Protein AF-A0A3P8KXV9-F1 (afdb_monomer_lite)

Radius of gyration: 33.89 Å; chains: 1; bounding box: 96×46×106 Å

pLDDT: mean 80.82, std 18.8, range [22.52, 98.38]

Organism: NCBI:txid55603

Structure (mmCIF, N/CA/C/O backbone):
data_AF-A0A3P8KXV9-F1
#
_entry.id   AF-A0A3P8KXV9-F1
#
loop_
_atom_site.group_PDB
_atom_site.id
_atom_site.type_symbol
_atom_site.label_atom_id
_atom_site.label_alt_id
_atom_site.label_comp_id
_atom_site.label_asym_id
_atom_site.label_entity_id
_atom_site.label_seq_id
_atom_site.pdbx_PDB_ins_code
_atom_site.Cartn_x
_atom_site.Cartn_y
_atom_site.Cartn_z
_atom_site.occupancy
_atom_site.B_iso_or_equiv
_atom_site.auth_seq_id
_atom_site.auth_comp_id
_atom_site.auth_asym_id
_atom_site.auth_atom_id
_atom_site.pdbx_PDB_model_num
ATOM 1 N N . MET A 1 1 ? -12.591 26.358 40.491 1.00 34.47 1 MET A N 1
ATOM 2 C CA . MET A 1 1 ? -11.918 25.125 40.013 1.00 34.47 1 MET A CA 1
ATOM 3 C C . MET A 1 1 ? -12.159 24.001 41.011 1.00 34.47 1 MET A C 1
ATOM 5 O O . MET A 1 1 ? -11.792 24.145 42.169 1.00 34.47 1 MET A O 1
ATOM 9 N N . THR A 1 2 ? -12.829 22.923 40.607 1.00 29.09 2 THR A N 1
ATOM 10 C CA . THR A 1 2 ? -13.259 21.825 41.492 1.00 29.09 2 THR A CA 1
ATOM 11 C C . THR A 1 2 ? -12.278 20.644 41.475 1.00 29.09 2 THR A C 1
ATOM 13 O O . THR A 1 2 ? -11.574 20.410 40.494 1.00 29.09 2 THR A O 1
ATOM 16 N N . ARG A 1 3 ? -12.255 19.868 42.572 1.00 29.61 3 ARG A N 1
ATOM 17 C CA . ARG A 1 3 ? -11.393 18.692 42.859 1.00 29.61 3 ARG A CA 1
ATOM 18 C C . ARG A 1 3 ? -11.346 17.589 41.777 1.00 29.61 3 ARG A C 1
ATOM 20 O O . ARG A 1 3 ? -10.577 16.645 41.928 1.00 29.61 3 ARG A O 1
ATOM 27 N N . LYS A 1 4 ? -12.120 17.687 40.692 1.00 33.03 4 LYS A N 1
ATOM 28 C CA . LYS A 1 4 ? -12.191 16.681 39.619 1.00 33.03 4 LYS A CA 1
ATOM 29 C C . LYS A 1 4 ? -11.007 16.727 38.639 1.00 33.03 4 LYS A C 1
ATOM 31 O O . LYS A 1 4 ? -10.675 15.694 38.076 1.00 33.03 4 LYS A O 1
ATOM 36 N N . ASN A 1 5 ? -10.292 17.852 38.536 1.00 30.72 5 ASN A N 1
ATOM 37 C CA . ASN A 1 5 ? -9.176 17.996 37.583 1.00 30.72 5 ASN A CA 1
ATOM 38 C C . ASN A 1 5 ? -7.783 17.684 38.166 1.00 30.72 5 ASN A C 1
ATOM 40 O O . ASN A 1 5 ? -6.801 17.708 37.435 1.00 30.72 5 ASN A O 1
ATOM 44 N N . LYS A 1 6 ? -7.672 17.339 39.460 1.00 30.23 6 LYS A N 1
ATOM 45 C CA . LYS A 1 6 ? -6.388 16.930 40.070 1.00 30.23 6 LYS A CA 1
ATOM 46 C C . LYS A 1 6 ? -6.041 15.449 39.863 1.00 30.23 6 LYS A C 1
ATOM 48 O O . LYS A 1 6 ? -4.890 15.073 40.032 1.00 30.23 6 LYS A O 1
ATOM 53 N N . LYS A 1 7 ? -7.003 14.610 39.458 1.00 30.05 7 LYS A N 1
ATOM 54 C CA . LYS A 1 7 ? -6.843 13.144 39.449 1.00 30.05 7 LYS A CA 1
ATOM 55 C C . LYS A 1 7 ? -6.167 12.563 38.199 1.00 30.05 7 LYS A C 1
ATOM 57 O O . LYS A 1 7 ? -5.898 11.371 38.172 1.00 30.05 7 LYS A O 1
ATOM 62 N N . ILE A 1 8 ? -5.884 13.385 37.186 1.00 29.94 8 ILE A N 1
ATOM 63 C CA . ILE A 1 8 ? -5.244 12.945 35.931 1.00 29.94 8 ILE A CA 1
ATOM 64 C C . ILE A 1 8 ? -3.734 13.257 35.916 1.00 29.94 8 ILE A C 1
ATOM 66 O O . ILE A 1 8 ? -2.989 12.652 35.159 1.00 29.94 8 IL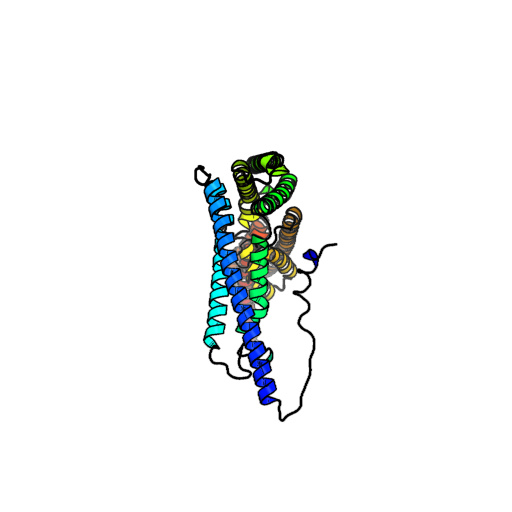E A O 1
ATOM 70 N N . ILE A 1 9 ? -3.243 14.120 36.813 1.00 28.55 9 ILE A N 1
ATOM 71 C CA . ILE A 1 9 ? -1.825 14.529 36.845 1.00 28.55 9 ILE A CA 1
ATOM 72 C C . ILE A 1 9 ? -1.007 13.734 37.889 1.00 28.55 9 ILE A C 1
ATOM 74 O O . ILE A 1 9 ? 0.214 13.662 37.802 1.00 28.55 9 ILE A O 1
ATOM 78 N N . GLU A 1 10 ? -1.652 13.046 38.838 1.00 25.92 10 GLU A N 1
ATOM 79 C CA . GLU A 1 10 ? -0.952 12.277 39.886 1.00 25.92 10 GLU A CA 1
ATOM 80 C C . GLU A 1 10 ? -0.406 10.905 39.442 1.00 25.92 10 GLU A C 1
ATOM 82 O O . GLU A 1 10 ? 0.327 10.274 40.200 1.00 25.92 10 GLU A O 1
ATOM 87 N N . ILE A 1 11 ? -0.685 10.438 38.218 1.00 32.88 11 ILE A N 1
ATOM 88 C CA . ILE A 1 11 ? -0.179 9.135 37.736 1.00 32.88 11 ILE A CA 1
ATOM 89 C C . ILE A 1 11 ? 1.290 9.216 37.262 1.00 32.88 11 ILE A C 1
ATOM 91 O O . ILE A 1 11 ? 1.965 8.193 37.165 1.00 32.88 11 ILE A O 1
ATOM 95 N N . THR A 1 12 ? 1.851 10.415 37.071 1.00 29.89 12 THR A N 1
ATOM 96 C CA . THR A 1 12 ? 3.172 10.582 36.431 1.00 29.89 12 THR A CA 1
ATOM 97 C C . THR A 1 12 ? 4.332 10.897 37.390 1.00 29.89 12 THR A C 1
ATOM 99 O O . THR A 1 12 ? 5.473 10.975 36.948 1.00 29.89 12 THR A O 1
ATOM 102 N N . ALA A 1 13 ? 4.105 11.048 38.701 1.00 25.73 13 ALA A N 1
ATOM 103 C CA . ALA A 1 13 ? 5.103 11.631 39.620 1.00 25.73 13 ALA A CA 1
ATOM 104 C C . ALA A 1 13 ? 5.645 10.694 40.728 1.00 25.73 13 ALA A C 1
ATOM 106 O O . ALA A 1 13 ? 6.181 11.162 41.728 1.00 25.73 13 ALA A O 1
ATOM 107 N N . GLY A 1 14 ? 5.520 9.370 40.588 1.00 25.84 14 GLY A N 1
ATOM 108 C CA . GLY A 1 14 ? 5.830 8.418 41.670 1.00 25.84 14 GLY A CA 1
ATOM 109 C C . GLY A 1 14 ? 7.215 7.752 41.663 1.00 25.84 14 GLY A C 1
ATOM 110 O O . GLY A 1 14 ? 7.402 6.791 42.405 1.00 25.84 14 GLY A O 1
ATOM 111 N N . ILE A 1 15 ? 8.168 8.169 40.819 1.00 33.81 15 ILE A N 1
ATOM 112 C CA . ILE A 1 15 ? 9.451 7.454 40.644 1.00 33.81 15 ILE A CA 1
ATOM 113 C C . ILE A 1 15 ? 10.643 8.411 40.782 1.00 33.81 15 ILE A C 1
ATOM 115 O O . ILE A 1 15 ? 11.345 8.681 39.816 1.00 33.81 15 ILE A O 1
ATOM 119 N N . ALA A 1 16 ? 10.894 8.930 41.984 1.00 27.20 16 ALA A N 1
ATOM 120 C CA . ALA A 1 16 ? 12.176 9.562 42.310 1.00 27.20 16 ALA A CA 1
ATOM 121 C C . ALA A 1 16 ? 12.372 9.675 43.829 1.00 27.20 16 ALA A C 1
ATOM 123 O O . ALA A 1 16 ? 11.750 10.531 44.449 1.00 27.20 16 ALA A O 1
ATOM 124 N N . SER A 1 17 ? 13.217 8.820 44.425 1.00 23.80 17 SER A N 1
ATOM 125 C CA . SER A 1 17 ? 14.184 9.137 45.510 1.00 23.80 17 SER A CA 1
ATOM 126 C C . SER A 1 17 ? 14.718 7.871 46.214 1.00 23.80 17 SER A C 1
ATOM 128 O O . SER A 1 17 ? 13.991 6.901 46.411 1.00 23.80 17 SER A O 1
ATOM 130 N N . GLY A 1 18 ? 16.027 7.878 46.519 1.00 24.80 18 GLY A N 1
ATOM 131 C CA . GLY A 1 18 ? 16.799 6.821 47.205 1.00 24.80 18 GLY A CA 1
ATOM 132 C C . GLY A 1 18 ? 16.478 6.688 48.706 1.00 24.80 18 GLY A C 1
ATOM 133 O O . GLY A 1 18 ? 15.603 7.375 49.211 1.00 24.80 18 GLY A O 1
ATOM 134 N N . ILE A 1 19 ? 17.142 5.832 49.494 1.00 25.44 19 ILE A N 1
ATOM 135 C CA . ILE A 1 19 ? 18.549 5.955 49.932 1.00 25.44 19 ILE A CA 1
ATOM 136 C C . ILE A 1 19 ? 19.066 4.623 50.545 1.00 25.44 19 ILE A C 1
ATOM 138 O O . ILE A 1 19 ? 18.310 3.721 50.895 1.00 25.44 19 ILE A O 1
ATOM 142 N N . VAL A 1 20 ? 20.397 4.561 50.625 1.00 25.70 20 VAL A N 1
ATOM 143 C CA . VAL A 1 20 ? 21.378 3.542 51.037 1.00 25.70 20 VAL A CA 1
ATOM 144 C C . VAL A 1 20 ? 21.467 3.259 52.562 1.00 25.70 20 VAL A C 1
ATOM 146 O O . VAL A 1 20 ? 21.483 4.186 53.356 1.00 25.70 20 VAL A O 1
ATOM 149 N N . GLY A 1 21 ? 21.628 1.970 52.921 1.00 22.72 21 GLY A N 1
ATOM 150 C CA . GLY A 1 21 ? 22.616 1.370 53.857 1.00 22.72 21 GLY A CA 1
ATOM 151 C C . GLY A 1 21 ? 22.680 1.693 55.369 1.00 22.72 21 GLY A C 1
ATOM 152 O O . GLY A 1 21 ? 23.122 2.764 55.753 1.00 22.72 21 GLY A O 1
ATOM 153 N N . THR A 1 22 ? 22.434 0.680 56.223 1.00 22.52 22 THR A N 1
ATOM 154 C CA . THR A 1 22 ? 23.294 0.210 57.355 1.00 22.52 22 THR A CA 1
ATOM 155 C C . THR A 1 22 ? 22.740 -1.118 57.935 1.00 22.52 22 THR A C 1
ATOM 157 O O . THR A 1 22 ? 21.535 -1.364 57.909 1.00 22.52 22 THR A O 1
ATOM 160 N N . ILE A 1 23 ? 23.613 -2.032 58.385 1.00 32.53 23 ILE A N 1
ATOM 161 C CA . ILE A 1 23 ? 23.293 -3.435 58.744 1.00 32.53 23 ILE A CA 1
ATOM 162 C C . ILE A 1 23 ? 23.004 -3.581 60.253 1.00 32.53 23 ILE A C 1
ATOM 164 O O . ILE A 1 23 ? 23.815 -3.145 61.061 1.00 32.53 23 ILE A O 1
ATOM 168 N N . SER A 1 24 ? 21.876 -4.229 60.605 1.00 33.03 24 SER A N 1
ATOM 169 C CA . SER A 1 24 ? 21.628 -5.121 61.784 1.00 33.03 24 SER A CA 1
ATOM 170 C C . SER A 1 24 ? 20.159 -5.178 62.261 1.00 33.03 24 SER A C 1
ATOM 172 O O . SER A 1 24 ? 19.772 -6.113 62.946 1.00 33.03 24 SER A O 1
ATOM 174 N N . ILE A 1 25 ? 19.284 -4.289 61.785 1.00 29.12 25 ILE A N 1
ATOM 175 C CA . ILE A 1 25 ? 17.800 -4.410 61.840 1.00 29.12 25 ILE A CA 1
ATOM 176 C C . ILE A 1 25 ? 17.216 -4.486 60.401 1.00 29.12 25 ILE A C 1
ATOM 178 O O . ILE A 1 25 ? 16.032 -4.731 60.156 1.00 29.12 25 ILE A O 1
ATOM 182 N N . GLY A 1 26 ? 18.106 -4.347 59.412 1.00 28.00 26 GLY A N 1
ATOM 183 C CA . GLY A 1 26 ? 17.825 -4.199 57.987 1.00 28.00 26 GLY A CA 1
ATOM 184 C C . GLY A 1 26 ? 17.293 -5.436 57.267 1.00 28.00 26 GLY A C 1
ATOM 185 O O . GLY A 1 26 ? 16.708 -5.279 56.205 1.00 28.00 26 GLY A O 1
ATOM 186 N N . THR A 1 27 ? 17.424 -6.651 57.804 1.00 36.12 27 THR A N 1
ATOM 187 C CA . THR A 1 27 ? 16.874 -7.852 57.144 1.00 36.12 27 THR A CA 1
ATOM 188 C C . THR A 1 27 ? 15.367 -7.966 57.365 1.00 36.12 27 THR A C 1
ATOM 190 O O . THR A 1 27 ? 14.639 -8.313 56.443 1.00 36.12 27 THR A O 1
ATOM 193 N N . ILE A 1 28 ? 14.883 -7.602 58.559 1.00 34.19 28 ILE A N 1
ATOM 194 C CA . ILE A 1 28 ? 13.450 -7.567 58.889 1.00 34.19 28 ILE A CA 1
ATOM 195 C C . ILE A 1 28 ? 12.802 -6.320 58.271 1.00 34.19 28 ILE A C 1
ATOM 197 O O . ILE A 1 28 ? 11.742 -6.419 57.653 1.00 34.19 28 ILE A O 1
ATOM 201 N N . ALA A 1 29 ? 13.460 -5.156 58.348 1.00 37.16 29 ALA A N 1
ATOM 202 C CA . ALA A 1 29 ? 13.016 -3.945 57.649 1.00 37.16 29 ALA A CA 1
ATOM 203 C C . ALA A 1 29 ? 13.060 -4.120 56.116 1.00 37.16 29 ALA A C 1
ATOM 205 O O . ALA A 1 29 ? 12.129 -3.745 55.418 1.00 37.16 29 ALA A O 1
ATOM 206 N N . GLY A 1 30 ? 14.096 -4.771 55.584 1.00 49.25 30 GLY A N 1
ATOM 207 C CA . GLY A 1 30 ? 14.244 -5.078 54.162 1.00 49.25 30 GLY A CA 1
ATOM 208 C C . GLY A 1 30 ? 13.214 -6.088 53.667 1.00 49.25 30 GLY A C 1
ATOM 209 O O . GLY A 1 30 ? 12.560 -5.827 52.665 1.00 49.25 30 GLY A O 1
ATOM 210 N N . ALA A 1 31 ? 12.993 -7.191 54.390 1.00 55.19 31 ALA A N 1
ATOM 211 C CA . ALA A 1 31 ? 11.952 -8.165 54.059 1.00 55.19 31 ALA A CA 1
ATOM 212 C C . ALA A 1 31 ? 10.540 -7.575 54.198 1.00 55.19 31 ALA A C 1
ATOM 214 O O . ALA A 1 31 ? 9.680 -7.867 53.377 1.00 55.19 31 ALA A O 1
ATOM 215 N N . SER A 1 32 ? 10.285 -6.712 55.188 1.00 54.81 32 SER A N 1
ATOM 216 C CA . SER A 1 32 ? 8.982 -6.043 55.331 1.00 54.81 32 SER A CA 1
ATOM 217 C C . SER A 1 32 ? 8.736 -4.984 54.251 1.00 54.81 32 SER A C 1
ATOM 219 O O . SER A 1 32 ? 7.625 -4.910 53.724 1.00 54.81 32 SER A O 1
ATOM 221 N N . VAL A 1 33 ? 9.755 -4.215 53.853 1.00 60.62 33 VAL A N 1
ATOM 222 C CA . VAL A 1 33 ? 9.683 -3.281 52.714 1.00 60.62 33 VAL A CA 1
ATOM 223 C C . VAL A 1 33 ? 9.490 -4.039 51.401 1.00 60.62 33 VAL A C 1
ATOM 225 O O . VAL A 1 33 ? 8.636 -3.668 50.602 1.00 60.62 33 VAL A O 1
ATOM 228 N N . ASP A 1 34 ? 10.225 -5.126 51.186 1.00 62.81 34 ASP A N 1
ATOM 229 C CA . ASP A 1 34 ? 10.147 -5.961 49.985 1.00 62.81 34 ASP A CA 1
ATOM 230 C C . ASP A 1 34 ? 8.795 -6.698 49.907 1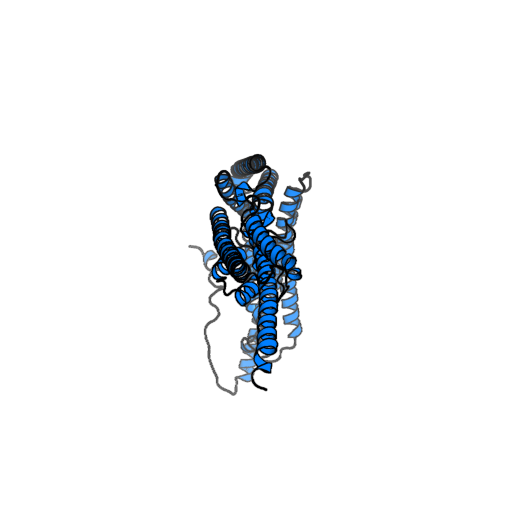.00 62.81 34 ASP A C 1
ATOM 232 O O . ASP A 1 34 ? 8.126 -6.650 48.877 1.00 62.81 34 ASP A O 1
ATOM 236 N N . HIS A 1 35 ? 8.292 -7.231 51.025 1.00 68.88 35 HIS A N 1
ATOM 237 C CA . HIS A 1 35 ? 6.939 -7.786 51.134 1.00 68.88 35 HIS A CA 1
ATOM 238 C C . HIS A 1 35 ? 5.848 -6.731 50.890 1.00 68.88 35 HIS A C 1
ATOM 240 O O . HIS A 1 35 ? 4.873 -6.991 50.182 1.00 68.88 35 HIS A O 1
ATOM 246 N N . SER A 1 36 ? 6.013 -5.520 51.431 1.00 71.69 36 SER A N 1
ATOM 247 C CA . SER A 1 36 ? 5.115 -4.386 51.178 1.00 71.69 36 SER A CA 1
ATOM 248 C C . SER A 1 36 ? 5.117 -3.994 49.698 1.00 71.69 36 SER A C 1
ATOM 250 O O . SER A 1 36 ? 4.052 -3.805 49.112 1.00 71.69 36 SER A O 1
ATOM 252 N N . ASN A 1 37 ? 6.287 -3.951 49.059 1.00 71.38 37 ASN A N 1
ATOM 253 C CA . ASN A 1 37 ? 6.432 -3.657 47.633 1.00 71.38 37 ASN A CA 1
ATOM 254 C C . ASN A 1 37 ? 5.823 -4.756 46.754 1.00 71.38 37 ASN A C 1
ATOM 256 O O . ASN A 1 37 ? 5.084 -4.448 45.819 1.00 71.38 37 ASN A O 1
ATOM 260 N N . TYR A 1 38 ? 6.061 -6.029 47.082 1.00 73.94 38 TYR A N 1
ATOM 261 C CA . TYR A 1 38 ? 5.409 -7.169 46.438 1.00 73.94 38 TYR A CA 1
ATOM 262 C C . TYR A 1 38 ? 3.886 -7.064 46.534 1.00 73.94 38 TYR A C 1
ATOM 264 O O . TYR A 1 38 ? 3.200 -7.126 45.517 1.00 73.94 38 TYR A O 1
ATOM 272 N N . LYS A 1 39 ? 3.351 -6.829 47.738 1.00 78.44 39 LYS A N 1
ATOM 273 C CA . LYS A 1 39 ? 1.909 -6.691 47.972 1.00 78.44 39 LYS A CA 1
ATOM 274 C C . LYS A 1 39 ? 1.313 -5.509 47.204 1.00 78.44 39 LYS A C 1
ATOM 276 O O . LYS A 1 39 ? 0.266 -5.670 46.585 1.00 78.44 39 LYS A O 1
ATOM 281 N N . LYS A 1 40 ? 1.978 -4.349 47.205 1.00 76.50 40 LYS A N 1
ATOM 282 C CA . LYS A 1 40 ? 1.543 -3.155 46.457 1.00 76.50 40 LYS A CA 1
ATOM 283 C C . LYS A 1 40 ? 1.481 -3.416 44.955 1.00 76.50 40 LYS A C 1
ATOM 285 O O . LYS A 1 40 ? 0.477 -3.090 44.332 1.00 76.50 40 LYS A O 1
ATOM 290 N N . ILE A 1 41 ? 2.517 -4.025 44.382 1.00 72.12 41 ILE A N 1
ATOM 291 C CA . ILE A 1 41 ? 2.564 -4.279 42.936 1.00 72.12 41 ILE A CA 1
ATOM 292 C C . ILE A 1 41 ? 1.625 -5.433 42.553 1.00 72.12 41 ILE A C 1
ATOM 294 O O . ILE A 1 41 ? 0.981 -5.363 41.512 1.00 72.12 41 ILE A O 1
ATOM 298 N N . LYS A 1 42 ? 1.436 -6.441 43.418 1.00 78.81 42 LYS A N 1
ATOM 299 C CA . LYS A 1 42 ? 0.407 -7.478 43.226 1.00 78.81 42 LYS A CA 1
ATOM 300 C C . LYS A 1 42 ? -0.994 -6.859 43.181 1.00 78.81 42 LYS A C 1
ATOM 302 O O . LYS A 1 42 ? -1.728 -7.119 42.239 1.00 78.81 42 LYS A O 1
ATOM 307 N N . GLN A 1 43 ? -1.311 -5.957 44.113 1.00 76.75 43 GLN A N 1
ATOM 308 C CA . GLN A 1 43 ? -2.564 -5.190 44.095 1.00 76.75 43 GLN A CA 1
ATOM 309 C C . GLN A 1 43 ? -2.702 -4.297 42.852 1.00 76.75 43 GLN A C 1
ATOM 311 O O . GLN A 1 43 ? -3.810 -4.085 42.366 1.00 76.75 43 GLN A O 1
ATOM 316 N N . GLU A 1 44 ? -1.604 -3.735 42.340 1.00 75.88 44 GLU A N 1
ATOM 317 C CA . GLU A 1 44 ? -1.613 -2.977 41.085 1.00 75.88 44 GLU A CA 1
ATOM 318 C C . GLU A 1 44 ? -1.933 -3.880 39.885 1.00 75.88 44 GLU A C 1
ATOM 320 O O . GLU A 1 44 ? -2.711 -3.491 39.016 1.00 75.88 44 GLU A O 1
ATOM 325 N N . PHE A 1 45 ? -1.382 -5.094 39.858 1.00 77.31 45 PHE A N 1
ATOM 326 C CA . PHE A 1 45 ? -1.681 -6.092 38.831 1.00 77.31 45 PHE A CA 1
ATOM 327 C C . PHE A 1 45 ? -3.146 -6.522 38.890 1.00 77.31 45 PHE A C 1
ATOM 329 O O . PHE A 1 45 ? -3.808 -6.494 37.857 1.00 77.31 45 PHE A O 1
ATOM 336 N N . ASP A 1 46 ? -3.673 -6.813 40.082 1.00 76.25 46 ASP A N 1
ATOM 337 C CA . ASP A 1 46 ? -5.086 -7.164 40.272 1.00 76.25 46 ASP A CA 1
ATOM 338 C C . ASP A 1 46 ? -6.002 -6.046 39.746 1.00 76.25 46 ASP A C 1
ATOM 340 O O . ASP A 1 46 ? -6.923 -6.294 38.970 1.00 76.25 46 ASP A O 1
ATOM 344 N N . LYS A 1 47 ? -5.685 -4.781 40.061 1.00 77.00 47 LYS A N 1
ATOM 345 C CA . LYS A 1 47 ? -6.407 -3.618 39.515 1.00 77.00 47 LYS A CA 1
ATOM 346 C C . LYS A 1 47 ? -6.325 -3.531 37.989 1.00 77.00 47 LYS A C 1
ATOM 348 O O . LYS A 1 47 ? -7.311 -3.166 37.355 1.00 77.00 47 LYS A O 1
ATOM 353 N N . LYS A 1 48 ? -5.164 -3.818 37.391 1.00 76.06 48 LYS A N 1
ATOM 354 C CA . LYS A 1 48 ? -4.989 -3.808 35.927 1.00 76.06 48 LYS A CA 1
ATOM 355 C C . LYS A 1 48 ? -5.807 -4.918 35.261 1.00 76.06 48 LYS A C 1
ATOM 357 O O . LYS A 1 48 ? -6.490 -4.632 34.284 1.00 76.06 48 LYS A O 1
ATOM 362 N N . ILE A 1 49 ? -5.806 -6.129 35.817 1.00 76.75 49 ILE A N 1
ATOM 363 C CA . ILE A 1 49 ? -6.622 -7.264 35.346 1.00 76.75 49 ILE A CA 1
ATOM 364 C C . ILE A 1 49 ? -8.120 -6.924 35.417 1.00 76.75 49 ILE A C 1
ATOM 366 O O . ILE A 1 49 ? -8.859 -7.106 34.443 1.00 76.75 49 ILE A O 1
ATOM 370 N N . ASP A 1 50 ? -8.569 -6.351 36.536 1.00 78.81 50 ASP A N 1
ATOM 371 C CA . ASP A 1 50 ? -9.950 -5.886 36.698 1.00 78.81 50 ASP A CA 1
ATOM 372 C C . ASP A 1 50 ? -10.318 -4.812 35.664 1.00 78.81 50 ASP A C 1
ATOM 374 O O . ASP A 1 50 ? -11.420 -4.826 35.105 1.00 78.81 50 ASP A O 1
ATOM 378 N N . ASN A 1 51 ? -9.402 -3.880 35.387 1.00 78.12 51 ASN A N 1
ATOM 379 C CA . ASN A 1 51 ? -9.604 -2.845 34.377 1.00 78.12 51 ASN A CA 1
ATOM 380 C C . ASN A 1 51 ? -9.714 -3.444 32.971 1.00 78.12 51 ASN A C 1
ATOM 382 O O . ASN A 1 51 ? -10.669 -3.116 32.272 1.00 78.12 51 ASN A O 1
ATOM 386 N N . PHE A 1 52 ? -8.828 -4.364 32.576 1.00 78.56 52 PHE A N 1
ATOM 387 C CA . PHE A 1 52 ? -8.918 -5.057 31.284 1.00 78.56 52 PHE A CA 1
ATOM 388 C C . PHE A 1 52 ? -10.238 -5.820 31.126 1.00 78.56 52 PHE A C 1
ATOM 390 O O . PHE A 1 52 ? -10.869 -5.763 30.071 1.00 78.56 52 PHE A O 1
ATOM 397 N N . THR A 1 53 ? -10.723 -6.457 32.193 1.00 83.12 53 THR A N 1
ATOM 398 C CA . THR A 1 53 ? -12.028 -7.138 32.185 1.00 83.12 53 THR A CA 1
ATOM 399 C C . THR A 1 53 ? -13.180 -6.154 31.959 1.00 83.12 53 THR A C 1
ATOM 401 O O . THR A 1 53 ? -14.083 -6.416 31.160 1.00 83.12 53 THR A O 1
ATOM 404 N N . LYS A 1 54 ? -13.162 -4.998 32.636 1.00 82.38 54 LYS A N 1
ATOM 405 C CA . LYS A 1 54 ? -14.160 -3.931 32.437 1.00 82.38 54 LYS A CA 1
ATOM 406 C C . LYS A 1 54 ? -14.079 -3.336 31.032 1.00 82.38 54 LYS A C 1
ATOM 408 O O . LYS A 1 54 ? -15.118 -3.113 30.413 1.00 82.38 54 LYS A O 1
ATOM 413 N N . PHE A 1 55 ? -12.869 -3.123 30.523 1.00 82.88 55 PHE A N 1
ATOM 414 C CA . PHE A 1 55 ? -12.632 -2.650 29.166 1.00 82.88 55 PHE A CA 1
ATOM 415 C C . PHE A 1 55 ? -13.205 -3.614 28.131 1.00 82.88 55 PHE A C 1
ATOM 417 O O . PHE A 1 55 ? -13.964 -3.180 27.272 1.00 82.88 55 PHE A O 1
ATOM 424 N N . ASN A 1 56 ? -12.960 -4.918 28.266 1.00 85.75 56 ASN A N 1
ATOM 425 C CA . ASN A 1 56 ? -13.499 -5.921 27.349 1.00 85.75 56 ASN A CA 1
ATOM 426 C C . ASN A 1 56 ? -15.027 -5.972 27.350 1.00 85.75 56 ASN A C 1
ATOM 428 O O . ASN A 1 56 ? -15.625 -6.071 26.284 1.00 85.75 56 ASN A O 1
ATOM 432 N N . LYS A 1 57 ? -15.675 -5.831 28.514 1.00 87.88 57 LYS A N 1
ATOM 433 C CA . LYS A 1 57 ? -17.143 -5.720 28.572 1.00 87.88 57 LYS A CA 1
ATOM 434 C C . LYS A 1 57 ? -17.652 -4.512 27.784 1.00 87.88 57 LYS A C 1
ATOM 436 O O . LYS A 1 57 ? -18.608 -4.649 27.029 1.00 87.88 57 LYS A O 1
ATOM 441 N N . LYS A 1 58 ? -16.996 -3.354 27.922 1.00 84.56 58 LYS A N 1
ATOM 442 C CA . LYS A 1 58 ? -17.369 -2.130 27.196 1.00 84.56 58 LYS A CA 1
ATOM 443 C C . LYS A 1 58 ? -17.093 -2.240 25.690 1.00 84.56 58 LYS A C 1
ATOM 445 O O . LYS A 1 58 ? -17.935 -1.841 24.897 1.00 84.56 58 LYS A O 1
ATOM 450 N N . LEU A 1 59 ? -15.956 -2.820 25.294 1.00 85.12 59 LEU A N 1
ATOM 451 C CA . LEU A 1 59 ? -15.628 -3.100 23.889 1.00 85.12 59 LEU A CA 1
ATOM 452 C C . LEU A 1 59 ? -16.662 -4.038 23.257 1.00 85.12 59 LEU A C 1
ATOM 454 O O . LEU A 1 59 ? -17.120 -3.773 22.150 1.00 85.12 59 LEU A O 1
ATOM 458 N N . LYS A 1 60 ? -17.064 -5.094 23.976 1.00 89.62 60 LYS A N 1
ATOM 459 C CA . LYS A 1 60 ? -18.078 -6.047 23.519 1.00 89.62 60 LYS A CA 1
ATOM 460 C C . LYS A 1 60 ? -19.447 -5.392 23.360 1.00 89.62 60 LYS A C 1
ATOM 462 O O . LYS A 1 60 ? -20.089 -5.597 22.340 1.00 89.62 60 LYS A O 1
ATOM 467 N N . GLN A 1 61 ? -19.853 -4.571 24.328 1.00 88.31 61 GLN A N 1
ATOM 468 C CA . GLN A 1 61 ? -21.093 -3.808 24.232 1.00 88.31 61 GLN A CA 1
ATOM 469 C C . GLN A 1 61 ? -21.082 -2.882 23.009 1.00 88.31 61 GLN A C 1
ATOM 471 O O . GLN A 1 61 ? -21.981 -2.971 22.186 1.00 88.31 61 GLN A O 1
ATOM 476 N N . ASN A 1 62 ? -20.025 -2.083 22.828 1.00 85.12 62 ASN A N 1
ATOM 477 C CA . ASN A 1 62 ? -19.881 -1.224 21.651 1.00 85.12 62 ASN A CA 1
ATOM 478 C C . ASN A 1 62 ? -19.952 -2.040 20.343 1.00 85.12 62 ASN A C 1
ATOM 480 O O . ASN A 1 62 ? -20.680 -1.685 19.418 1.00 85.12 62 ASN A O 1
ATOM 484 N N . HIS A 1 63 ? -19.210 -3.145 20.260 1.00 89.81 63 HIS A N 1
ATOM 485 C CA . HIS A 1 63 ? -19.249 -4.038 19.104 1.00 89.81 63 HIS A CA 1
ATOM 486 C C . HIS A 1 63 ? -20.683 -4.504 18.798 1.00 89.81 63 HIS A C 1
ATOM 488 O O . HIS A 1 63 ? -21.150 -4.371 17.668 1.00 89.81 63 HIS A O 1
ATOM 494 N N . ASP A 1 64 ? -21.387 -5.026 19.802 1.00 89.50 64 ASP A N 1
ATOM 495 C CA . ASP A 1 64 ? -22.727 -5.587 19.632 1.00 89.50 64 ASP A CA 1
ATOM 496 C C . ASP A 1 64 ? -23.769 -4.503 19.320 1.00 89.50 64 ASP A C 1
ATOM 498 O O . ASP A 1 64 ? -24.646 -4.728 18.489 1.00 89.50 64 ASP A O 1
ATOM 502 N N . ASP A 1 65 ? -23.639 -3.309 19.903 1.00 86.94 65 ASP A N 1
ATOM 503 C CA . ASP A 1 65 ? -24.488 -2.154 19.598 1.00 86.94 65 ASP A CA 1
ATOM 504 C C . ASP A 1 65 ? -24.368 -1.755 18.117 1.00 86.94 65 ASP A C 1
ATOM 506 O O . ASP A 1 65 ? -25.387 -1.549 17.457 1.00 86.94 65 ASP A O 1
ATOM 510 N N . LEU A 1 66 ? -23.153 -1.732 17.551 1.00 85.62 66 LEU A N 1
ATOM 511 C CA . LEU A 1 66 ? -22.959 -1.446 16.121 1.00 85.62 66 LEU A CA 1
ATOM 512 C C . LEU A 1 66 ? -23.591 -2.500 15.232 1.00 85.62 66 LEU A C 1
ATOM 514 O O . LEU A 1 66 ? -24.327 -2.151 14.312 1.00 85.62 66 LEU A O 1
ATOM 518 N N . VAL A 1 67 ? -23.325 -3.775 15.522 1.00 87.69 67 VAL A N 1
ATOM 519 C CA . VAL A 1 67 ? -23.915 -4.894 14.780 1.00 87.69 67 VAL A CA 1
ATOM 520 C C . VAL A 1 67 ? -25.438 -4.801 14.816 1.00 87.69 67 VAL A C 1
ATOM 522 O O . VAL A 1 67 ? -26.084 -4.954 13.786 1.00 87.69 67 VAL A O 1
ATOM 525 N N . ASN A 1 68 ? -26.024 -4.482 15.969 1.00 88.62 68 ASN A N 1
ATOM 526 C CA . ASN A 1 68 ? -27.472 -4.381 16.115 1.00 88.62 68 ASN A CA 1
ATOM 527 C C . ASN A 1 68 ? -28.095 -3.216 15.335 1.00 88.62 68 ASN A C 1
ATOM 529 O O . ASN A 1 68 ? -29.227 -3.360 14.879 1.00 88.62 68 ASN A O 1
ATOM 533 N N . ILE A 1 69 ? -27.392 -2.090 15.158 1.00 85.31 69 ILE A N 1
ATOM 534 C CA . ILE A 1 69 ? -27.902 -0.947 14.377 1.00 85.31 69 ILE A CA 1
ATOM 535 C C . ILE A 1 69 ? -28.038 -1.298 12.883 1.00 85.31 69 ILE A C 1
ATOM 537 O O . ILE A 1 69 ? -28.912 -0.759 12.205 1.00 85.31 69 ILE A O 1
ATOM 541 N N . ILE A 1 70 ? -27.198 -2.203 12.375 1.00 85.81 70 ILE A N 1
ATOM 542 C CA . ILE A 1 70 ? -27.061 -2.504 10.935 1.00 85.81 70 ILE A CA 1
ATOM 543 C C . ILE A 1 70 ? -27.467 -3.933 10.540 1.00 85.81 70 ILE A C 1
ATOM 545 O O . ILE A 1 70 ? -27.414 -4.269 9.362 1.00 85.81 70 ILE A O 1
ATOM 549 N N . LYS A 1 71 ? -27.864 -4.780 11.499 1.00 82.25 71 LYS A N 1
ATOM 550 C CA . LYS A 1 71 ? -28.071 -6.232 11.316 1.00 82.25 71 LYS A CA 1
ATOM 551 C C . LYS A 1 71 ? -29.050 -6.634 10.203 1.00 82.25 71 LYS A C 1
ATOM 553 O O . LYS A 1 71 ? -28.907 -7.724 9.664 1.00 82.25 71 LYS A O 1
ATOM 558 N N . ASP A 1 72 ? -30.026 -5.784 9.889 1.00 82.12 72 ASP A N 1
ATOM 559 C CA . ASP A 1 72 ? -31.114 -6.098 8.954 1.00 82.12 72 ASP A CA 1
ATOM 560 C C . ASP A 1 72 ? -30.880 -5.503 7.552 1.00 82.12 72 ASP A C 1
ATOM 562 O O . ASP A 1 72 ? -31.745 -5.606 6.684 1.00 82.12 72 ASP A O 1
ATOM 566 N N . GLU A 1 73 ? -29.713 -4.895 7.308 1.00 81.44 73 GLU A N 1
ATOM 567 C CA . GLU A 1 73 ? -29.429 -4.238 6.035 1.00 81.44 73 GLU A CA 1
ATOM 568 C C . GLU A 1 73 ? -28.746 -5.133 5.006 1.00 81.44 73 GLU A C 1
ATOM 570 O O . GLU A 1 73 ? -27.722 -5.754 5.309 1.00 81.44 73 GLU A O 1
ATOM 575 N N . PRO A 1 74 ? -29.230 -5.130 3.750 1.00 82.31 74 PRO A N 1
ATOM 576 C CA . PRO A 1 74 ? -28.471 -5.672 2.640 1.00 82.31 74 PRO A CA 1
ATOM 577 C C . PRO A 1 74 ? -27.307 -4.723 2.334 1.00 82.31 74 PRO A C 1
ATOM 579 O O . PRO A 1 74 ? -27.475 -3.687 1.696 1.00 82.31 74 PRO A O 1
ATOM 582 N N . LEU A 1 75 ? -26.121 -5.067 2.833 1.00 85.19 75 LEU A N 1
ATOM 583 C CA . LEU A 1 75 ? -24.892 -4.330 2.554 1.00 85.19 75 LEU A CA 1
ATOM 584 C C . LEU A 1 75 ? -24.221 -4.878 1.298 1.00 85.19 75 LEU A C 1
ATOM 586 O O . LEU A 1 75 ? -24.072 -6.093 1.163 1.00 85.19 75 LEU A O 1
ATOM 590 N N . GLU A 1 76 ? -23.751 -3.976 0.440 1.00 84.50 76 GLU A N 1
ATOM 591 C CA . GLU A 1 76 ? -22.765 -4.301 -0.592 1.00 84.50 76 GLU A CA 1
ATOM 592 C C . GLU A 1 76 ? -21.501 -4.887 0.058 1.00 84.50 76 GLU A C 1
ATOM 594 O O . GLU A 1 76 ? -21.139 -4.526 1.188 1.00 84.50 76 GLU A O 1
ATOM 599 N N . ASP A 1 77 ? -20.831 -5.807 -0.637 1.00 83.81 77 ASP A N 1
ATOM 600 C CA . ASP A 1 77 ? -19.712 -6.571 -0.079 1.00 83.81 77 ASP A CA 1
ATOM 601 C C . ASP A 1 77 ? -18.557 -5.660 0.365 1.00 83.81 77 ASP A C 1
ATOM 603 O O . ASP A 1 77 ? -17.945 -5.884 1.415 1.00 83.81 77 ASP A O 1
ATOM 607 N N . GLU A 1 78 ? -18.304 -4.582 -0.372 1.00 78.62 78 GLU A N 1
ATOM 608 C CA . GLU A 1 78 ? -17.270 -3.594 -0.075 1.00 78.62 78 GLU A CA 1
ATOM 609 C C . GLU A 1 78 ? -17.598 -2.792 1.192 1.00 78.62 78 GLU A C 1
ATOM 611 O O . GLU A 1 78 ? -16.743 -2.610 2.065 1.00 78.62 78 GLU A O 1
ATOM 616 N N . VAL A 1 79 ? -18.858 -2.378 1.356 1.00 82.62 79 VAL A N 1
ATOM 617 C CA . VAL A 1 79 ? -19.348 -1.675 2.555 1.00 82.62 79 VAL A CA 1
ATOM 618 C C . VAL A 1 79 ? -19.285 -2.600 3.774 1.00 82.62 79 VAL A C 1
ATOM 620 O O . VAL A 1 79 ? -18.844 -2.199 4.859 1.00 82.62 79 VAL A O 1
ATOM 623 N N . LYS A 1 80 ? -19.653 -3.871 3.593 1.00 85.69 80 LYS A N 1
ATOM 624 C CA . LYS A 1 80 ? -19.555 -4.914 4.619 1.00 85.69 80 LYS A CA 1
ATOM 625 C C . LYS A 1 80 ? -18.104 -5.188 5.021 1.00 85.69 80 LYS A C 1
ATOM 627 O O . LYS A 1 80 ? -17.831 -5.399 6.204 1.00 85.69 80 LYS A O 1
ATOM 632 N N . ALA A 1 81 ? -17.163 -5.148 4.079 1.00 82.31 81 ALA A N 1
ATOM 633 C CA . ALA A 1 81 ? -15.740 -5.293 4.372 1.00 82.31 81 ALA A CA 1
ATOM 634 C C . ALA A 1 81 ? -15.224 -4.150 5.264 1.00 82.31 81 ALA A C 1
ATOM 636 O O . ALA A 1 81 ? -14.533 -4.418 6.251 1.00 82.31 81 ALA A O 1
ATOM 637 N N . GLN A 1 82 ? -15.617 -2.899 4.992 1.00 84.81 82 GLN A N 1
ATOM 638 C CA . GLN A 1 82 ? -15.248 -1.752 5.836 1.00 84.81 82 GLN A CA 1
ATOM 639 C C . GLN A 1 82 ? -15.825 -1.870 7.249 1.00 84.81 82 GLN A C 1
ATOM 641 O O . GLN A 1 82 ? -15.118 -1.645 8.236 1.00 84.81 82 GLN A O 1
ATOM 646 N N . LEU A 1 83 ? -17.085 -2.295 7.364 1.00 85.44 83 LEU A N 1
ATOM 647 C CA . LEU A 1 83 ? -17.704 -2.570 8.656 1.00 85.44 83 LEU A CA 1
ATOM 648 C C . LEU A 1 83 ? -16.921 -3.634 9.434 1.00 85.44 83 LEU A C 1
ATOM 650 O O . LEU A 1 83 ? -16.583 -3.423 10.600 1.00 85.44 83 LEU A O 1
ATOM 654 N N . ASN A 1 84 ? -16.595 -4.754 8.788 1.00 85.69 84 ASN A N 1
ATOM 655 C CA . ASN A 1 84 ? -15.846 -5.838 9.415 1.00 85.69 84 ASN A CA 1
ATOM 656 C C . ASN A 1 84 ? -14.459 -5.382 9.874 1.00 85.69 84 ASN A C 1
ATOM 658 O O . ASN A 1 84 ? -14.032 -5.777 10.952 1.00 85.69 84 ASN A O 1
ATOM 662 N N . MET A 1 85 ? -13.776 -4.506 9.129 1.00 81.50 85 MET A N 1
ATOM 663 C CA . MET A 1 85 ? -12.493 -3.938 9.562 1.00 81.50 85 MET A CA 1
ATOM 664 C C . MET A 1 85 ? -12.618 -3.114 10.851 1.00 81.50 85 MET A C 1
ATOM 666 O O . MET A 1 85 ? -11.746 -3.200 11.721 1.00 81.50 85 MET A O 1
ATOM 670 N N . ILE A 1 86 ? -13.699 -2.341 11.000 1.00 82.31 86 ILE A N 1
ATOM 671 C CA . ILE A 1 86 ? -13.980 -1.593 12.232 1.00 82.31 86 ILE A CA 1
ATOM 672 C C . ILE A 1 86 ? -14.310 -2.564 13.372 1.00 82.31 86 ILE A C 1
ATOM 674 O O . ILE A 1 86 ? -13.735 -2.446 14.455 1.00 82.31 86 ILE A O 1
ATOM 678 N N . LEU A 1 87 ? -15.179 -3.552 13.139 1.00 86.56 87 LEU A N 1
ATOM 679 C CA . LEU A 1 87 ? -15.559 -4.544 14.151 1.00 86.56 87 LEU A CA 1
ATOM 680 C C . LEU A 1 87 ? -14.359 -5.381 14.626 1.00 86.56 87 LEU A C 1
ATOM 682 O O . LEU A 1 87 ? -14.187 -5.600 15.829 1.00 86.56 87 LEU A O 1
ATOM 686 N N . ASP A 1 88 ? -13.472 -5.760 13.708 1.00 84.56 88 ASP A N 1
ATOM 687 C CA . ASP A 1 88 ? -12.244 -6.494 14.009 1.00 84.56 88 ASP A CA 1
ATOM 688 C C . ASP A 1 88 ? -11.284 -5.714 14.904 1.00 84.56 88 ASP A C 1
ATOM 690 O O . ASP A 1 88 ? -10.536 -6.326 15.668 1.00 84.56 88 ASP A O 1
ATOM 694 N N . SER A 1 89 ? -11.297 -4.379 14.856 1.00 80.81 89 SER A N 1
ATOM 695 C CA . SER A 1 89 ? -10.477 -3.569 15.764 1.00 80.81 89 SER A CA 1
ATOM 696 C C . SER A 1 89 ? -10.890 -3.772 17.227 1.00 80.81 89 SER A C 1
ATOM 698 O O . SER A 1 89 ? -10.029 -3.963 18.089 1.00 80.81 89 SER A O 1
ATOM 700 N N . TYR A 1 90 ? -12.198 -3.863 17.504 1.00 83.06 90 TYR A N 1
ATOM 701 C CA . TYR A 1 90 ? -12.705 -4.189 18.837 1.00 83.06 90 TYR A CA 1
ATOM 702 C C . TYR A 1 90 ? -12.310 -5.613 19.244 1.00 83.06 90 TYR A C 1
ATOM 704 O O . TYR A 1 90 ? -11.850 -5.821 20.368 1.00 83.06 90 TYR A O 1
ATOM 712 N N . ASN A 1 91 ? -12.427 -6.584 18.331 1.00 85.88 91 ASN A N 1
ATOM 713 C CA . ASN A 1 91 ? -12.065 -7.981 18.595 1.00 85.88 91 ASN A CA 1
ATOM 714 C C . ASN A 1 91 ? -10.572 -8.146 18.910 1.00 85.88 91 ASN A C 1
ATOM 716 O O . ASN A 1 91 ? -10.218 -8.782 19.907 1.00 85.88 91 ASN A O 1
ATOM 720 N N . LYS A 1 92 ? -9.695 -7.525 18.114 1.00 84.56 92 LYS A N 1
ATOM 721 C CA . LYS A 1 92 ? -8.242 -7.535 18.336 1.00 84.56 92 LYS A CA 1
ATOM 722 C C . LYS A 1 92 ? -7.873 -6.903 19.673 1.00 84.56 92 LYS A C 1
ATOM 724 O O . LYS A 1 92 ? -7.083 -7.487 20.413 1.00 84.56 92 LYS A O 1
ATOM 729 N N . GLN A 1 93 ? -8.488 -5.773 20.027 1.00 82.19 93 GLN A N 1
ATOM 730 C CA . GLN A 1 93 ? -8.220 -5.133 21.313 1.00 82.19 93 GLN A CA 1
ATOM 731 C C . GLN A 1 93 ? -8.697 -5.986 22.495 1.00 82.19 93 GLN A C 1
ATOM 733 O O . GLN A 1 93 ? -7.993 -6.108 23.499 1.00 82.19 93 GLN A O 1
ATOM 738 N N . MET A 1 94 ? -9.873 -6.614 22.383 1.00 87.06 94 MET A N 1
ATOM 739 C CA . MET A 1 94 ? -10.377 -7.519 23.421 1.00 87.06 94 MET A CA 1
ATOM 740 C C . MET A 1 94 ? -9.440 -8.709 23.642 1.00 87.06 94 MET A C 1
ATOM 742 O O . MET A 1 94 ? -9.173 -9.081 24.791 1.00 87.06 94 MET A O 1
ATOM 746 N N . GLN A 1 95 ? -8.926 -9.281 22.551 1.00 87.06 95 GLN A N 1
ATOM 747 C CA . GLN A 1 95 ? -7.962 -10.373 22.591 1.00 87.06 95 GLN A CA 1
ATOM 748 C C . GLN A 1 95 ? -6.642 -9.932 23.239 1.00 87.06 95 GLN A C 1
ATOM 750 O O . GLN A 1 95 ? -6.164 -10.609 24.149 1.00 87.06 95 GLN A O 1
ATOM 755 N N . LEU A 1 96 ? -6.108 -8.764 22.867 1.00 82.19 96 LEU A N 1
ATOM 756 C CA . LEU A 1 96 ? -4.901 -8.203 23.481 1.00 82.19 96 LEU A CA 1
ATOM 757 C C . LEU A 1 96 ? -5.072 -8.016 24.997 1.00 82.19 96 LEU A C 1
ATOM 759 O O . LEU A 1 96 ? -4.243 -8.473 25.779 1.00 82.19 96 LEU A O 1
ATOM 763 N N . ASN A 1 97 ? -6.179 -7.417 25.435 1.00 80.19 97 ASN A N 1
ATOM 764 C CA . ASN A 1 97 ? -6.478 -7.227 26.859 1.00 80.19 97 ASN A CA 1
ATOM 765 C C . ASN A 1 97 ? -6.546 -8.548 27.637 1.00 80.19 97 ASN A C 1
ATOM 767 O O . ASN A 1 97 ? -6.127 -8.611 28.799 1.00 80.19 97 ASN A O 1
ATOM 771 N N . LYS A 1 98 ? -7.065 -9.608 27.004 1.00 87.06 98 LYS A N 1
ATOM 772 C CA . LYS A 1 98 ? -7.101 -10.952 27.587 1.00 87.06 98 LYS A CA 1
ATOM 773 C C . LYS A 1 98 ? -5.692 -11.527 27.726 1.00 87.06 98 LYS A C 1
ATOM 775 O O . LYS A 1 98 ? -5.330 -11.945 28.820 1.00 87.06 98 LYS A O 1
ATOM 780 N N . GLU A 1 99 ? -4.883 -11.468 26.671 1.00 86.38 99 GLU A N 1
ATOM 781 C CA . GLU A 1 99 ? -3.491 -11.941 26.690 1.00 86.38 99 GLU A CA 1
ATOM 782 C C . GLU A 1 99 ? -2.656 -11.239 27.768 1.00 86.38 99 GLU A C 1
ATOM 784 O O . GLU A 1 99 ? -1.925 -11.892 28.514 1.00 86.38 99 GLU A O 1
ATOM 789 N N . LEU A 1 100 ? -2.806 -9.917 27.905 1.00 79.69 100 LEU A N 1
ATOM 790 C CA . LEU A 1 100 ? -2.116 -9.140 28.938 1.00 79.69 100 LEU A CA 1
ATOM 791 C C . LEU A 1 100 ? -2.564 -9.531 30.350 1.00 79.69 100 LEU A C 1
ATOM 793 O O . LEU A 1 100 ? -1.738 -9.612 31.260 1.00 79.69 100 LEU A O 1
ATOM 797 N N . SER A 1 101 ? -3.860 -9.786 30.538 1.00 82.25 101 SER A N 1
ATOM 798 C CA . SER A 1 101 ? -4.403 -10.244 31.821 1.00 82.25 101 SER A CA 1
ATOM 799 C C . SER A 1 101 ? -3.877 -11.633 32.185 1.00 82.25 101 SER A C 1
ATOM 801 O O . SER A 1 101 ? -3.410 -11.838 33.306 1.00 82.25 101 SER A O 1
ATOM 803 N N . ASP A 1 102 ? -3.883 -12.564 31.232 1.00 86.31 102 ASP A N 1
ATOM 804 C CA . ASP A 1 102 ? -3.386 -13.928 31.421 1.00 86.31 102 ASP A CA 1
ATOM 805 C C . ASP A 1 102 ? -1.880 -13.934 31.741 1.00 86.31 102 ASP A C 1
ATOM 807 O O . ASP A 1 102 ? -1.431 -14.648 32.643 1.00 86.31 102 ASP A O 1
ATOM 811 N N . GLU A 1 103 ? -1.083 -13.097 31.067 1.00 81.88 103 GLU A N 1
ATOM 812 C CA . GLU A 1 103 ? 0.356 -12.973 31.331 1.00 81.88 103 GLU A CA 1
ATOM 813 C C . GLU A 1 103 ? 0.640 -12.331 32.706 1.00 81.88 103 GLU A C 1
ATOM 815 O O . GLU A 1 103 ? 1.526 -12.807 33.425 1.00 81.88 103 GLU A O 1
ATOM 820 N N . LEU A 1 104 ? -0.159 -11.350 33.152 1.00 80.31 104 LEU A N 1
ATOM 821 C CA . LEU A 1 104 ? -0.095 -10.816 34.523 1.00 80.31 104 LEU A CA 1
ATOM 822 C C . LEU A 1 104 ? -0.402 -11.890 35.580 1.00 80.31 104 LEU A C 1
ATOM 824 O O . LEU A 1 104 ? 0.355 -12.027 36.547 1.00 80.31 104 LEU A O 1
ATOM 828 N N . ILE A 1 105 ? -1.459 -12.682 35.379 1.00 85.12 105 ILE A N 1
ATOM 829 C CA . ILE A 1 105 ? -1.836 -13.794 36.269 1.00 85.12 105 ILE A CA 1
ATOM 830 C C . ILE A 1 105 ? -0.713 -14.835 36.329 1.00 85.12 105 ILE A C 1
ATOM 832 O O . ILE A 1 105 ? -0.368 -15.325 37.407 1.00 85.12 105 ILE A O 1
ATOM 836 N N . ASN A 1 106 ? -0.106 -15.167 35.189 1.00 85.62 106 ASN A N 1
ATOM 837 C CA . ASN A 1 106 ? 1.000 -16.121 35.127 1.00 85.62 106 ASN A CA 1
ATOM 838 C C . ASN A 1 106 ? 2.244 -15.612 35.866 1.00 85.62 106 ASN A C 1
ATOM 840 O O . ASN A 1 106 ? 2.878 -16.383 36.593 1.00 85.62 106 ASN A O 1
ATOM 844 N N . ILE A 1 107 ? 2.572 -14.320 35.748 1.00 78.56 107 ILE A N 1
ATOM 845 C CA . ILE A 1 107 ? 3.665 -13.707 36.515 1.00 78.56 107 ILE A CA 1
ATOM 846 C C . ILE A 1 107 ? 3.379 -13.809 38.018 1.00 78.56 107 ILE A C 1
ATOM 848 O O . ILE A 1 107 ? 4.256 -14.267 38.753 1.00 78.56 107 ILE A O 1
ATOM 852 N N . GLN A 1 108 ? 2.164 -13.466 38.465 1.00 79.25 108 GLN A N 1
ATOM 853 C CA . GLN A 1 108 ? 1.766 -13.605 39.872 1.00 79.25 108 GLN A CA 1
ATOM 854 C C . GLN A 1 108 ? 1.923 -15.053 40.359 1.00 79.25 108 GLN A C 1
ATOM 856 O O . GLN A 1 108 ? 2.643 -15.288 41.328 1.00 79.25 108 GLN A O 1
ATOM 861 N N . LYS A 1 109 ? 1.358 -16.029 39.635 1.00 83.38 109 LYS A N 1
ATOM 862 C CA . LYS A 1 109 ? 1.429 -17.462 39.980 1.00 83.38 109 LYS A CA 1
ATOM 863 C C . LYS A 1 109 ? 2.857 -17.990 40.050 1.00 83.38 109 LYS A C 1
ATOM 865 O O . LYS A 1 109 ? 3.218 -18.702 40.985 1.00 83.38 109 LYS A O 1
ATOM 870 N N . SER A 1 110 ? 3.697 -17.619 39.081 1.00 78.38 110 SER A N 1
ATOM 871 C CA . SER A 1 110 ? 5.098 -18.059 39.027 1.00 78.38 110 SER A CA 1
ATOM 872 C C . SER A 1 110 ? 5.936 -17.564 40.213 1.00 78.38 110 SER A C 1
ATOM 874 O O . SER A 1 110 ? 7.010 -18.107 40.478 1.00 78.38 110 SER A O 1
ATOM 876 N N . GLN A 1 111 ? 5.446 -16.554 40.938 1.00 74.31 111 GLN A N 1
ATOM 877 C CA . GLN A 1 111 ? 6.143 -15.908 42.050 1.00 74.31 111 GLN A CA 1
ATOM 878 C C . GLN A 1 111 ? 5.331 -15.888 43.348 1.00 74.31 111 GLN A C 1
ATOM 880 O O . GLN A 1 111 ? 5.720 -15.216 44.303 1.00 74.31 111 GLN A O 1
ATOM 885 N N . ASP A 1 112 ? 4.253 -16.677 43.426 1.00 68.88 112 ASP A N 1
ATOM 886 C CA . ASP A 1 112 ? 3.401 -16.761 44.617 1.00 68.88 112 ASP A CA 1
ATOM 887 C C . ASP A 1 112 ? 4.174 -17.253 45.854 1.00 68.88 112 ASP A C 1
ATOM 889 O O . ASP A 1 112 ? 3.829 -16.912 46.987 1.00 68.88 112 ASP A O 1
ATOM 893 N N . LYS A 1 113 ? 5.276 -17.993 45.653 1.00 66.31 113 LYS A N 1
ATOM 894 C CA . LYS A 1 113 ? 6.241 -18.325 46.709 1.00 66.31 113 LYS A CA 1
ATOM 895 C C . LYS A 1 113 ? 7.248 -17.184 46.865 1.00 66.31 113 LYS A C 1
ATOM 897 O O . LYS A 1 113 ? 8.309 -17.191 46.242 1.00 66.31 113 LYS A O 1
ATOM 902 N N . TYR A 1 114 ? 6.899 -16.222 47.718 1.00 64.19 114 TYR A N 1
ATOM 903 C CA . TYR A 1 114 ? 7.745 -15.085 48.081 1.00 64.19 114 TYR A CA 1
ATOM 904 C C . TYR A 1 114 ? 9.153 -15.543 48.504 1.00 64.19 114 TYR A C 1
ATOM 906 O O . TYR A 1 114 ? 9.323 -16.258 49.493 1.00 64.19 114 TYR A O 1
ATOM 914 N N . LYS A 1 115 ? 10.170 -15.105 47.757 1.00 66.56 115 LYS A N 1
ATOM 915 C CA . LYS A 1 115 ? 11.581 -15.145 48.155 1.00 66.56 115 LYS A CA 1
ATOM 916 C C . LYS A 1 115 ? 12.088 -13.706 48.163 1.00 66.56 115 LYS A C 1
ATOM 918 O O . LYS A 1 115 ? 11.944 -13.017 47.153 1.00 66.56 115 LYS A O 1
ATOM 923 N N . VAL A 1 116 ? 12.653 -13.266 49.290 1.00 69.19 116 VAL A N 1
ATOM 924 C CA . VAL A 1 116 ? 13.168 -11.897 49.474 1.00 69.19 116 VAL A CA 1
ATOM 925 C C . VAL A 1 116 ? 14.073 -11.519 48.295 1.00 69.19 116 VAL A C 1
ATOM 927 O O . VAL A 1 116 ? 14.979 -12.274 47.941 1.00 69.19 116 VAL A O 1
ATOM 930 N N . GLY A 1 117 ? 13.801 -10.383 47.653 1.00 67.25 117 GLY A N 1
ATOM 931 C CA . GLY A 1 117 ? 14.570 -9.863 46.519 1.00 67.25 117 GLY A CA 1
ATOM 932 C C . GLY A 1 117 ? 14.358 -10.574 45.176 1.00 67.25 117 GLY A C 1
ATOM 933 O O . GLY A 1 117 ? 14.981 -10.197 44.182 1.00 67.25 117 GLY A O 1
ATOM 934 N N . HIS A 1 118 ? 13.483 -11.580 45.102 1.00 76.00 118 HIS A N 1
ATOM 935 C CA . HIS A 1 118 ? 13.244 -12.386 43.901 1.00 76.00 118 HIS A CA 1
ATOM 936 C C . HIS A 1 118 ? 11.797 -12.307 43.416 1.00 76.00 118 HIS A C 1
ATOM 938 O O . HIS A 1 118 ? 11.162 -13.329 43.161 1.00 76.00 118 HIS A O 1
ATOM 944 N N . HIS A 1 119 ? 11.283 -11.085 43.275 1.00 76.00 119 HIS A N 1
ATOM 945 C CA . HIS A 1 119 ? 9.937 -10.873 42.763 1.00 76.00 119 HIS A CA 1
ATOM 946 C C . HIS A 1 119 ? 9.786 -9.616 41.901 1.00 76.00 119 HIS A C 1
ATOM 948 O O . HIS A 1 119 ? 10.561 -8.664 42.014 1.00 76.00 119 HIS A O 1
ATOM 954 N N . PHE A 1 120 ? 8.719 -9.557 41.103 1.00 68.50 120 PHE A N 1
ATOM 955 C CA . PHE A 1 120 ? 8.376 -8.414 40.244 1.00 68.50 120 PHE A CA 1
ATOM 956 C C . PHE A 1 120 ? 8.194 -7.090 41.007 1.00 68.50 120 PHE A C 1
ATOM 958 O O . PHE A 1 120 ? 8.361 -6.019 40.436 1.00 68.50 120 PHE A O 1
ATOM 965 N N . GLY A 1 121 ? 7.914 -7.140 42.313 1.00 68.50 121 GLY A N 1
ATOM 966 C CA . GLY A 1 121 ? 7.885 -5.955 43.173 1.00 68.50 121 GLY A CA 1
ATOM 967 C C . GLY A 1 121 ? 9.247 -5.272 43.419 1.00 68.50 121 GLY A C 1
ATOM 968 O O . GLY A 1 121 ? 9.302 -4.216 44.043 1.00 68.50 121 GLY A O 1
ATOM 969 N N . ASN A 1 122 ? 10.351 -5.877 42.968 1.00 73.75 122 ASN A N 1
ATOM 970 C CA . ASN A 1 122 ? 11.712 -5.407 43.197 1.00 73.75 122 ASN A CA 1
ATOM 971 C C . ASN A 1 122 ? 12.348 -4.948 41.870 1.00 73.75 122 ASN A C 1
ATOM 973 O O . ASN A 1 122 ? 12.530 -5.728 40.934 1.00 73.75 122 ASN A O 1
ATOM 977 N N . ASN A 1 123 ? 12.723 -3.669 41.779 1.00 68.25 123 ASN A N 1
ATOM 978 C CA . ASN A 1 123 ? 13.274 -3.095 40.546 1.00 68.25 123 ASN A CA 1
ATOM 979 C C . ASN A 1 123 ? 14.631 -3.693 40.143 1.00 68.25 123 ASN A C 1
ATOM 981 O O . ASN A 1 123 ? 14.945 -3.716 38.954 1.00 68.25 123 ASN A O 1
ATOM 985 N N . SER A 1 124 ? 15.440 -4.150 41.099 1.00 70.88 124 SER A N 1
ATOM 986 C CA . SER A 1 124 ? 16.718 -4.813 40.812 1.00 70.88 124 SER A CA 1
ATOM 987 C C . SER A 1 124 ? 16.490 -6.216 40.256 1.00 70.88 124 SER A C 1
ATOM 989 O O . SER A 1 124 ? 17.186 -6.633 39.332 1.00 70.88 124 SER A O 1
ATOM 991 N N . PHE A 1 125 ? 15.460 -6.913 40.749 1.00 74.19 125 PHE A N 1
ATOM 992 C CA . PHE A 1 125 ? 15.007 -8.172 40.163 1.00 74.19 125 PHE A CA 1
ATOM 993 C C . PHE A 1 125 ? 14.547 -7.972 38.715 1.00 74.19 125 PHE A C 1
ATOM 995 O O . PHE A 1 125 ? 15.030 -8.674 37.830 1.00 74.19 125 PHE A O 1
ATOM 1002 N N . LEU A 1 126 ? 13.669 -6.999 38.450 1.00 69.31 126 LEU A N 1
ATOM 1003 C CA . LEU A 1 126 ? 13.159 -6.752 37.097 1.00 69.31 126 LEU A CA 1
ATOM 1004 C C . LEU A 1 126 ? 14.260 -6.319 36.114 1.00 69.31 126 LEU A C 1
ATOM 1006 O O . LEU A 1 126 ? 14.256 -6.755 34.968 1.00 69.31 126 LEU A O 1
ATOM 1010 N N . ARG A 1 127 ? 15.234 -5.512 36.556 1.00 68.31 127 ARG A N 1
ATOM 1011 C CA . ARG A 1 127 ? 16.353 -5.053 35.711 1.00 68.31 127 ARG A CA 1
ATOM 1012 C C . ARG A 1 127 ? 17.403 -6.129 35.415 1.00 68.31 127 ARG A C 1
ATOM 1014 O O . ARG A 1 127 ? 18.255 -5.919 34.554 1.00 68.31 127 ARG A O 1
ATOM 1021 N N . ALA A 1 128 ? 17.367 -7.275 36.095 1.00 76.69 128 ALA A N 1
ATOM 1022 C CA . ALA A 1 128 ? 18.285 -8.368 35.801 1.00 76.69 128 ALA A CA 1
ATOM 1023 C C . ALA A 1 128 ? 18.069 -8.884 34.368 1.00 76.69 128 ALA A C 1
ATOM 1025 O O . ALA A 1 128 ? 16.938 -9.129 33.957 1.00 76.69 128 ALA A O 1
ATOM 1026 N N . LYS A 1 129 ? 19.156 -9.136 33.623 1.00 77.69 129 LYS A N 1
ATOM 1027 C CA . LYS A 1 129 ? 19.108 -9.582 32.213 1.00 77.69 129 LYS A CA 1
ATOM 1028 C C . LYS A 1 129 ? 18.182 -10.788 31.988 1.00 77.69 129 LYS A C 1
ATOM 1030 O O . LYS A 1 129 ? 17.447 -10.824 31.008 1.00 77.69 129 LYS A O 1
ATOM 1035 N N . LYS A 1 130 ? 18.164 -11.738 32.931 1.00 81.50 130 LYS A N 1
ATOM 1036 C CA . LYS A 1 130 ? 17.288 -12.925 32.906 1.00 81.50 130 LYS A CA 1
ATOM 1037 C C . LYS A 1 130 ? 15.784 -12.612 32.982 1.00 81.50 130 LYS A C 1
ATOM 1039 O O . LYS A 1 130 ? 14.978 -13.431 32.567 1.00 81.50 130 LYS A O 1
ATOM 1044 N N . ASN A 1 131 ? 15.419 -11.431 33.478 1.00 77.25 131 ASN A N 1
ATOM 1045 C CA . ASN A 1 131 ? 14.042 -10.974 33.670 1.00 77.25 131 ASN A CA 1
ATOM 1046 C C . ASN A 1 131 ? 13.650 -9.854 32.689 1.00 77.25 131 ASN A C 1
ATOM 1048 O O . ASN A 1 131 ? 12.562 -9.291 32.804 1.00 77.25 131 ASN A O 1
ATOM 1052 N N . LEU A 1 132 ? 14.495 -9.551 31.695 1.00 77.38 132 LEU A N 1
ATOM 1053 C CA . LEU A 1 132 ? 14.271 -8.469 30.733 1.00 77.38 132 LEU A CA 1
ATOM 1054 C C . LEU A 1 132 ? 12.918 -8.586 30.012 1.00 77.38 132 LEU A C 1
ATOM 1056 O O . LEU A 1 132 ? 12.261 -7.575 29.788 1.00 77.38 132 LEU A O 1
ATOM 1060 N N . LYS A 1 133 ? 12.466 -9.809 29.694 1.00 80.00 133 LYS A N 1
ATOM 1061 C CA . LYS A 1 133 ? 11.148 -10.043 29.080 1.00 80.00 133 LYS A CA 1
ATOM 1062 C C . LYS A 1 133 ? 10.005 -9.555 29.982 1.00 80.00 133 LYS A C 1
ATOM 1064 O O . LYS A 1 133 ? 9.125 -8.848 29.508 1.00 80.00 133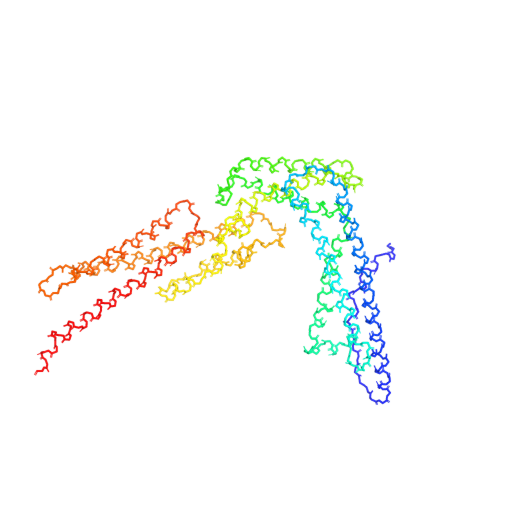 LYS A O 1
ATOM 1069 N N . GLN A 1 134 ? 10.056 -9.877 31.277 1.00 73.44 134 GLN A N 1
ATOM 1070 C CA . GLN A 1 134 ? 9.065 -9.423 32.261 1.00 73.44 134 GLN A CA 1
ATOM 1071 C C . GLN A 1 134 ? 9.138 -7.908 32.471 1.00 73.44 134 GLN A C 1
ATOM 1073 O O . GLN A 1 134 ? 8.105 -7.253 32.567 1.00 73.44 134 GLN A O 1
ATOM 1078 N N . TYR A 1 135 ? 10.346 -7.337 32.495 1.00 71.69 135 TYR A N 1
ATOM 1079 C CA . TYR A 1 135 ? 10.531 -5.889 32.573 1.00 71.69 135 TYR A CA 1
ATOM 1080 C C . TYR A 1 135 ? 9.869 -5.168 31.395 1.00 71.69 135 TYR A C 1
ATOM 1082 O O . TYR A 1 135 ? 9.039 -4.292 31.627 1.00 71.69 135 TYR A O 1
ATOM 1090 N N . LYS A 1 136 ? 10.173 -5.573 30.153 1.00 75.94 136 LYS A N 1
ATOM 1091 C CA . LYS A 1 136 ? 9.576 -4.984 28.944 1.00 75.94 136 LYS A CA 1
ATOM 1092 C C . LYS A 1 136 ? 8.059 -5.146 28.923 1.00 75.94 136 LYS A C 1
ATOM 1094 O O . LYS A 1 136 ? 7.335 -4.197 28.653 1.00 75.94 136 LYS A O 1
ATOM 1099 N N . PHE A 1 137 ? 7.563 -6.324 29.291 1.00 72.75 137 PHE A N 1
ATOM 1100 C CA . PHE A 1 137 ? 6.128 -6.566 29.398 1.00 72.75 137 PHE A CA 1
ATOM 1101 C C . PHE A 1 137 ? 5.440 -5.585 30.369 1.00 72.75 137 PHE A C 1
ATOM 1103 O O . PHE A 1 137 ? 4.478 -4.915 29.996 1.00 72.75 137 PHE A O 1
ATOM 1110 N N . ILE A 1 138 ? 5.966 -5.444 31.592 1.00 70.94 138 ILE A N 1
ATOM 1111 C CA . ILE A 1 138 ? 5.361 -4.615 32.648 1.00 70.94 138 ILE A CA 1
ATOM 1112 C C . ILE A 1 138 ? 5.515 -3.113 32.367 1.00 70.94 138 ILE A C 1
ATOM 1114 O O . ILE A 1 138 ? 4.604 -2.339 32.669 1.00 70.94 138 ILE A O 1
ATOM 1118 N N . LYS A 1 139 ? 6.678 -2.685 31.861 1.00 72.06 139 LYS A N 1
ATOM 1119 C CA . LYS A 1 139 ? 7.050 -1.265 31.748 1.00 72.06 139 LYS A CA 1
ATOM 1120 C C . LYS A 1 139 ? 6.800 -0.646 30.378 1.00 72.06 139 LYS A C 1
ATOM 1122 O O . LYS A 1 139 ? 6.711 0.573 30.320 1.00 72.06 139 LYS A O 1
ATOM 1127 N N . GLU A 1 140 ? 6.673 -1.446 29.325 1.00 71.25 140 GLU A N 1
ATOM 1128 C CA . GLU A 1 140 ? 6.494 -0.958 27.950 1.00 71.25 140 GLU A CA 1
ATOM 1129 C C . GLU A 1 140 ? 5.135 -1.432 27.411 1.00 71.25 140 GLU A C 1
ATOM 1131 O O . GLU A 1 140 ? 4.213 -0.632 27.253 1.00 71.25 140 GLU A O 1
ATOM 1136 N N . ARG A 1 141 ? 4.951 -2.752 27.273 1.00 71.12 141 ARG A N 1
ATOM 1137 C CA . ARG A 1 141 ? 3.791 -3.335 26.573 1.00 71.12 141 ARG A CA 1
ATOM 1138 C C . ARG A 1 141 ? 2.443 -3.077 27.260 1.00 71.12 141 ARG A C 1
ATOM 1140 O O . ARG A 1 141 ? 1.457 -2.795 26.587 1.00 71.12 141 ARG A O 1
ATOM 1147 N N . ILE A 1 142 ? 2.374 -3.176 28.592 1.00 68.50 142 ILE A N 1
ATOM 1148 C CA . ILE A 1 142 ? 1.133 -2.893 29.337 1.00 68.50 142 ILE A CA 1
ATOM 1149 C C . ILE A 1 142 ? 0.721 -1.417 29.212 1.00 68.50 142 ILE A C 1
ATOM 1151 O O . ILE A 1 142 ? -0.435 -1.176 28.871 1.00 68.50 142 ILE A O 1
ATOM 1155 N N . PRO A 1 143 ? 1.589 -0.426 29.506 1.00 67.56 143 PRO A N 1
ATOM 1156 C CA . PRO A 1 143 ? 1.253 0.982 29.297 1.00 67.56 143 PRO A CA 1
ATOM 1157 C C . PRO A 1 143 ? 0.771 1.296 27.878 1.00 67.56 143 PRO A C 1
ATOM 1159 O O . PRO A 1 143 ? -0.245 1.971 27.737 1.00 67.56 143 PRO A O 1
ATOM 1162 N N . GLU A 1 144 ? 1.441 0.768 26.851 1.00 67.12 144 GLU A N 1
ATOM 1163 C CA . GLU A 1 144 ? 1.049 0.954 25.446 1.00 67.12 144 GLU A CA 1
ATOM 1164 C C . GLU A 1 144 ? -0.370 0.441 25.176 1.00 67.12 144 GLU A C 1
ATOM 1166 O O . GLU A 1 144 ? -1.220 1.181 24.683 1.00 67.12 144 GLU A O 1
ATOM 1171 N N . ALA A 1 145 ? -0.667 -0.794 25.583 1.00 62.97 145 ALA A N 1
ATOM 1172 C CA . ALA A 1 145 ? -1.979 -1.392 25.365 1.00 62.97 145 ALA A CA 1
ATOM 1173 C C . ALA A 1 145 ? -3.097 -0.739 26.192 1.00 62.97 145 ALA A C 1
ATOM 1175 O O . ALA A 1 145 ? -4.248 -0.694 25.752 1.00 62.97 145 ALA A O 1
ATOM 1176 N N . VAL A 1 146 ? -2.783 -0.222 27.387 1.00 65.44 146 VAL A N 1
ATOM 1177 C CA . VAL A 1 146 ? -3.732 0.583 28.171 1.00 65.44 146 VAL A CA 1
ATOM 1178 C C . VAL A 1 146 ? -4.066 1.862 27.412 1.00 65.44 146 VAL A C 1
ATOM 1180 O O . VAL A 1 146 ? -5.246 2.146 27.257 1.00 65.44 146 VAL A O 1
ATOM 1183 N N . VAL A 1 147 ? -3.071 2.578 26.879 1.00 67.62 147 VAL A N 1
ATOM 1184 C CA . VAL A 1 147 ? -3.294 3.790 26.070 1.00 67.62 147 VAL A CA 1
ATOM 1185 C C . VAL A 1 147 ? -4.122 3.482 24.821 1.00 67.62 147 VAL A C 1
ATOM 1187 O O . VAL A 1 147 ? -5.034 4.241 24.498 1.00 67.62 147 VAL A O 1
ATOM 1190 N N . GLU A 1 148 ? -3.860 2.370 24.135 1.00 66.06 148 GLU A N 1
ATOM 1191 C CA . GLU A 1 148 ? -4.627 1.952 22.954 1.00 66.06 148 GLU A CA 1
ATOM 1192 C C . GLU A 1 148 ? -6.085 1.613 23.309 1.00 66.06 148 GLU A C 1
ATOM 1194 O O . GLU A 1 148 ? -7.021 2.146 22.708 1.00 66.06 148 GLU A O 1
ATOM 1199 N N . THR A 1 149 ? -6.293 0.819 24.363 1.00 67.62 149 THR A N 1
ATOM 1200 C CA . THR A 1 149 ? -7.632 0.474 24.869 1.00 67.62 149 THR A CA 1
ATOM 1201 C C . THR A 1 149 ? -8.399 1.712 25.314 1.00 67.62 149 THR A C 1
ATOM 1203 O O . THR A 1 149 ? -9.570 1.884 24.981 1.00 67.62 149 THR A O 1
ATOM 1206 N N . GLU A 1 150 ? -7.740 2.587 26.066 1.00 64.75 150 GLU A N 1
ATOM 1207 C CA . GLU A 1 150 ? -8.291 3.854 26.518 1.00 64.75 150 GLU A CA 1
ATOM 1208 C C . GLU A 1 150 ? -8.593 4.772 25.335 1.00 64.75 150 GLU A C 1
ATOM 1210 O O . GLU A 1 150 ? -9.623 5.424 25.342 1.00 64.75 150 GLU A O 1
ATOM 1215 N N . THR A 1 151 ? -7.794 4.781 24.270 1.00 67.38 151 THR A N 1
ATOM 1216 C CA . THR A 1 151 ? -8.105 5.554 23.056 1.00 67.38 151 THR A CA 1
ATOM 1217 C C . THR A 1 151 ? -9.392 5.063 22.386 1.00 67.38 151 THR A C 1
ATOM 1219 O O . THR A 1 151 ? -10.215 5.883 21.979 1.00 67.38 151 THR A O 1
ATOM 1222 N N . ILE A 1 152 ? -9.604 3.744 22.326 1.00 66.06 152 ILE A N 1
ATOM 1223 C CA . ILE A 1 152 ? -10.822 3.134 21.764 1.00 66.06 152 ILE A CA 1
ATOM 1224 C C . ILE A 1 152 ? -12.043 3.365 22.678 1.00 66.06 152 ILE A C 1
ATOM 1226 O O . ILE A 1 152 ? -13.167 3.485 22.191 1.00 66.06 152 ILE A O 1
ATOM 1230 N N . LEU A 1 153 ? -11.847 3.430 24.002 1.00 63.41 153 LEU A N 1
ATOM 1231 C CA . LEU A 1 153 ? -12.928 3.477 24.998 1.00 63.41 153 LEU A CA 1
ATOM 1232 C C . LEU A 1 153 ? -13.237 4.853 25.610 1.00 63.41 153 LEU A C 1
ATOM 1234 O O . LEU A 1 153 ? -14.330 5.011 26.173 1.00 63.41 153 LEU A O 1
ATOM 1238 N N . ASN A 1 154 ? -12.296 5.801 25.583 1.00 52.16 154 ASN A N 1
ATOM 1239 C CA . ASN A 1 154 ? -12.426 7.141 26.181 1.00 52.16 154 ASN A CA 1
ATOM 1240 C C . ASN A 1 154 ? -13.208 8.105 25.296 1.00 52.16 154 ASN A C 1
ATOM 1242 O O . ASN A 1 154 ? -13.660 9.142 25.772 1.00 52.16 154 ASN A O 1
ATOM 1246 N N . VAL A 1 155 ? -13.370 7.752 24.029 1.00 60.62 155 VAL A N 1
ATOM 1247 C CA . VAL A 1 155 ? -14.182 8.474 23.065 1.00 60.62 155 VAL A CA 1
ATOM 1248 C C . VAL A 1 155 ? -15.512 7.724 22.967 1.00 60.62 155 VAL A C 1
ATOM 1250 O O . VAL A 1 155 ? -15.526 6.490 22.926 1.00 60.62 155 VAL A O 1
ATOM 1253 N N . SER A 1 156 ? -16.645 8.429 23.019 1.00 67.94 156 SER A N 1
ATOM 1254 C CA . SER A 1 156 ? -17.942 7.780 22.790 1.00 67.94 156 SER A CA 1
ATOM 1255 C C . SER A 1 156 ? -17.921 7.082 21.428 1.00 67.94 156 SER A C 1
ATOM 1257 O O . SER A 1 156 ? -17.219 7.505 20.510 1.00 67.94 156 SER A O 1
ATOM 1259 N N . GLN A 1 157 ? -18.683 6.002 21.268 1.00 71.44 157 GLN A N 1
ATOM 1260 C CA . GLN A 1 157 ? -18.721 5.275 19.998 1.00 71.44 157 GLN A CA 1
ATOM 1261 C C . GLN A 1 157 ? -19.062 6.188 18.807 1.00 71.44 157 GLN A C 1
ATOM 1263 O O . GLN A 1 157 ? -18.506 6.032 17.721 1.00 71.44 157 GLN A O 1
ATOM 1268 N N . VAL A 1 158 ? -19.924 7.177 19.058 1.00 76.56 158 VAL A N 1
ATOM 1269 C CA . VAL A 1 158 ? -20.308 8.249 18.133 1.00 76.56 158 VAL A CA 1
ATOM 1270 C C . VAL A 1 158 ? -19.078 9.032 17.683 1.00 76.56 158 VAL A C 1
ATOM 1272 O O . VAL A 1 158 ? -18.791 9.110 16.494 1.00 76.56 158 VAL A O 1
ATOM 1275 N N . GLU A 1 159 ? -18.316 9.574 18.630 1.00 78.81 159 GLU A N 1
ATOM 1276 C CA . GLU A 1 159 ? -17.115 10.363 18.353 1.00 78.81 159 GLU A CA 1
ATOM 1277 C C . GLU A 1 159 ? -15.998 9.519 17.711 1.00 78.81 159 GLU A C 1
ATOM 1279 O O . GLU A 1 159 ? -15.233 10.031 16.895 1.00 78.81 159 GLU A O 1
ATOM 1284 N N . HIS A 1 160 ? -15.900 8.226 18.040 1.00 78.44 160 HIS A N 1
ATOM 1285 C CA . HIS A 1 160 ? -14.908 7.326 17.451 1.00 78.44 160 HIS A CA 1
ATOM 1286 C C . HIS A 1 160 ? -15.186 7.096 15.962 1.00 78.44 160 HIS A C 1
ATOM 1288 O O . HIS A 1 160 ? -14.299 7.304 15.133 1.00 78.44 160 HIS A O 1
ATOM 1294 N N . LEU A 1 161 ? -16.424 6.730 15.613 1.00 84.19 161 LEU A N 1
ATOM 1295 C CA . LEU A 1 161 ? -16.834 6.585 14.215 1.00 84.19 161 LEU A CA 1
ATOM 1296 C C . LEU A 1 161 ? -16.753 7.908 13.464 1.00 84.19 161 LEU A C 1
ATOM 1298 O O . LEU A 1 161 ? -16.214 7.949 12.361 1.00 84.19 161 LEU A O 1
ATOM 1302 N N . GLN A 1 162 ? -17.203 8.999 14.088 1.00 87.75 162 GLN A N 1
ATOM 1303 C CA . GLN A 1 162 ? -17.085 10.327 13.505 1.00 87.75 162 GLN A CA 1
ATOM 1304 C C . GLN A 1 162 ? -15.631 10.660 13.170 1.00 87.75 162 GLN A C 1
ATOM 1306 O O . GLN A 1 162 ? -15.356 11.154 12.087 1.00 87.75 162 GLN A O 1
ATOM 1311 N N . LYS A 1 163 ? -14.681 10.367 14.064 1.00 86.56 163 LYS A N 1
ATOM 1312 C CA . LYS A 1 163 ? -13.259 10.625 13.816 1.00 86.56 163 LYS A CA 1
ATOM 1313 C C . LYS A 1 163 ? -12.733 9.841 12.613 1.00 86.56 163 LYS A C 1
ATOM 1315 O O . LYS A 1 163 ? -11.949 10.395 11.842 1.00 86.56 163 LYS A O 1
ATOM 1320 N N . ILE A 1 164 ? -13.137 8.578 12.460 1.00 87.12 164 ILE A N 1
ATOM 1321 C CA . ILE A 1 164 ? -12.766 7.752 11.302 1.00 87.12 164 ILE A CA 1
ATOM 1322 C C . ILE A 1 164 ? -13.314 8.395 10.027 1.00 87.12 164 ILE A C 1
ATOM 1324 O O . ILE A 1 164 ? -12.540 8.725 9.131 1.00 87.12 164 ILE A O 1
ATOM 1328 N N . PHE A 1 165 ? -14.623 8.642 9.981 1.00 92.06 165 PHE A N 1
ATOM 1329 C CA . PHE A 1 165 ? -15.281 9.178 8.794 1.00 92.06 165 PHE A CA 1
ATOM 1330 C C . PHE A 1 165 ? -14.820 10.603 8.457 1.00 92.06 165 PHE A C 1
ATOM 1332 O O . PHE A 1 165 ? -14.539 10.868 7.298 1.00 92.06 165 PHE A O 1
ATOM 1339 N N . ASP A 1 166 ? -14.626 11.489 9.439 1.00 92.38 166 ASP A N 1
ATOM 1340 C CA . ASP A 1 166 ? -14.100 12.851 9.240 1.00 92.38 166 ASP A CA 1
ATOM 1341 C C . ASP A 1 166 ? -12.659 12.840 8.705 1.00 92.38 166 ASP A C 1
ATOM 1343 O O . ASP A 1 166 ? -12.279 13.676 7.881 1.00 92.38 166 ASP A O 1
ATOM 1347 N N . THR A 1 167 ? -11.836 11.887 9.158 1.00 91.12 167 THR A N 1
ATOM 1348 C CA . THR A 1 167 ? -10.470 11.726 8.636 1.00 91.12 167 THR A CA 1
ATOM 1349 C C . THR A 1 167 ? -10.512 11.301 7.172 1.00 91.12 167 THR A C 1
ATOM 1351 O O . THR A 1 167 ? -9.830 11.905 6.341 1.00 91.12 167 THR A O 1
ATOM 1354 N N . THR A 1 168 ? -11.347 10.316 6.840 1.00 92.25 168 THR A N 1
ATOM 1355 C CA . THR A 1 168 ? -11.544 9.864 5.459 1.00 92.25 168 THR A CA 1
ATOM 1356 C C . THR A 1 168 ? -12.146 10.960 4.595 1.00 92.25 168 THR A C 1
ATOM 1358 O O . THR A 1 168 ? -11.647 11.200 3.509 1.00 92.25 168 THR A O 1
ATOM 1361 N N . GLU A 1 169 ? -13.143 11.699 5.078 1.00 95.50 169 GLU A N 1
ATOM 1362 C CA . GLU A 1 169 ? -13.759 12.827 4.374 1.00 95.50 169 GLU A CA 1
ATOM 1363 C C . GLU A 1 169 ? -12.705 13.866 3.977 1.00 95.50 169 GLU A C 1
ATOM 1365 O O . GLU A 1 169 ? -12.679 14.345 2.840 1.00 95.50 169 GLU A O 1
ATOM 1370 N N . LYS A 1 170 ? -11.799 14.205 4.900 1.00 94.50 170 LYS A N 1
ATOM 1371 C CA . LYS A 1 170 ? -10.699 15.132 4.626 1.00 94.50 170 LYS A CA 1
ATOM 1372 C C . LYS A 1 170 ? -9.777 14.599 3.525 1.00 94.50 170 LYS A C 1
ATOM 1374 O O . LYS A 1 170 ? -9.466 15.338 2.591 1.00 94.50 170 LYS A O 1
ATOM 1379 N N . LEU A 1 171 ? -9.346 13.343 3.633 1.00 93.31 171 LEU A N 1
ATOM 1380 C CA . LEU A 1 171 ? -8.440 12.712 2.667 1.00 93.31 171 LEU A CA 1
ATOM 1381 C C . LEU A 1 171 ? -9.101 12.509 1.296 1.00 93.31 171 LEU A C 1
ATOM 1383 O O . LEU A 1 171 ? -8.458 12.747 0.277 1.00 93.31 171 LEU A O 1
ATOM 1387 N N . ALA A 1 172 ? -10.381 12.149 1.270 1.00 95.12 172 ALA A N 1
ATOM 1388 C CA . ALA A 1 172 ? -11.195 12.002 0.071 1.00 95.12 172 ALA A CA 1
ATOM 1389 C C . ALA A 1 172 ? -11.374 13.341 -0.652 1.00 95.12 172 ALA A C 1
ATOM 1391 O O . ALA A 1 172 ? -11.226 13.409 -1.868 1.00 95.12 172 ALA A O 1
ATOM 1392 N N . ASN A 1 173 ? -11.630 14.436 0.075 1.00 95.81 173 ASN A N 1
ATOM 1393 C CA . ASN A 1 173 ? -11.676 15.769 -0.535 1.00 95.81 173 ASN A CA 1
ATOM 1394 C C . ASN A 1 173 ? -10.310 16.181 -1.102 1.00 95.81 173 ASN A C 1
ATOM 1396 O O . ASN A 1 173 ? -10.253 16.760 -2.184 1.00 95.81 173 ASN A O 1
ATOM 1400 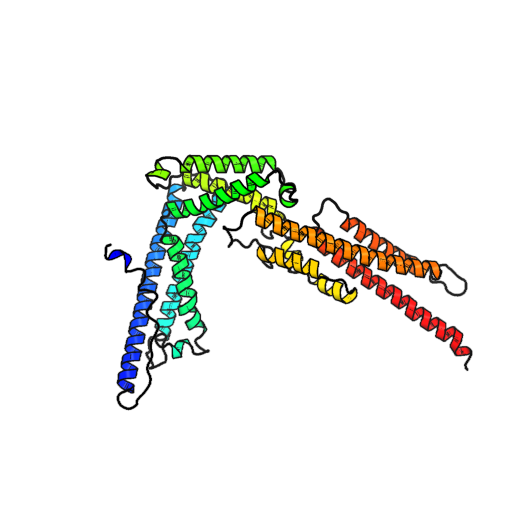N N . GLU A 1 174 ? -9.213 15.884 -0.397 1.00 94.56 174 GLU A N 1
ATOM 1401 C CA . GLU A 1 174 ? -7.865 16.122 -0.923 1.00 94.56 174 GLU A CA 1
ATOM 1402 C C . GLU A 1 174 ? -7.633 15.333 -2.217 1.00 94.56 174 GLU A C 1
ATOM 1404 O O . GLU A 1 174 ? -7.199 15.907 -3.212 1.00 94.56 174 GLU A O 1
ATOM 1409 N N . LEU A 1 175 ? -7.974 14.042 -2.222 1.00 93.94 175 LEU A N 1
ATOM 1410 C CA . LEU A 1 175 ? -7.850 13.169 -3.384 1.00 93.94 175 LEU A CA 1
ATOM 1411 C C . LEU A 1 175 ? -8.705 13.664 -4.556 1.00 93.94 175 LEU A C 1
ATOM 1413 O O . LEU A 1 175 ? -8.202 13.764 -5.671 1.00 93.94 175 LEU A O 1
ATOM 1417 N N . TYR A 1 176 ? -9.957 14.051 -4.304 1.00 96.12 176 TYR A N 1
ATOM 1418 C CA . TYR A 1 176 ? -10.851 14.616 -5.316 1.00 96.12 176 TYR A CA 1
ATOM 1419 C C . TYR A 1 176 ? -10.275 15.887 -5.954 1.00 96.12 176 TYR A C 1
ATOM 1421 O O . TYR A 1 176 ? -10.319 16.043 -7.172 1.00 96.12 176 TYR A O 1
ATOM 1429 N N . ASN A 1 177 ? -9.655 16.767 -5.165 1.00 95.50 177 ASN A N 1
ATOM 1430 C CA . ASN A 1 177 ? -8.996 17.969 -5.689 1.00 95.50 177 ASN A CA 1
ATOM 1431 C C . ASN A 1 177 ? -7.766 17.653 -6.562 1.00 95.50 177 ASN A C 1
ATOM 1433 O O . ASN A 1 177 ? -7.303 18.514 -7.307 1.00 95.50 177 ASN A O 1
ATOM 1437 N N . LEU A 1 178 ? -7.237 16.429 -6.484 1.00 94.75 178 LEU A N 1
ATOM 1438 C CA . LEU A 1 178 ? -6.108 15.944 -7.279 1.00 94.75 178 LEU A CA 1
ATOM 1439 C C . LEU A 1 178 ? -6.547 15.174 -8.537 1.00 94.75 178 LEU A C 1
ATOM 1441 O O . LEU A 1 178 ? -5.678 14.739 -9.294 1.00 94.75 178 LEU A O 1
ATOM 1445 N N . ARG A 1 179 ? -7.858 15.024 -8.787 1.00 95.19 179 ARG A N 1
ATOM 1446 C CA . ARG A 1 179 ? -8.448 14.286 -9.925 1.00 95.19 179 ARG A CA 1
ATOM 1447 C C . ARG A 1 179 ? -7.845 14.661 -11.283 1.00 95.19 179 ARG A C 1
ATOM 1449 O O . ARG A 1 179 ? -7.598 13.786 -12.114 1.00 95.19 179 ARG A O 1
ATOM 1456 N N . GLU A 1 180 ? -7.611 15.953 -11.499 1.00 93.88 180 GLU A N 1
ATOM 1457 C CA . GLU A 1 180 ? -7.055 16.497 -12.749 1.00 93.88 180 GLU A CA 1
ATOM 1458 C C . GLU A 1 180 ? -5.550 16.771 -12.670 1.00 93.88 180 GLU A C 1
ATOM 1460 O O . GLU A 1 180 ? -4.986 17.456 -13.519 1.00 93.88 180 GLU A O 1
ATOM 1465 N N . SER A 1 181 ? -4.870 16.257 -11.642 1.00 93.19 181 SER A N 1
ATOM 1466 C CA . SER A 1 181 ? -3.423 16.411 -11.541 1.00 93.19 181 SER A CA 1
ATOM 1467 C C . SER A 1 181 ? -2.696 15.623 -12.632 1.00 93.19 181 SER A C 1
ATOM 1469 O O . SER A 1 181 ? -3.084 14.516 -13.009 1.00 93.19 181 SER A O 1
ATOM 1471 N N . ASP A 1 182 ? -1.555 16.153 -13.072 1.00 89.81 182 ASP A N 1
ATOM 1472 C CA . ASP A 1 182 ? -0.675 15.476 -14.026 1.00 89.81 182 ASP A CA 1
ATOM 1473 C C . ASP A 1 182 ? 0.107 14.292 -13.427 1.00 89.81 182 ASP A C 1
ATOM 1475 O O . ASP A 1 182 ? 0.997 13.737 -14.077 1.00 89.81 182 ASP A O 1
ATOM 1479 N N . ASN A 1 183 ? -0.205 13.884 -12.194 1.00 94.00 183 ASN A N 1
ATOM 1480 C CA . ASN A 1 183 ? 0.474 12.786 -11.525 1.00 94.00 183 ASN A CA 1
ATOM 1481 C C . ASN A 1 183 ? 0.190 11.450 -12.235 1.00 94.00 183 ASN A C 1
ATOM 1483 O O . ASN A 1 183 ? -0.963 11.083 -12.464 1.00 94.00 183 ASN A O 1
ATOM 1487 N N . PHE A 1 184 ? 1.252 10.702 -12.544 1.00 92.44 184 PHE A N 1
ATOM 1488 C CA . PHE A 1 184 ? 1.160 9.442 -13.285 1.00 92.44 184 PHE A CA 1
ATOM 1489 C C . PHE A 1 184 ? 0.303 8.378 -12.575 1.00 92.44 184 PHE A C 1
ATOM 1491 O O . PHE A 1 184 ? -0.385 7.615 -13.248 1.00 92.44 184 PHE A O 1
ATOM 1498 N N . LEU A 1 185 ? 0.277 8.367 -11.234 1.00 95.19 185 LEU A N 1
ATOM 1499 C CA . LEU A 1 185 ? -0.550 7.442 -10.454 1.00 95.19 185 LEU A CA 1
ATOM 1500 C C . LEU A 1 185 ? -2.038 7.764 -10.621 1.00 95.19 185 LEU A C 1
ATOM 1502 O O . LEU A 1 185 ? -2.839 6.865 -10.849 1.00 95.19 185 LEU A O 1
ATOM 1506 N N . ILE A 1 186 ? -2.410 9.047 -10.585 1.00 94.94 186 ILE A N 1
ATOM 1507 C CA . ILE A 1 186 ? -3.803 9.482 -10.778 1.00 94.94 186 ILE A CA 1
ATOM 1508 C C . ILE A 1 186 ? -4.263 9.212 -12.215 1.00 94.94 186 ILE A C 1
ATOM 1510 O O . ILE A 1 186 ? -5.366 8.714 -12.430 1.00 94.94 186 ILE A O 1
ATOM 1514 N N . LYS A 1 187 ? -3.403 9.485 -13.205 1.00 92.19 187 LYS A N 1
ATOM 1515 C CA . LYS A 1 187 ? -3.693 9.220 -14.624 1.00 92.19 187 LYS A CA 1
ATOM 1516 C C . LYS A 1 187 ? -3.890 7.740 -14.942 1.00 92.19 187 LYS A C 1
ATOM 1518 O O . LYS A 1 187 ? -4.576 7.424 -15.905 1.00 92.19 187 LYS A O 1
ATOM 1523 N N . SER A 1 188 ? -3.295 6.852 -14.151 1.00 90.56 188 SER A N 1
ATOM 1524 C CA . SER A 1 188 ? -3.356 5.406 -14.373 1.00 90.56 188 SER A CA 1
ATOM 1525 C C . SER A 1 188 ? -4.633 4.727 -13.870 1.00 90.56 188 SER A C 1
ATOM 1527 O O . SER A 1 188 ? -4.802 3.530 -14.083 1.00 90.56 188 SER A O 1
ATOM 1529 N N . ILE A 1 189 ? -5.516 5.459 -13.185 1.00 94.00 189 ILE A N 1
ATOM 1530 C CA . ILE A 1 189 ? -6.730 4.888 -12.598 1.00 94.00 189 ILE A CA 1
ATOM 1531 C C . ILE A 1 189 ? -7.723 4.529 -13.707 1.00 94.00 189 ILE A C 1
ATOM 1533 O O . ILE A 1 189 ? -8.201 5.395 -14.442 1.00 94.00 189 ILE A O 1
ATOM 1537 N N . GLU A 1 190 ? -8.100 3.256 -13.778 1.00 91.19 190 GLU A N 1
ATOM 1538 C CA . GLU A 1 190 ? -9.178 2.797 -14.655 1.00 91.19 190 GLU A CA 1
ATOM 1539 C C . GLU A 1 190 ? -10.536 3.352 -14.214 1.00 91.19 190 GLU A C 1
ATOM 1541 O O . GLU A 1 190 ? -10.849 3.386 -13.019 1.00 91.19 190 GLU A O 1
ATOM 1546 N N . ASN A 1 191 ? -11.355 3.759 -15.192 1.00 94.06 191 ASN A N 1
ATOM 1547 C CA . ASN A 1 191 ? -12.662 4.390 -14.974 1.00 94.06 191 ASN A CA 1
ATOM 1548 C C . ASN A 1 191 ? -12.589 5.592 -14.011 1.00 94.06 191 ASN A C 1
ATOM 1550 O O . ASN A 1 191 ? -13.483 5.789 -13.187 1.00 94.06 191 ASN A O 1
ATOM 1554 N N . LYS A 1 192 ? -11.506 6.385 -14.118 1.00 94.06 192 LYS A N 1
ATOM 1555 C CA . LYS A 1 192 ? -11.182 7.520 -13.239 1.00 94.06 192 LYS A CA 1
ATOM 1556 C C . LYS A 1 192 ? -12.402 8.395 -12.947 1.00 94.06 192 LYS A C 1
ATOM 1558 O O . LYS A 1 192 ? -12.744 8.579 -11.785 1.00 94.06 192 LYS A O 1
ATOM 1563 N N . ASP A 1 193 ? -13.058 8.908 -13.984 1.00 94.50 193 ASP A N 1
ATOM 1564 C CA . ASP A 1 193 ? -14.140 9.883 -13.821 1.00 94.50 193 ASP A CA 1
ATOM 1565 C C . ASP A 1 193 ? -15.316 9.320 -13.017 1.00 94.50 193 ASP A C 1
ATOM 1567 O O . ASP A 1 193 ? -15.733 9.946 -12.047 1.00 94.50 193 ASP A O 1
ATOM 1571 N N . VAL A 1 194 ? -15.760 8.098 -13.337 1.00 96.19 194 VAL A N 1
ATOM 1572 C CA . VAL A 1 194 ? -16.851 7.417 -12.620 1.00 96.19 194 VAL A CA 1
ATOM 1573 C C . VAL A 1 194 ? -16.510 7.266 -11.139 1.00 96.19 194 VAL A C 1
ATOM 1575 O O . VAL A 1 194 ? -17.281 7.701 -10.287 1.00 96.19 194 VAL A O 1
ATOM 1578 N N . LYS A 1 195 ? -15.319 6.739 -10.826 1.00 96.19 195 LYS A N 1
ATOM 1579 C CA . LYS A 1 195 ? -14.899 6.545 -9.432 1.00 96.19 195 LYS A CA 1
ATOM 1580 C 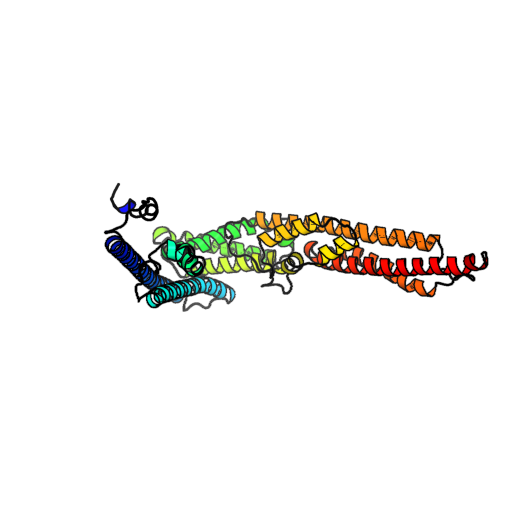C . LYS A 1 195 ? -14.849 7.873 -8.668 1.00 96.19 195 LYS A C 1
ATOM 1582 O O . LYS A 1 195 ? -15.326 7.962 -7.541 1.00 96.19 195 LYS A O 1
ATOM 1587 N N . PHE A 1 196 ? -14.283 8.927 -9.261 1.00 97.44 196 PHE A N 1
ATOM 1588 C CA . PHE A 1 196 ? -14.201 10.237 -8.603 1.00 97.44 196 PHE A CA 1
ATOM 1589 C C . PHE A 1 196 ? -15.574 10.897 -8.401 1.00 97.44 196 PHE A C 1
ATOM 1591 O O . PHE A 1 196 ? -15.768 11.576 -7.387 1.00 97.44 196 PHE A O 1
ATOM 1598 N N . ASP A 1 197 ? -16.523 10.690 -9.313 1.00 97.56 197 ASP A N 1
ATOM 1599 C CA . ASP A 1 197 ? -17.899 11.178 -9.177 1.00 97.56 197 ASP A CA 1
ATOM 1600 C C . ASP A 1 197 ? -18.661 10.415 -8.067 1.00 97.56 197 ASP A C 1
ATOM 1602 O O . ASP A 1 197 ? -19.380 11.029 -7.265 1.00 97.56 197 ASP A O 1
ATOM 1606 N N . GLU A 1 198 ? -18.434 9.103 -7.938 1.00 97.38 198 GLU A N 1
ATOM 1607 C CA . GLU A 1 198 ? -18.938 8.267 -6.834 1.00 97.38 198 GLU A CA 1
ATOM 1608 C C . GLU A 1 198 ? -18.351 8.704 -5.483 1.00 97.38 198 GLU A C 1
ATOM 1610 O O . GLU A 1 198 ? -19.102 8.941 -4.529 1.00 97.38 198 GLU A O 1
ATOM 1615 N N . LEU A 1 199 ? -17.033 8.935 -5.413 1.00 97.81 199 LEU A N 1
ATOM 1616 C CA . LEU A 1 199 ? -16.370 9.474 -4.220 1.00 97.81 199 LEU A CA 1
ATOM 1617 C C . LEU A 1 199 ? -16.970 10.823 -3.816 1.00 97.81 199 LEU A C 1
ATOM 1619 O O . LEU A 1 199 ? -17.251 11.061 -2.637 1.00 97.81 199 LEU A O 1
ATOM 1623 N N . LYS A 1 200 ? -17.185 11.722 -4.783 1.00 98.06 200 LYS A N 1
ATOM 1624 C CA . LYS A 1 200 ? -17.761 13.041 -4.507 1.00 98.06 200 LYS A CA 1
ATOM 1625 C C . LYS A 1 200 ? -19.177 12.937 -3.958 1.00 98.06 200 LYS A C 1
ATOM 1627 O O . LYS A 1 200 ? -19.518 13.659 -3.017 1.00 98.06 200 LYS A O 1
ATOM 1632 N N . SER A 1 201 ? -19.975 12.038 -4.525 1.00 97.88 201 SER A N 1
ATOM 1633 C CA . SER A 1 201 ? -21.331 11.749 -4.061 1.00 97.88 201 SER A CA 1
ATOM 1634 C C . SER A 1 201 ? -21.316 11.231 -2.622 1.00 97.88 201 SER A C 1
ATOM 1636 O O . SER A 1 201 ? -21.984 11.813 -1.767 1.00 97.88 201 SER A O 1
ATOM 1638 N N . ALA A 1 202 ? -20.467 10.247 -2.309 1.00 97.75 202 ALA A N 1
ATOM 1639 C CA . ALA A 1 202 ? -20.333 9.693 -0.960 1.00 97.75 202 ALA A CA 1
ATOM 1640 C C . ALA A 1 202 ? -19.878 10.741 0.077 1.00 97.75 202 ALA A C 1
ATOM 1642 O O . ALA A 1 202 ? -20.425 10.810 1.180 1.00 97.75 202 ALA A O 1
ATOM 1643 N N . VAL A 1 203 ? -18.932 11.621 -0.282 1.00 97.81 203 VAL A N 1
ATOM 1644 C CA . VAL A 1 203 ? -18.513 12.746 0.575 1.00 97.81 203 VAL A CA 1
ATOM 1645 C C . VAL A 1 203 ? -19.684 13.688 0.873 1.00 97.81 203 VAL A C 1
ATOM 1647 O O . VAL A 1 203 ? -19.855 14.120 2.015 1.00 97.81 203 VAL A O 1
ATOM 1650 N N . ASN A 1 204 ? -20.482 14.038 -0.138 1.00 97.88 204 ASN A N 1
ATOM 1651 C CA . ASN A 1 204 ? -21.616 14.949 0.029 1.00 97.88 204 ASN A CA 1
ATOM 1652 C C . ASN A 1 204 ? -22.743 14.314 0.865 1.00 97.88 204 ASN A C 1
ATOM 1654 O O . ASN A 1 204 ? -23.327 14.988 1.720 1.00 97.88 204 ASN A O 1
ATOM 1658 N N . GLU A 1 205 ? -23.022 13.024 0.658 1.00 97.19 205 GLU A N 1
ATOM 1659 C CA . GLU A 1 205 ? -23.982 12.247 1.453 1.00 97.19 205 GLU A CA 1
ATOM 1660 C C . GLU A 1 205 ? -23.576 12.221 2.935 1.00 97.19 205 GLU A C 1
ATOM 1662 O O . GLU A 1 205 ? -24.384 12.577 3.797 1.00 97.19 205 GLU A O 1
ATOM 1667 N N . TYR A 1 206 ? -22.310 11.901 3.234 1.00 96.81 206 TYR A N 1
ATOM 1668 C CA . TYR A 1 206 ? -21.781 11.902 4.602 1.00 96.81 206 TYR A CA 1
ATOM 1669 C C . TYR A 1 206 ? -21.893 13.282 5.271 1.00 96.81 206 TYR A C 1
ATOM 1671 O O . TYR A 1 206 ? -22.416 13.396 6.383 1.00 96.81 206 TYR A O 1
ATOM 1679 N N . LYS A 1 207 ? -21.475 14.353 4.579 1.00 95.25 207 LYS A N 1
ATOM 1680 C CA . LYS A 1 207 ? -21.604 15.736 5.077 1.00 95.25 207 LYS A CA 1
ATOM 1681 C C . LYS A 1 207 ? -23.050 16.094 5.412 1.00 95.25 207 LYS A C 1
ATOM 1683 O O . LYS A 1 207 ? -23.304 16.712 6.440 1.00 95.25 207 LYS A O 1
ATOM 1688 N N . THR A 1 208 ? -23.993 15.680 4.569 1.00 95.81 208 THR A N 1
ATOM 1689 C CA . THR A 1 208 ? -25.424 15.925 4.791 1.00 95.81 208 THR A CA 1
ATOM 1690 C C . THR A 1 208 ? -25.923 15.208 6.045 1.00 95.81 208 THR A C 1
ATOM 1692 O O . THR A 1 208 ? -26.625 15.811 6.853 1.00 95.81 208 THR A O 1
ATOM 1695 N N . GLN A 1 209 ? -25.534 13.945 6.250 1.00 93.50 209 GLN A N 1
ATOM 1696 C CA . GLN A 1 209 ? -25.906 13.183 7.450 1.00 93.50 209 GLN A CA 1
ATOM 1697 C C . GLN A 1 209 ? -25.312 13.777 8.731 1.00 93.50 209 GLN A C 1
ATOM 1699 O O . GLN A 1 209 ? -25.974 13.800 9.766 1.00 93.50 209 GLN A O 1
ATOM 1704 N N . LYS A 1 210 ? -24.090 14.310 8.661 1.00 91.19 210 LYS A N 1
ATOM 1705 C CA . LYS A 1 210 ? -23.411 14.956 9.791 1.00 91.19 210 LYS A CA 1
ATOM 1706 C C . LYS A 1 210 ? -24.111 16.231 10.274 1.00 91.19 210 LYS A C 1
ATOM 1708 O O . LYS A 1 210 ? -24.030 16.559 11.456 1.00 91.19 210 LYS A O 1
ATOM 1713 N N . GLU A 1 211 ? -24.798 16.940 9.383 1.00 91.50 211 GLU A N 1
ATOM 1714 C CA . GLU A 1 211 ? -25.540 18.158 9.724 1.00 91.50 211 GLU A CA 1
ATOM 1715 C C . GLU A 1 211 ? -26.967 17.891 10.228 1.00 91.50 211 GLU A C 1
ATOM 1717 O O . GLU A 1 211 ? -27.609 18.824 10.709 1.00 91.50 211 GLU A O 1
ATOM 1722 N N . ARG A 1 212 ? -27.462 16.644 10.167 1.00 90.94 212 ARG A N 1
ATOM 1723 C CA . ARG A 1 212 ? -28.776 16.282 10.722 1.00 90.94 212 ARG A CA 1
ATOM 1724 C C . ARG A 1 212 ? -28.794 16.417 12.247 1.00 90.94 212 ARG A C 1
ATOM 1726 O O . ARG A 1 212 ? -27.806 16.107 12.918 1.00 90.94 212 ARG A O 1
ATOM 1733 N N . ASP A 1 213 ? -29.929 16.847 12.795 1.00 82.25 213 ASP A N 1
ATOM 1734 C CA . ASP A 1 213 ? -30.082 17.150 14.224 1.00 82.25 213 ASP A CA 1
ATOM 1735 C C . ASP A 1 213 ? -29.791 15.942 15.124 1.00 82.25 213 ASP A C 1
ATOM 1737 O O . ASP A 1 213 ? -29.104 16.090 16.143 1.00 82.25 213 ASP A O 1
ATOM 1741 N N . GLU A 1 214 ? -30.214 14.743 14.708 1.00 83.81 214 GLU A N 1
ATOM 1742 C CA . GLU A 1 214 ? -29.987 13.493 15.443 1.00 83.81 214 GLU A CA 1
ATOM 1743 C C . GLU A 1 214 ? -28.491 13.228 15.666 1.00 83.81 214 GLU A C 1
ATOM 1745 O O . GLU A 1 214 ? -28.087 12.657 16.680 1.00 83.81 214 GLU A O 1
ATOM 1750 N N . PHE A 1 215 ? -27.635 13.666 14.743 1.00 83.31 215 PHE A N 1
ATOM 1751 C CA . PHE A 1 215 ? -26.192 13.517 14.885 1.00 83.31 215 PHE A CA 1
ATOM 1752 C C . PHE A 1 215 ? -25.539 14.752 15.515 1.00 83.31 215 PHE A C 1
ATOM 1754 O O . PHE A 1 215 ? -24.786 14.643 16.491 1.00 83.31 215 PHE A O 1
ATOM 1761 N N . LYS A 1 216 ? -25.817 15.941 14.972 1.00 82.75 216 LYS A N 1
ATOM 1762 C CA . LYS A 1 216 ? -25.151 17.195 15.341 1.00 82.75 216 LYS A CA 1
ATOM 1763 C C . LYS A 1 216 ? -25.435 17.599 16.785 1.00 82.75 216 LYS A C 1
ATOM 1765 O O . LYS A 1 216 ? -24.495 17.926 17.517 1.00 82.75 216 LYS A O 1
ATOM 1770 N N . ASN A 1 217 ? -26.704 17.539 17.180 1.00 81.25 217 ASN A N 1
ATOM 1771 C CA . ASN A 1 217 ? -27.189 18.026 18.467 1.00 81.25 217 ASN A CA 1
ATOM 1772 C C . ASN A 1 217 ? -27.397 16.877 19.461 1.00 81.25 217 ASN A C 1
ATOM 1774 O O . ASN A 1 217 ? -26.973 16.984 20.611 1.00 81.25 217 ASN A O 1
ATOM 1778 N N . GLU A 1 218 ? -27.984 15.761 19.019 1.00 82.50 218 GLU A N 1
ATOM 1779 C CA . GLU A 1 218 ? -28.322 14.638 19.910 1.00 82.50 218 GLU A CA 1
ATOM 1780 C C . GLU A 1 218 ? -27.194 13.608 20.075 1.00 82.50 218 GLU A C 1
ATOM 1782 O O . GLU A 1 218 ? -27.265 12.763 20.968 1.00 82.50 218 GLU A O 1
ATOM 1787 N N . LYS A 1 219 ? -26.138 13.674 19.247 1.00 82.19 219 LYS A N 1
ATOM 1788 C CA . LYS A 1 219 ? -25.006 12.727 19.262 1.00 82.19 219 LYS A CA 1
ATOM 1789 C C . LYS A 1 219 ? -25.456 11.266 19.192 1.00 82.19 219 LYS A C 1
ATOM 1791 O O . LYS A 1 219 ? -24.884 10.397 19.849 1.00 82.19 219 LYS A O 1
ATOM 1796 N N . LYS A 1 220 ? -26.471 10.982 18.379 1.00 83.81 220 LYS A N 1
ATOM 1797 C CA . LYS A 1 220 ? -27.004 9.638 18.167 1.00 83.81 220 LYS A CA 1
ATOM 1798 C C . LYS A 1 220 ? -26.351 8.992 16.951 1.00 83.81 220 LYS A C 1
ATOM 1800 O O . LYS A 1 220 ? -26.292 9.578 15.873 1.00 83.81 220 LYS A O 1
ATOM 1805 N N . LEU A 1 221 ? -25.908 7.745 17.107 1.00 84.12 221 LEU A N 1
ATOM 1806 C CA . LEU A 1 221 ? -25.529 6.913 15.968 1.00 84.12 221 LEU A CA 1
ATOM 1807 C C . LEU A 1 221 ? -26.790 6.406 15.280 1.00 84.12 221 LEU A C 1
ATOM 1809 O O . LEU A 1 221 ? -27.453 5.485 15.757 1.00 84.12 221 LEU A O 1
ATOM 1813 N N . THR A 1 222 ? -27.130 7.039 14.165 1.00 88.06 222 THR A N 1
ATOM 1814 C CA . THR A 1 222 ? -28.179 6.552 13.282 1.00 88.06 222 THR A CA 1
ATOM 1815 C C . THR A 1 222 ? -27.597 5.559 12.288 1.00 88.06 222 THR A C 1
ATOM 1817 O O . THR A 1 222 ? -26.416 5.588 11.936 1.00 88.06 222 THR A O 1
ATOM 1820 N N . LYS A 1 223 ? -28.465 4.677 11.813 1.00 89.81 223 LYS A N 1
ATOM 1821 C CA . LYS A 1 223 ? -28.169 3.742 10.738 1.00 89.81 223 LYS A CA 1
ATOM 1822 C C . LYS A 1 223 ? -27.669 4.462 9.479 1.00 89.81 223 LYS A C 1
ATOM 1824 O O . LYS A 1 223 ? -26.597 4.131 8.991 1.00 89.81 223 LYS A O 1
ATOM 1829 N N . ASP A 1 224 ? -28.380 5.495 9.022 1.00 91.06 224 ASP A N 1
ATOM 1830 C CA . ASP A 1 224 ? -28.002 6.294 7.845 1.00 91.06 224 ASP A CA 1
ATOM 1831 C C . ASP A 1 224 ? -26.607 6.925 7.980 1.00 91.06 224 ASP A C 1
ATOM 1833 O O . ASP A 1 224 ? -25.823 6.918 7.029 1.00 91.06 224 ASP A O 1
ATOM 1837 N N . PHE A 1 225 ? -26.268 7.445 9.166 1.00 91.44 225 PHE A N 1
ATOM 1838 C CA . PHE A 1 225 ? -24.942 8.003 9.436 1.00 91.44 225 PHE A CA 1
ATOM 1839 C C . PHE A 1 225 ? -23.845 6.941 9.285 1.00 91.44 225 PHE A C 1
ATOM 1841 O O . PHE A 1 225 ? -22.830 7.183 8.634 1.00 91.44 225 PHE A O 1
ATOM 1848 N N . ILE A 1 226 ? -24.061 5.748 9.848 1.00 90.94 226 ILE A N 1
ATOM 1849 C CA . ILE A 1 226 ? -23.104 4.641 9.739 1.00 90.94 226 ILE A CA 1
ATOM 1850 C C . ILE A 1 226 ? -22.972 4.192 8.280 1.00 90.94 226 ILE A C 1
ATOM 1852 O O . ILE A 1 226 ? -21.853 4.080 7.789 1.00 90.94 226 ILE A O 1
ATOM 1856 N N . LEU A 1 227 ? -24.084 3.973 7.573 1.00 92.44 227 LEU A N 1
ATOM 1857 C CA . LEU A 1 227 ? -24.068 3.487 6.189 1.00 92.44 227 LEU A CA 1
ATOM 1858 C C . LEU A 1 227 ? -23.371 4.465 5.238 1.00 92.44 227 LEU A C 1
ATOM 1860 O O . LEU A 1 227 ? -22.519 4.054 4.454 1.00 92.44 227 LEU A O 1
ATOM 1864 N N . THR A 1 228 ? -23.675 5.760 5.334 1.00 94.38 228 THR A N 1
ATOM 1865 C CA . THR A 1 228 ? -23.020 6.782 4.498 1.00 94.38 228 THR A CA 1
ATOM 1866 C C . THR A 1 228 ? -21.534 6.933 4.822 1.00 94.38 228 THR A C 1
ATOM 1868 O O . THR A 1 228 ? -20.724 7.065 3.905 1.00 94.38 228 THR A O 1
ATOM 1871 N N . GLY A 1 229 ? -21.142 6.838 6.097 1.00 94.50 229 GLY A N 1
ATOM 1872 C CA . GLY A 1 229 ? -19.734 6.816 6.498 1.00 94.50 229 GLY A CA 1
ATOM 1873 C C . GLY A 1 229 ? -18.976 5.583 5.989 1.00 94.50 229 GLY A C 1
ATOM 1874 O O . GLY A 1 229 ? -17.848 5.701 5.509 1.00 94.50 229 GLY A O 1
ATOM 1875 N N . LEU A 1 230 ? -19.597 4.400 6.027 1.00 93.69 230 LEU A N 1
ATOM 1876 C CA . LEU A 1 230 ? -19.021 3.171 5.469 1.00 93.69 230 LEU A CA 1
ATOM 1877 C C . LEU A 1 230 ? -18.913 3.227 3.939 1.00 93.69 230 LEU A C 1
ATOM 1879 O O . LEU A 1 230 ? -17.897 2.803 3.389 1.00 93.69 230 LEU A O 1
ATOM 1883 N N . LYS A 1 231 ? -19.914 3.792 3.255 1.00 95.25 231 LYS A N 1
ATOM 1884 C CA . LYS A 1 231 ? -19.867 4.039 1.807 1.00 95.25 231 LYS A CA 1
ATOM 1885 C C . LYS A 1 231 ? -18.723 4.988 1.448 1.00 95.25 231 LYS A C 1
ATOM 1887 O O . LYS A 1 231 ? -17.952 4.686 0.548 1.00 95.25 231 LYS A O 1
ATOM 1892 N N . LEU A 1 232 ? -18.533 6.074 2.202 1.00 96.88 232 LEU A N 1
ATOM 1893 C CA . LEU A 1 232 ? -17.385 6.974 2.031 1.00 96.88 232 LEU A CA 1
ATOM 1894 C C . LEU A 1 232 ? -16.040 6.240 2.168 1.00 96.88 232 LEU A C 1
ATOM 1896 O O . LEU A 1 232 ? -15.148 6.455 1.350 1.00 96.88 232 LEU A O 1
ATOM 1900 N N . LEU A 1 233 ? -15.887 5.368 3.171 1.00 94.00 233 LEU A N 1
ATOM 1901 C CA . LEU A 1 233 ? -14.680 4.543 3.321 1.00 94.00 233 LEU A CA 1
ATOM 1902 C C . LEU A 1 233 ? -14.463 3.615 2.124 1.00 94.00 233 LEU A C 1
ATOM 1904 O O . LEU A 1 233 ? -13.336 3.486 1.653 1.00 94.00 233 LEU A O 1
ATOM 1908 N N . SER A 1 234 ? -15.531 2.978 1.645 1.00 93.94 234 SER A N 1
ATOM 1909 C CA . SER A 1 234 ? -15.498 2.094 0.479 1.00 93.94 234 SER A CA 1
ATOM 1910 C C . SER A 1 234 ? -15.037 2.838 -0.777 1.00 93.94 234 SER A C 1
ATOM 1912 O O . SER A 1 234 ? -14.089 2.407 -1.433 1.00 93.94 234 SER A O 1
ATOM 1914 N N . GLU A 1 235 ? -15.636 3.992 -1.079 1.00 96.31 235 GLU A N 1
ATOM 1915 C CA . GLU A 1 235 ? -15.291 4.756 -2.283 1.00 96.31 235 GLU A CA 1
ATOM 1916 C C . GLU A 1 235 ? -13.886 5.378 -2.214 1.00 96.31 235 GLU A C 1
ATOM 1918 O O . GLU A 1 235 ? -13.162 5.374 -3.211 1.00 96.31 235 GLU A O 1
ATOM 1923 N N . ASP A 1 236 ? -13.435 5.847 -1.042 1.00 94.69 236 ASP A N 1
ATOM 1924 C CA . ASP A 1 236 ? -12.039 6.293 -0.870 1.00 94.69 236 ASP A CA 1
ATOM 1925 C C . ASP A 1 236 ? -11.057 5.132 -1.088 1.00 94.69 236 ASP A C 1
ATOM 1927 O O . ASP A 1 236 ? -10.058 5.291 -1.793 1.00 94.69 236 ASP A O 1
ATOM 1931 N N . TYR A 1 237 ? -11.364 3.946 -0.557 1.00 92.06 237 TYR A N 1
ATOM 1932 C CA . TYR A 1 237 ? -10.534 2.751 -0.704 1.00 92.06 237 TYR A CA 1
ATOM 1933 C C . TYR A 1 237 ? -10.388 2.302 -2.168 1.00 92.06 237 TYR A C 1
ATOM 1935 O O . TYR A 1 237 ? -9.270 2.031 -2.621 1.00 92.06 237 TYR A O 1
ATOM 1943 N N . LYS A 1 238 ? -11.490 2.285 -2.930 1.00 93.00 238 LYS A N 1
ATOM 1944 C CA . LYS A 1 238 ? -11.512 1.921 -4.361 1.00 93.00 238 LYS A CA 1
ATOM 1945 C C . LYS A 1 238 ? -10.626 2.822 -5.225 1.00 93.00 238 LYS A C 1
ATOM 1947 O O . LYS A 1 238 ? -10.071 2.380 -6.235 1.00 93.00 238 LYS A O 1
ATOM 1952 N N . ILE A 1 239 ? -10.492 4.096 -4.859 1.00 95.06 239 ILE A N 1
ATOM 1953 C CA . ILE A 1 239 ? -9.622 5.032 -5.582 1.00 95.06 239 ILE A CA 1
ATOM 1954 C C . ILE A 1 239 ? -8.201 4.956 -5.052 1.00 95.06 239 ILE A C 1
ATOM 1956 O O . ILE A 1 239 ? -7.260 4.902 -5.841 1.00 95.06 239 ILE A O 1
ATOM 1960 N N . TRP A 1 240 ? -8.015 4.977 -3.736 1.00 93.81 240 TRP A N 1
ATOM 1961 C CA . TRP A 1 240 ? -6.687 5.103 -3.159 1.00 93.81 240 TRP A CA 1
ATOM 1962 C C . TRP A 1 240 ? -5.910 3.785 -3.169 1.00 93.81 240 TRP A C 1
ATOM 1964 O O . TRP A 1 240 ? -4.858 3.695 -3.802 1.00 93.81 240 TRP A O 1
ATOM 1974 N N . ASP A 1 241 ? -6.417 2.756 -2.496 1.00 91.38 241 ASP A N 1
ATOM 1975 C CA . ASP A 1 241 ? -5.727 1.473 -2.340 1.00 91.38 241 ASP A CA 1
ATOM 1976 C C . ASP A 1 241 ? -5.817 0.621 -3.615 1.00 91.38 241 ASP A C 1
ATOM 1978 O O . ASP A 1 241 ? -4.840 -0.041 -3.974 1.00 91.38 241 ASP A O 1
ATOM 1982 N N . GLU A 1 242 ? -6.970 0.641 -4.294 1.00 91.38 242 GLU A N 1
ATOM 1983 C CA . GLU A 1 242 ? -7.250 -0.166 -5.499 1.00 91.38 242 GLU A CA 1
ATOM 1984 C C . GLU A 1 242 ? -7.062 0.580 -6.824 1.00 91.38 242 GLU A C 1
ATOM 1986 O O . GLU A 1 242 ? -7.082 -0.041 -7.884 1.00 91.38 242 GLU A O 1
ATOM 1991 N N . GLY A 1 243 ? -6.857 1.895 -6.784 1.00 93.81 243 GLY A N 1
ATOM 1992 C CA . GLY A 1 243 ? -6.514 2.698 -7.956 1.00 93.81 243 GLY A CA 1
ATOM 1993 C C . GLY A 1 243 ? -5.074 3.188 -7.878 1.00 93.81 243 GLY A C 1
ATOM 1994 O O . GLY A 1 243 ? -4.159 2.561 -8.407 1.00 93.81 243 GLY A O 1
ATOM 1995 N N . VAL A 1 244 ? -4.872 4.305 -7.177 1.00 94.62 244 VAL A N 1
ATOM 1996 C CA . VAL A 1 244 ? -3.602 5.043 -7.077 1.00 94.62 244 VAL A CA 1
ATOM 1997 C C . VAL A 1 244 ? -2.439 4.149 -6.655 1.00 94.62 244 VAL A C 1
ATOM 1999 O O . VAL A 1 244 ? -1.362 4.218 -7.244 1.00 94.62 244 VAL A O 1
ATOM 2002 N N . LEU A 1 245 ? -2.627 3.331 -5.618 1.00 94.50 245 LEU A N 1
ATOM 2003 C CA . LEU A 1 245 ? -1.561 2.511 -5.043 1.00 94.50 245 LEU A CA 1
ATOM 2004 C C . LEU A 1 245 ? -1.582 1.056 -5.519 1.00 94.50 245 LEU A C 1
ATOM 2006 O O . LEU A 1 245 ? -0.723 0.287 -5.093 1.00 94.50 245 LEU A O 1
ATOM 2010 N N . ALA A 1 246 ? -2.501 0.670 -6.408 1.00 94.31 246 ALA A N 1
ATOM 2011 C CA . ALA A 1 246 ? -2.767 -0.731 -6.734 1.00 94.31 246 ALA A CA 1
ATOM 2012 C C . ALA A 1 246 ? -1.520 -1.497 -7.192 1.00 94.31 246 ALA A C 1
ATOM 2014 O O . ALA A 1 246 ? -1.192 -2.547 -6.637 1.00 94.31 246 ALA A O 1
ATOM 2015 N N . LYS A 1 247 ? -0.772 -0.943 -8.154 1.00 95.06 247 LYS A N 1
ATOM 2016 C CA . LYS A 1 247 ? 0.454 -1.569 -8.682 1.00 95.06 247 LYS A CA 1
ATOM 2017 C C . LYS A 1 247 ? 1.621 -1.577 -7.685 1.00 95.06 247 LYS A C 1
ATOM 2019 O O . LYS A 1 247 ? 2.569 -2.350 -7.824 1.00 95.06 247 LYS A O 1
ATOM 2024 N N . LEU A 1 248 ? 1.568 -0.710 -6.673 1.00 95.56 248 LEU A N 1
ATOM 2025 C CA . LEU A 1 248 ? 2.555 -0.629 -5.597 1.00 95.56 248 LEU A CA 1
ATOM 2026 C C . LEU A 1 248 ? 2.154 -1.469 -4.377 1.00 95.56 248 LEU A C 1
ATOM 2028 O O . LEU A 1 248 ? 2.952 -1.565 -3.451 1.00 95.56 248 LEU A O 1
ATOM 2032 N N . ASN A 1 249 ? 0.959 -2.060 -4.352 1.00 94.81 249 ASN A N 1
ATOM 2033 C CA . ASN A 1 249 ? 0.408 -2.740 -3.186 1.00 94.81 249 ASN A CA 1
ATOM 2034 C C . ASN A 1 249 ? 0.276 -4.249 -3.421 1.00 94.81 249 ASN A C 1
ATOM 2036 O O . ASN A 1 249 ? -0.539 -4.686 -4.231 1.00 94.81 249 ASN A O 1
ATOM 2040 N N . GLU A 1 250 ? 1.017 -5.049 -2.656 1.00 95.12 250 GLU A N 1
ATOM 2041 C CA . GLU A 1 250 ? 1.013 -6.518 -2.756 1.00 95.12 250 GLU A CA 1
ATOM 2042 C C . GLU A 1 250 ? -0.356 -7.142 -2.454 1.00 95.12 250 GLU A C 1
ATOM 2044 O O . GLU A 1 250 ? -0.685 -8.205 -2.973 1.00 95.12 250 GLU A O 1
ATOM 2049 N N . ASP A 1 251 ? -1.183 -6.474 -1.641 1.00 91.31 251 ASP A N 1
ATOM 2050 C CA . ASP A 1 251 ? -2.545 -6.940 -1.355 1.00 91.31 251 ASP A CA 1
ATOM 2051 C C . ASP A 1 251 ? -3.480 -6.807 -2.580 1.00 91.31 251 ASP A C 1
ATOM 2053 O O . ASP A 1 251 ? -4.594 -7.331 -2.549 1.00 91.31 251 ASP A O 1
ATOM 2057 N N . LYS A 1 252 ? -3.056 -6.100 -3.641 1.00 91.75 252 LYS A N 1
ATOM 2058 C CA . LYS A 1 252 ? -3.834 -5.857 -4.873 1.00 91.75 252 LYS A CA 1
ATOM 2059 C C . LYS A 1 252 ? -3.168 -6.389 -6.131 1.00 91.75 252 LYS A C 1
ATOM 2061 O O . LYS A 1 252 ? -3.851 -6.948 -6.982 1.00 91.75 252 LYS A O 1
ATOM 2066 N N . THR A 1 253 ? -1.852 -6.260 -6.228 1.00 88.69 253 THR A N 1
ATOM 2067 C CA . THR A 1 253 ? -1.063 -6.761 -7.353 1.00 88.69 253 THR A CA 1
ATOM 2068 C C . THR A 1 253 ? -0.001 -7.711 -6.823 1.00 88.69 253 THR A C 1
ATOM 2070 O O . THR A 1 253 ? 0.860 -7.305 -6.046 1.00 88.69 253 THR A O 1
ATOM 2073 N N . THR A 1 254 ? -0.037 -8.977 -7.242 1.00 89.50 254 THR A N 1
ATOM 2074 C CA . THR A 1 254 ? 1.019 -9.942 -6.900 1.00 89.50 254 THR A CA 1
ATOM 2075 C C . THR A 1 254 ? 2.360 -9.481 -7.472 1.00 89.50 254 THR A C 1
ATOM 2077 O O . THR A 1 254 ? 2.418 -9.103 -8.640 1.00 89.50 254 THR A O 1
ATOM 2080 N N . ASN A 1 255 ? 3.436 -9.551 -6.679 1.00 87.88 255 ASN A N 1
ATOM 2081 C CA . ASN A 1 255 ? 4.753 -9.006 -7.035 1.00 87.88 255 ASN A CA 1
ATOM 2082 C C . ASN A 1 255 ? 4.692 -7.510 -7.362 1.00 87.88 255 ASN A C 1
ATOM 2084 O O . ASN A 1 255 ? 5.136 -7.053 -8.416 1.00 87.88 255 ASN A O 1
ATOM 2088 N N . SER A 1 256 ? 4.131 -6.753 -6.428 1.00 96.00 256 SER A N 1
ATOM 2089 C CA . SER A 1 256 ? 4.031 -5.305 -6.502 1.00 96.00 256 SER A CA 1
ATOM 2090 C C . SER A 1 256 ? 5.382 -4.640 -6.782 1.00 96.00 256 SER A C 1
ATOM 2092 O O . SER A 1 256 ? 6.453 -5.097 -6.359 1.00 96.00 256 SER A O 1
ATOM 2094 N N . ILE A 1 257 ? 5.325 -3.492 -7.456 1.00 96.62 257 ILE A N 1
ATOM 2095 C CA . ILE A 1 257 ? 6.504 -2.684 -7.792 1.00 96.62 257 ILE A CA 1
ATOM 2096 C C . ILE A 1 257 ? 7.304 -2.349 -6.528 1.00 96.62 257 ILE A C 1
ATOM 2098 O O . ILE A 1 257 ? 8.532 -2.434 -6.519 1.00 96.62 257 ILE A O 1
ATOM 2102 N N . SER A 1 258 ? 6.612 -2.003 -5.438 1.00 97.00 258 SER A N 1
ATOM 2103 C CA . SER A 1 258 ? 7.254 -1.646 -4.173 1.00 97.00 258 SER A CA 1
ATOM 2104 C C . SER A 1 258 ? 8.055 -2.820 -3.601 1.00 97.00 258 SER A C 1
ATOM 2106 O O . SER A 1 258 ? 9.230 -2.643 -3.278 1.00 97.00 258 SER A O 1
ATOM 2108 N N . LYS A 1 259 ? 7.482 -4.031 -3.560 1.00 97.25 259 LYS A N 1
ATOM 2109 C CA . LYS A 1 259 ? 8.174 -5.254 -3.129 1.00 97.25 259 LYS A CA 1
ATOM 2110 C C . LYS A 1 259 ? 9.389 -5.548 -3.997 1.00 97.25 259 LYS A C 1
ATOM 2112 O O . LYS A 1 259 ? 10.460 -5.843 -3.462 1.00 97.25 259 LYS A O 1
ATOM 2117 N N . SER A 1 260 ? 9.231 -5.451 -5.318 1.00 95.75 260 SER A N 1
ATOM 2118 C CA . SER A 1 260 ? 10.312 -5.704 -6.271 1.00 95.75 260 SER A CA 1
ATOM 2119 C C . SER A 1 260 ? 11.489 -4.753 -6.049 1.00 95.75 260 SER A C 1
ATOM 2121 O O . SER A 1 260 ? 12.631 -5.198 -5.973 1.00 95.75 260 SER A O 1
ATOM 2123 N N . LEU A 1 261 ? 11.235 -3.451 -5.888 1.00 96.62 261 LEU A N 1
ATOM 2124 C CA . LEU A 1 261 ? 12.296 -2.453 -5.704 1.00 96.62 261 LEU A CA 1
ATOM 2125 C C . LEU A 1 261 ? 12.931 -2.523 -4.313 1.00 96.62 261 LEU A C 1
ATOM 2127 O O . LEU A 1 261 ? 14.154 -2.451 -4.189 1.00 96.62 261 LEU A O 1
ATOM 2131 N N . ILE A 1 262 ? 12.124 -2.685 -3.260 1.00 97.00 262 ILE A N 1
ATOM 2132 C CA . ILE A 1 262 ? 12.622 -2.749 -1.880 1.00 97.00 262 ILE A CA 1
ATOM 2133 C C . ILE A 1 262 ? 13.547 -3.959 -1.692 1.00 97.00 262 ILE A C 1
ATOM 2135 O O . ILE A 1 262 ? 14.577 -3.841 -1.024 1.00 97.00 262 ILE A O 1
ATOM 2139 N N . ASN A 1 263 ? 13.229 -5.094 -2.318 1.00 96.19 263 ASN A N 1
ATOM 2140 C CA . ASN A 1 263 ? 14.012 -6.324 -2.187 1.00 96.19 263 ASN A CA 1
ATOM 2141 C C . ASN A 1 263 ? 15.019 -6.555 -3.319 1.00 96.19 263 ASN A C 1
ATOM 2143 O O . ASN A 1 263 ? 15.686 -7.590 -3.310 1.00 96.19 263 ASN A O 1
ATOM 2147 N N . ASN A 1 264 ? 15.147 -5.633 -4.279 1.00 96.50 264 ASN A N 1
ATOM 2148 C CA . ASN A 1 264 ? 16.088 -5.793 -5.383 1.00 96.50 264 ASN A CA 1
ATOM 2149 C C . ASN A 1 264 ? 17.526 -5.861 -4.844 1.00 96.50 264 ASN A C 1
ATOM 2151 O O . ASN A 1 264 ? 17.958 -4.944 -4.144 1.00 96.50 264 ASN A O 1
ATOM 2155 N N . LYS A 1 265 ? 18.223 -6.960 -5.160 1.00 95.44 265 LYS A N 1
ATOM 2156 C CA . LYS A 1 265 ? 19.649 -7.181 -4.858 1.00 95.44 265 LYS A CA 1
ATOM 2157 C C . LYS A 1 265 ? 20.539 -7.133 -6.103 1.00 95.44 265 LYS A C 1
ATOM 2159 O O . LYS A 1 265 ? 21.765 -7.147 -6.012 1.00 95.44 265 LYS A O 1
ATOM 2164 N N . ASP A 1 266 ? 19.915 -7.120 -7.276 1.00 96.75 266 ASP A N 1
ATOM 2165 C CA . ASP A 1 266 ? 20.611 -7.093 -8.558 1.00 96.75 266 ASP A CA 1
ATOM 2166 C C . ASP A 1 266 ? 21.282 -5.732 -8.772 1.00 96.75 266 ASP A C 1
ATOM 2168 O O . ASP A 1 266 ? 22.312 -5.642 -9.433 1.00 96.75 266 ASP A O 1
ATOM 2172 N N . VAL A 1 267 ? 20.763 -4.671 -8.151 1.00 97.06 267 VAL A N 1
ATOM 2173 C CA . VAL A 1 267 ? 21.375 -3.342 -8.188 1.00 97.06 267 VAL A CA 1
ATOM 2174 C C . VAL A 1 267 ? 22.802 -3.338 -7.616 1.00 97.06 267 VAL A C 1
ATOM 2176 O O . VAL A 1 267 ? 23.690 -2.723 -8.209 1.00 97.06 267 VAL A O 1
ATOM 2179 N N . GLU A 1 268 ? 23.075 -4.071 -6.529 1.00 97.44 268 GLU A N 1
ATOM 2180 C CA . GLU A 1 268 ? 24.431 -4.204 -5.975 1.00 97.44 268 GLU A CA 1
ATOM 2181 C C . GLU A 1 268 ? 25.345 -5.060 -6.870 1.00 97.44 268 GLU A C 1
ATOM 2183 O O . GLU A 1 268 ? 26.546 -4.786 -6.992 1.00 97.44 268 GLU A O 1
ATOM 2188 N N . VAL A 1 269 ? 24.788 -6.069 -7.551 1.00 97.44 269 VAL A N 1
ATOM 2189 C CA . VAL A 1 269 ? 25.524 -6.854 -8.557 1.00 97.44 269 VAL A CA 1
ATOM 2190 C C . VAL A 1 269 ? 25.929 -5.954 -9.719 1.00 97.44 269 VAL A C 1
ATOM 2192 O O . VAL A 1 269 ? 27.107 -5.923 -10.086 1.00 97.44 269 VAL A O 1
ATOM 2195 N N . LEU A 1 270 ? 24.984 -5.174 -10.253 1.00 97.00 270 LEU A N 1
ATOM 2196 C CA . LEU A 1 270 ? 25.226 -4.226 -11.335 1.00 97.00 270 LEU A CA 1
ATOM 2197 C C . LEU A 1 270 ? 26.292 -3.200 -10.939 1.00 97.00 270 LEU A C 1
ATOM 2199 O O . LEU A 1 270 ? 27.222 -2.969 -11.714 1.00 97.00 270 LEU A O 1
ATOM 2203 N N . GLN A 1 271 ? 26.216 -2.637 -9.730 1.00 97.38 271 GLN A N 1
ATOM 2204 C CA . GLN A 1 271 ? 27.244 -1.738 -9.198 1.00 97.38 271 GLN A CA 1
ATOM 2205 C C . GLN A 1 271 ? 28.629 -2.390 -9.227 1.00 97.38 271 GLN A C 1
ATOM 2207 O O . GLN A 1 271 ? 29.578 -1.798 -9.735 1.00 97.38 271 GLN A O 1
ATOM 2212 N N . THR A 1 272 ? 28.740 -3.620 -8.724 1.00 97.12 272 THR A N 1
ATOM 2213 C CA . THR A 1 272 ? 30.017 -4.340 -8.625 1.00 97.12 272 THR A CA 1
ATOM 2214 C C . THR A 1 272 ? 30.644 -4.573 -9.999 1.00 97.12 272 THR A C 1
ATOM 2216 O O . THR A 1 272 ? 31.853 -4.422 -10.167 1.00 97.12 272 THR A O 1
ATOM 2219 N N . ILE A 1 273 ? 29.839 -4.932 -11.002 1.00 94.94 273 ILE A N 1
ATOM 2220 C CA . ILE A 1 273 ? 30.362 -5.317 -12.321 1.00 94.94 273 ILE A CA 1
ATOM 2221 C C . ILE A 1 273 ? 30.597 -4.125 -13.257 1.00 94.94 273 ILE A C 1
ATOM 2223 O O . ILE A 1 273 ? 31.379 -4.281 -14.199 1.00 94.94 273 ILE A O 1
ATOM 2227 N N . SER A 1 274 ? 29.926 -2.989 -13.024 1.00 94.69 274 SER A N 1
ATOM 2228 C CA . SER A 1 274 ? 29.932 -1.815 -13.916 1.00 94.69 274 SER A CA 1
ATOM 2229 C C . SER A 1 274 ? 30.556 -0.554 -13.314 1.00 94.69 274 SER A C 1
ATOM 2231 O O . SER A 1 274 ? 31.005 0.313 -14.063 1.00 94.69 274 SER A O 1
ATOM 2233 N N . GLY A 1 275 ? 30.575 -0.433 -11.984 1.00 94.38 275 GLY A N 1
ATOM 2234 C CA . GLY A 1 275 ? 30.936 0.792 -11.270 1.00 94.38 275 GLY A CA 1
ATOM 2235 C C . GLY A 1 275 ? 29.861 1.886 -11.291 1.00 94.38 275 GLY A C 1
ATOM 2236 O O . GLY A 1 275 ? 30.157 3.013 -10.901 1.00 94.38 275 GLY A O 1
ATOM 2237 N N . LEU A 1 276 ? 28.637 1.598 -11.755 1.00 95.81 276 LEU A N 1
ATOM 2238 C CA . LEU A 1 276 ? 27.537 2.569 -11.773 1.00 95.81 276 LEU A CA 1
ATOM 2239 C C . LEU A 1 276 ? 27.168 3.045 -10.361 1.00 95.81 276 LEU A C 1
ATOM 2241 O O . LEU A 1 276 ? 27.051 2.242 -9.435 1.00 95.81 276 LEU A O 1
ATOM 2245 N N . ASP A 1 277 ? 26.933 4.350 -10.212 1.00 96.69 277 ASP A N 1
ATOM 2246 C CA . ASP A 1 277 ? 26.426 4.917 -8.963 1.00 96.69 277 ASP A CA 1
ATOM 2247 C C . ASP A 1 277 ? 24.958 4.528 -8.753 1.00 96.69 277 ASP A C 1
ATOM 2249 O O . ASP A 1 277 ? 24.092 4.828 -9.574 1.00 96.69 277 ASP A O 1
ATOM 2253 N N . ILE A 1 278 ? 24.682 3.871 -7.627 1.00 97.25 278 ILE A N 1
ATOM 2254 C CA . ILE A 1 278 ? 23.346 3.392 -7.258 1.00 97.25 278 ILE A CA 1
ATOM 2255 C C . ILE A 1 278 ? 22.629 4.327 -6.277 1.00 97.25 278 ILE A C 1
ATOM 2257 O O . ILE A 1 278 ? 21.549 3.987 -5.790 1.00 97.25 278 ILE A O 1
ATOM 2261 N N . SER A 1 279 ? 23.196 5.500 -5.974 1.00 97.88 279 SER A N 1
ATOM 2262 C CA . SER A 1 279 ? 22.629 6.479 -5.035 1.00 97.88 279 SER A CA 1
ATOM 2263 C C . SER A 1 279 ? 21.169 6.834 -5.352 1.00 97.88 279 SER A C 1
ATOM 2265 O O . SER A 1 279 ? 20.320 6.805 -4.460 1.00 97.88 279 SER A O 1
ATOM 2267 N N . LYS A 1 280 ? 20.852 7.063 -6.632 1.00 98.06 280 LYS A N 1
ATOM 2268 C CA . LYS A 1 280 ? 19.493 7.329 -7.135 1.00 98.06 280 LYS A CA 1
ATOM 2269 C C . LYS A 1 280 ? 18.536 6.167 -6.863 1.00 98.06 280 LYS A C 1
ATOM 2271 O O . LYS A 1 280 ? 17.440 6.372 -6.343 1.00 98.06 280 LYS A O 1
ATOM 2276 N N . PHE A 1 281 ? 18.962 4.934 -7.139 1.00 98.12 281 PHE A N 1
ATOM 2277 C CA . PHE A 1 281 ? 18.153 3.751 -6.839 1.00 98.12 281 PHE A CA 1
ATOM 2278 C C . PHE A 1 281 ? 17.865 3.640 -5.336 1.00 98.12 281 PHE A C 1
ATOM 2280 O O . PHE A 1 281 ? 16.717 3.447 -4.929 1.00 98.12 281 PHE A O 1
ATOM 2287 N N . GLN A 1 282 ? 18.888 3.834 -4.498 1.00 97.88 282 GLN A N 1
ATOM 2288 C CA . GLN A 1 282 ? 18.738 3.790 -3.042 1.00 97.88 282 GLN A CA 1
ATOM 2289 C C . GLN A 1 282 ? 17.836 4.918 -2.520 1.00 97.88 282 GLN A C 1
ATOM 2291 O O . GLN A 1 282 ? 17.042 4.697 -1.606 1.00 97.88 282 GLN A O 1
ATOM 2296 N N . GLN A 1 283 ? 17.886 6.111 -3.116 1.00 98.12 283 GLN A N 1
ATOM 2297 C CA . GLN A 1 283 ? 16.983 7.212 -2.779 1.00 98.12 283 GLN A CA 1
ATOM 2298 C C . GLN A 1 283 ? 15.518 6.851 -3.061 1.00 98.12 283 GLN A C 1
ATOM 2300 O O . GLN A 1 283 ? 14.674 7.019 -2.180 1.00 98.12 283 GLN A O 1
ATOM 2305 N N . ALA A 1 284 ? 15.212 6.313 -4.244 1.00 98.31 284 ALA A N 1
ATOM 2306 C CA . ALA A 1 284 ? 13.857 5.879 -4.583 1.00 98.31 284 ALA A CA 1
ATOM 2307 C C . ALA A 1 284 ? 13.372 4.745 -3.663 1.00 98.31 284 ALA A C 1
ATOM 2309 O O . ALA A 1 284 ? 12.261 4.806 -3.129 1.00 98.31 284 ALA A O 1
ATOM 2310 N N . LYS A 1 285 ? 14.235 3.759 -3.387 1.00 97.81 285 LYS A N 1
ATOM 2311 C CA . LYS A 1 285 ? 13.976 2.685 -2.417 1.00 97.81 285 LYS A CA 1
ATOM 2312 C C . LYS A 1 285 ? 13.647 3.237 -1.028 1.00 97.81 285 LYS A C 1
ATOM 2314 O O . LYS A 1 285 ? 12.655 2.824 -0.432 1.00 97.81 285 LYS A O 1
ATOM 2319 N N . ASN A 1 286 ? 14.413 4.211 -0.539 1.00 97.56 286 ASN A N 1
ATOM 2320 C CA . ASN A 1 286 ? 14.177 4.860 0.754 1.00 97.56 286 ASN A CA 1
ATOM 2321 C C . ASN A 1 286 ? 12.862 5.645 0.810 1.00 97.56 286 ASN A C 1
ATOM 2323 O O . ASN A 1 286 ? 12.276 5.776 1.881 1.00 97.56 286 ASN A O 1
ATOM 2327 N N . ILE A 1 287 ? 12.389 6.186 -0.313 1.00 97.06 287 ILE A N 1
ATOM 2328 C CA . ILE A 1 287 ? 11.065 6.813 -0.372 1.00 97.06 287 ILE A CA 1
ATOM 2329 C C . ILE A 1 287 ? 9.973 5.744 -0.261 1.00 97.06 287 ILE A C 1
ATOM 2331 O O . ILE A 1 287 ? 9.060 5.897 0.550 1.00 97.06 287 ILE A O 1
ATOM 2335 N N . LEU A 1 288 ? 10.080 4.648 -1.018 1.00 96.50 288 LEU A N 1
ATOM 2336 C CA . LEU A 1 288 ? 9.089 3.566 -1.002 1.00 96.50 288 LEU A CA 1
ATOM 2337 C C . LEU A 1 288 ? 8.944 2.932 0.391 1.00 96.50 288 LEU A C 1
ATOM 2339 O O . LEU A 1 288 ? 7.821 2.721 0.851 1.00 96.50 288 LEU A O 1
ATOM 2343 N N . THR A 1 289 ? 10.044 2.710 1.117 1.00 95.81 289 THR A N 1
ATOM 2344 C CA . THR A 1 289 ? 10.009 2.119 2.471 1.00 95.81 289 THR A CA 1
ATOM 2345 C C . THR A 1 289 ? 9.309 2.991 3.520 1.00 95.81 289 THR A C 1
ATOM 2347 O O . THR A 1 289 ? 8.941 2.492 4.585 1.00 95.81 289 THR A O 1
ATOM 2350 N N . LYS A 1 290 ? 9.055 4.281 3.245 1.00 93.56 290 LYS A N 1
ATOM 2351 C CA . LYS A 1 290 ? 8.237 5.135 4.130 1.00 93.56 290 LYS A CA 1
ATOM 2352 C C . LYS A 1 290 ? 6.758 4.739 4.143 1.00 93.56 290 LYS A C 1
ATOM 2354 O O . LYS A 1 290 ? 6.068 5.074 5.118 1.00 93.56 290 LYS A O 1
ATOM 2359 N N . TYR A 1 291 ? 6.291 4.113 3.060 1.00 93.44 291 TYR A N 1
ATOM 2360 C CA . TYR A 1 291 ? 4.878 3.869 2.755 1.00 93.44 291 TYR A CA 1
ATOM 2361 C C . TYR A 1 291 ? 4.546 2.384 2.581 1.00 93.44 291 TYR A C 1
ATOM 2363 O O . TYR A 1 291 ? 3.405 1.999 2.830 1.00 93.44 291 TYR A O 1
ATOM 2371 N N . PHE A 1 292 ? 5.528 1.556 2.215 1.00 94.69 292 PHE A N 1
ATOM 2372 C CA . PHE A 1 292 ? 5.350 0.129 1.957 1.00 94.69 292 PHE A CA 1
ATOM 2373 C C . PHE A 1 292 ? 6.283 -0.730 2.816 1.00 94.69 292 PHE A C 1
ATOM 2375 O O . PHE A 1 292 ? 7.429 -0.367 3.081 1.00 94.69 292 PHE A O 1
ATOM 2382 N N . THR A 1 293 ? 5.791 -1.891 3.249 1.00 94.69 293 THR A N 1
ATOM 2383 C CA . THR A 1 293 ? 6.599 -2.916 3.930 1.00 94.69 293 THR A CA 1
ATOM 2384 C C . THR A 1 293 ? 7.559 -3.602 2.953 1.00 94.69 293 THR A C 1
ATOM 2386 O O . THR A 1 293 ? 7.362 -3.518 1.744 1.00 94.69 293 THR A O 1
ATOM 2389 N N . SER A 1 294 ? 8.510 -4.401 3.450 1.00 94.75 294 SER A N 1
ATOM 2390 C CA . SER A 1 294 ? 9.332 -5.281 2.598 1.00 94.75 294 SER A CA 1
ATOM 2391 C C . SER A 1 294 ? 8.501 -6.242 1.743 1.00 94.75 294 SER A C 1
ATOM 2393 O O . SER A 1 294 ? 8.889 -6.544 0.625 1.00 94.75 294 SER A O 1
ATOM 2395 N N . GLU A 1 295 ? 7.331 -6.668 2.220 1.00 95.44 295 GLU A N 1
ATOM 2396 C CA . GLU A 1 295 ? 6.393 -7.496 1.450 1.00 95.44 295 GLU A CA 1
ATOM 2397 C C . GLU A 1 295 ? 5.545 -6.701 0.448 1.00 95.44 295 GLU A C 1
ATOM 2399 O O . GLU A 1 295 ? 4.640 -7.264 -0.145 1.00 95.44 295 GLU A O 1
ATOM 2404 N N . GLY A 1 296 ? 5.781 -5.397 0.279 1.00 94.38 296 GLY A N 1
ATOM 2405 C CA . GLY A 1 296 ? 5.038 -4.536 -0.648 1.00 94.38 296 GLY A CA 1
ATOM 2406 C C . GLY A 1 296 ? 3.638 -4.113 -0.201 1.00 94.38 296 GLY A C 1
ATOM 2407 O O . GLY A 1 296 ? 2.876 -3.569 -0.992 1.00 94.38 296 GLY A O 1
ATOM 2408 N N . LYS A 1 297 ? 3.265 -4.341 1.062 1.00 94.19 297 LYS A N 1
ATOM 2409 C CA . LYS A 1 297 ? 1.964 -3.926 1.612 1.00 94.19 297 LYS A CA 1
ATOM 2410 C C . LYS A 1 297 ? 1.987 -2.481 2.097 1.00 94.19 297 LYS A C 1
ATOM 2412 O O . LYS A 1 297 ? 3.000 -2.028 2.633 1.00 94.19 297 LYS A O 1
ATOM 2417 N N . ILE A 1 298 ? 0.859 -1.780 1.983 1.00 90.88 298 ILE A N 1
ATOM 2418 C CA . ILE A 1 298 ? 0.699 -0.408 2.495 1.00 90.88 298 ILE A CA 1
ATOM 2419 C C . ILE A 1 298 ? 0.844 -0.382 4.027 1.00 90.88 298 ILE A C 1
ATOM 2421 O O . ILE A 1 298 ? 0.200 -1.143 4.753 1.00 90.88 298 ILE A O 1
ATOM 2425 N N . ILE A 1 299 ? 1.644 0.552 4.543 1.00 87.75 299 ILE A N 1
ATOM 2426 C CA . ILE A 1 299 ? 1.780 0.808 5.981 1.00 87.75 299 ILE A CA 1
ATOM 2427 C C . ILE A 1 299 ? 0.592 1.664 6.451 1.00 87.75 299 ILE A C 1
ATOM 2429 O O . ILE A 1 299 ? 0.587 2.886 6.314 1.00 87.75 299 ILE A O 1
ATOM 2433 N N . LYS A 1 300 ? -0.416 1.023 7.055 1.00 70.50 300 LYS A N 1
ATOM 2434 C CA . LYS A 1 300 ? -1.703 1.648 7.437 1.00 70.50 300 LYS A CA 1
ATOM 2435 C C . LYS A 1 300 ? -1.641 2.668 8.594 1.00 70.50 300 LYS A C 1
ATOM 2437 O O . LYS A 1 300 ? -2.635 3.323 8.884 1.00 70.50 300 LYS A O 1
ATOM 2442 N N . TYR A 1 301 ? -0.492 2.857 9.247 1.00 53.12 301 TYR A N 1
ATOM 2443 C CA . TYR A 1 301 ? -0.376 3.636 10.494 1.00 53.12 301 TYR A CA 1
ATOM 2444 C C . TYR A 1 301 ? -0.122 5.146 10.329 1.00 53.12 301 TYR A C 1
ATOM 2446 O O . TYR A 1 301 ? 0.291 5.799 11.287 1.00 53.12 301 TYR A O 1
ATOM 2454 N N . LYS A 1 302 ? -0.385 5.746 9.158 1.00 55.12 302 LYS A N 1
ATOM 2455 C CA . LYS A 1 302 ? -0.240 7.208 8.982 1.00 55.12 302 LYS A CA 1
ATOM 2456 C C . LYS A 1 302 ? -1.487 7.908 8.408 1.00 55.12 302 LYS A C 1
ATOM 2458 O O . LYS A 1 302 ? -1.374 8.561 7.373 1.00 55.12 302 LYS A O 1
ATOM 2463 N N . PRO A 1 303 ? -2.651 7.867 9.092 1.00 51.97 303 PRO A N 1
ATOM 2464 C CA . PRO A 1 303 ? -3.868 8.567 8.650 1.00 51.97 303 PRO A CA 1
ATOM 2465 C C . PRO A 1 303 ? -3.717 10.096 8.539 1.00 51.97 303 PRO A C 1
ATOM 2467 O O . PRO A 1 303 ? -4.575 10.766 7.979 1.00 51.97 303 PRO A O 1
ATOM 2470 N N . SER A 1 304 ? -2.654 10.669 9.114 1.00 57.75 304 SER A N 1
ATOM 2471 C CA . SER A 1 304 ? -2.390 12.111 9.125 1.00 57.75 304 SER A CA 1
ATOM 2472 C C . SER A 1 304 ? -1.568 12.615 7.938 1.00 57.75 304 SER A C 1
ATOM 2474 O O . SER A 1 304 ? -1.404 13.830 7.806 1.00 57.75 304 SER A O 1
ATOM 2476 N N . LEU A 1 305 ? -1.029 11.729 7.095 1.00 76.00 305 LEU A N 1
ATOM 2477 C CA . LEU A 1 305 ? -0.256 12.155 5.933 1.00 76.00 305 LEU A CA 1
ATOM 2478 C C . LEU A 1 305 ? -1.180 12.573 4.793 1.00 76.00 305 LEU A C 1
ATOM 2480 O O . LEU A 1 305 ? -2.078 11.841 4.389 1.00 76.00 305 LEU A O 1
ATOM 2484 N N . SER A 1 306 ? -0.909 13.763 4.271 1.00 87.38 306 SER A N 1
ATOM 2485 C CA . SER A 1 306 ? -1.606 14.326 3.123 1.00 87.38 306 SER A CA 1
ATOM 2486 C C . SER A 1 306 ? -1.383 13.464 1.871 1.00 87.38 306 SER A C 1
ATOM 2488 O O . SER A 1 306 ? -0.263 13.016 1.598 1.00 87.38 306 SER A O 1
ATOM 2490 N N . ARG A 1 307 ? -2.450 13.242 1.095 1.00 90.75 307 ARG A N 1
ATOM 2491 C CA . ARG A 1 307 ? -2.414 12.458 -0.153 1.00 90.75 307 ARG A CA 1
ATOM 2492 C C . ARG A 1 307 ? -1.472 13.086 -1.179 1.00 90.75 307 ARG A C 1
ATOM 2494 O O . ARG A 1 307 ? -0.687 12.374 -1.798 1.00 90.75 307 ARG A O 1
ATOM 2501 N N . SER A 1 308 ? -1.499 14.410 -1.318 1.00 92.25 308 SER A N 1
ATOM 2502 C CA . SER A 1 308 ? -0.610 15.151 -2.220 1.00 92.25 308 SER A CA 1
ATOM 2503 C C . SER A 1 308 ? 0.861 14.977 -1.848 1.00 92.25 308 SER A C 1
ATOM 2505 O O . SER A 1 308 ? 1.692 14.800 -2.737 1.00 92.25 308 SER A O 1
ATOM 2507 N N . HIS A 1 309 ? 1.188 14.936 -0.553 1.00 91.94 309 HIS A N 1
ATOM 2508 C CA . HIS A 1 309 ? 2.550 14.657 -0.103 1.00 91.94 309 HIS A CA 1
ATOM 2509 C C . HIS A 1 309 ? 3.015 13.255 -0.518 1.00 91.94 309 HIS A C 1
ATOM 2511 O O . HIS A 1 309 ? 4.100 13.119 -1.080 1.00 91.94 309 HIS A O 1
ATOM 2517 N N . ILE A 1 310 ? 2.180 12.229 -0.311 1.00 93.88 310 ILE A N 1
ATOM 2518 C CA . ILE A 1 310 ? 2.496 10.848 -0.712 1.00 93.88 310 ILE A CA 1
ATOM 2519 C C . ILE A 1 310 ? 2.686 10.765 -2.232 1.00 93.88 310 ILE A C 1
ATOM 2521 O O . ILE A 1 310 ? 3.687 10.228 -2.701 1.00 93.88 310 ILE A O 1
ATOM 2525 N N . LEU A 1 311 ? 1.761 11.335 -3.007 1.00 95.38 311 LEU A N 1
ATOM 2526 C CA . LEU A 1 311 ? 1.847 11.363 -4.469 1.00 95.38 311 LEU A CA 1
ATOM 2527 C C . LEU A 1 311 ? 3.111 12.069 -4.970 1.00 95.38 311 LEU A C 1
ATOM 2529 O O . LEU A 1 311 ? 3.705 11.629 -5.954 1.00 95.38 311 LEU A O 1
ATOM 2533 N N . ASN A 1 312 ? 3.524 13.153 -4.310 1.00 95.44 312 ASN A N 1
ATOM 2534 C CA . ASN A 1 312 ? 4.741 13.876 -4.657 1.00 95.44 312 ASN A CA 1
ATOM 2535 C C . ASN A 1 312 ? 5.998 13.060 -4.336 1.00 95.44 312 ASN A C 1
ATOM 2537 O O . ASN A 1 312 ? 6.884 12.962 -5.179 1.00 95.44 312 ASN A O 1
ATOM 2541 N N . ASP A 1 313 ? 6.060 12.429 -3.163 1.00 96.19 313 ASP A N 1
ATOM 2542 C CA . ASP A 1 313 ? 7.159 11.529 -2.804 1.00 96.19 313 ASP A CA 1
ATOM 2543 C C . ASP A 1 313 ? 7.287 10.386 -3.829 1.00 96.19 313 ASP A C 1
ATOM 2545 O O . ASP A 1 313 ? 8.375 10.132 -4.346 1.00 96.19 313 ASP A O 1
ATOM 2549 N N . LEU A 1 314 ? 6.178 9.734 -4.192 1.00 97.12 314 LEU A N 1
ATOM 2550 C CA . LEU A 1 314 ? 6.187 8.647 -5.179 1.00 97.12 314 LEU A CA 1
ATOM 2551 C C . LEU A 1 314 ? 6.544 9.132 -6.592 1.00 97.12 314 LEU A C 1
ATOM 2553 O O . LEU A 1 314 ? 7.227 8.417 -7.326 1.00 97.12 314 LEU A O 1
ATOM 2557 N N . LYS A 1 315 ? 6.155 10.359 -6.959 1.00 97.06 315 LYS A N 1
ATOM 2558 C CA . LYS A 1 315 ? 6.620 11.016 -8.188 1.00 97.06 315 LYS A CA 1
ATOM 2559 C C . LYS A 1 315 ? 8.127 11.231 -8.173 1.00 97.06 315 LYS A C 1
ATOM 2561 O O . LYS A 1 315 ? 8.782 10.866 -9.141 1.00 97.06 315 LYS A O 1
ATOM 2566 N N . ILE A 1 316 ? 8.679 11.749 -7.078 1.00 97.75 316 ILE A N 1
ATOM 2567 C CA . ILE A 1 316 ? 10.129 11.914 -6.923 1.00 97.75 316 ILE A CA 1
ATOM 2568 C C . ILE A 1 316 ? 10.827 10.561 -7.074 1.00 97.75 316 ILE A C 1
ATOM 2570 O O . ILE A 1 316 ? 11.787 10.469 -7.827 1.00 97.75 316 ILE A O 1
ATOM 2574 N N . ALA A 1 317 ? 10.326 9.501 -6.433 1.00 98.38 317 ALA A N 1
ATOM 2575 C CA . ALA A 1 317 ? 10.900 8.164 -6.579 1.00 98.38 317 ALA A CA 1
ATOM 2576 C C . ALA A 1 317 ? 10.918 7.697 -8.047 1.00 98.38 317 ALA A C 1
ATOM 2578 O O . ALA A 1 317 ? 11.940 7.199 -8.517 1.00 98.38 317 ALA A O 1
ATOM 2579 N N . ASN A 1 318 ? 9.818 7.891 -8.782 1.00 97.94 318 ASN A N 1
ATOM 2580 C CA . ASN A 1 318 ? 9.739 7.550 -10.203 1.00 97.94 318 ASN A CA 1
ATOM 2581 C C . ASN A 1 318 ? 10.708 8.381 -11.062 1.00 97.94 318 ASN A C 1
ATOM 2583 O O . ASN A 1 318 ? 11.429 7.822 -11.886 1.00 97.94 318 ASN A O 1
ATOM 2587 N N . ASP A 1 319 ? 10.773 9.693 -10.840 1.00 97.38 319 ASP A N 1
ATOM 2588 C CA . ASP A 1 319 ? 11.653 10.600 -11.584 1.00 97.38 319 ASP A CA 1
ATOM 2589 C C . ASP A 1 319 ? 13.138 10.287 -11.307 1.00 97.38 319 ASP A C 1
ATOM 2591 O O . ASP A 1 319 ? 13.946 10.209 -12.232 1.00 97.38 319 ASP A O 1
ATOM 2595 N N . THR A 1 320 ? 13.495 10.000 -10.051 1.00 97.88 320 THR A N 1
ATOM 2596 C CA . THR A 1 320 ? 14.845 9.562 -9.662 1.00 97.88 320 THR A CA 1
ATOM 2597 C C . THR A 1 320 ? 15.229 8.238 -10.330 1.00 97.88 320 THR A C 1
ATOM 2599 O O . THR A 1 320 ? 16.363 8.081 -10.789 1.00 97.88 320 THR A O 1
ATOM 2602 N N . ILE A 1 321 ? 14.293 7.289 -10.438 1.00 98.25 321 ILE A N 1
ATOM 2603 C CA . ILE A 1 321 ? 14.531 6.048 -11.181 1.00 98.25 321 ILE A CA 1
ATOM 2604 C C . ILE A 1 321 ? 14.662 6.302 -12.686 1.00 98.25 321 ILE A C 1
ATOM 2606 O O . ILE A 1 321 ? 15.503 5.665 -13.313 1.00 98.25 321 ILE A O 1
ATOM 2610 N N . SER A 1 322 ? 13.941 7.269 -13.261 1.00 97.38 322 SER A N 1
ATOM 2611 C CA . SER A 1 322 ? 14.137 7.667 -14.665 1.00 97.38 322 SER A CA 1
ATOM 2612 C C . SER A 1 322 ? 15.584 8.078 -14.946 1.00 97.38 322 SER A C 1
ATOM 2614 O O . SER A 1 322 ? 16.178 7.676 -15.948 1.00 97.38 322 SER A O 1
ATOM 2616 N N . GLU A 1 323 ? 16.178 8.874 -14.054 1.00 97.44 323 GLU A N 1
ATOM 2617 C CA . GLU A 1 323 ? 17.577 9.285 -14.179 1.00 97.44 323 GLU A CA 1
ATOM 2618 C C . GLU A 1 323 ? 18.534 8.097 -14.066 1.00 97.44 323 GLU A C 1
ATOM 2620 O O . GLU A 1 323 ? 19.474 7.991 -14.851 1.00 97.44 323 GLU A O 1
ATOM 2625 N N . TYR A 1 324 ? 18.275 7.177 -13.135 1.00 98.00 324 TYR A N 1
ATOM 2626 C CA . TYR A 1 324 ? 19.079 5.966 -12.989 1.00 98.00 324 TYR A CA 1
ATOM 2627 C C . TYR A 1 324 ? 18.974 5.042 -14.215 1.00 98.00 324 TYR A C 1
ATOM 2629 O O . TYR A 1 324 ? 19.991 4.568 -14.721 1.00 98.00 324 TYR A O 1
ATOM 2637 N N . ASN A 1 325 ? 17.768 4.856 -14.762 1.00 97.81 325 ASN A N 1
ATOM 2638 C CA . ASN A 1 325 ? 17.536 4.103 -15.997 1.00 97.81 325 ASN A CA 1
ATOM 2639 C C . ASN A 1 325 ? 18.350 4.693 -17.159 1.00 97.81 325 ASN A C 1
ATOM 2641 O O . ASN A 1 325 ? 19.021 3.953 -17.882 1.00 97.81 325 ASN A O 1
ATOM 2645 N N . LYS A 1 326 ? 18.371 6.026 -17.305 1.00 96.94 326 LYS A N 1
ATOM 2646 C CA . LYS A 1 326 ? 19.190 6.715 -18.320 1.00 96.94 326 LYS A CA 1
ATOM 2647 C C . LYS A 1 326 ? 20.684 6.451 -18.138 1.00 96.94 326 LYS A C 1
ATOM 2649 O O . LYS A 1 326 ? 21.376 6.230 -19.134 1.00 96.94 326 LYS A O 1
ATOM 2654 N N . ASP A 1 327 ? 21.177 6.439 -16.901 1.00 97.25 327 ASP A N 1
ATOM 2655 C CA . ASP A 1 327 ? 22.582 6.138 -16.605 1.00 97.25 327 ASP A CA 1
ATOM 2656 C C . ASP A 1 327 ? 22.943 4.696 -17.008 1.00 97.25 327 ASP A C 1
ATOM 2658 O O . ASP A 1 327 ? 23.957 4.481 -17.683 1.00 97.25 327 ASP A O 1
ATOM 2662 N N . ILE A 1 328 ? 22.081 3.719 -16.694 1.00 97.31 328 ILE A N 1
ATOM 2663 C CA . ILE A 1 328 ? 22.270 2.312 -17.089 1.00 97.31 328 ILE A CA 1
ATOM 2664 C C . ILE A 1 328 ? 22.273 2.155 -18.617 1.00 97.31 328 ILE A C 1
ATOM 2666 O O . ILE A 1 328 ? 23.158 1.499 -19.181 1.00 97.31 328 ILE A O 1
ATOM 2670 N N . VAL A 1 329 ? 21.300 2.763 -19.303 1.00 97.00 329 VAL A N 1
ATOM 2671 C CA . VAL A 1 329 ? 21.173 2.700 -20.768 1.00 97.00 329 VAL A CA 1
ATOM 2672 C C . VAL A 1 329 ? 22.394 3.324 -21.439 1.00 97.00 329 VAL A C 1
ATOM 2674 O O . VAL A 1 329 ? 22.956 2.740 -22.371 1.00 97.00 329 VAL A O 1
ATOM 2677 N N . LYS A 1 330 ? 22.849 4.483 -20.947 1.00 97.19 330 LYS A N 1
ATOM 2678 C CA . LYS A 1 330 ? 24.045 5.166 -21.451 1.00 97.19 330 LYS A CA 1
ATOM 2679 C C . LYS A 1 330 ? 25.290 4.302 -21.278 1.00 97.19 330 LYS A C 1
ATOM 2681 O O . LYS A 1 330 ? 26.061 4.160 -22.228 1.00 97.19 330 LYS A O 1
ATOM 2686 N N . TYR A 1 331 ? 25.476 3.701 -20.104 1.00 97.12 331 TYR A N 1
ATOM 2687 C CA . TYR A 1 331 ? 26.593 2.793 -19.847 1.00 97.12 331 TYR A CA 1
ATOM 2688 C C . TYR A 1 331 ? 26.572 1.592 -20.799 1.00 97.12 331 TYR A C 1
ATOM 2690 O O . TYR A 1 331 ? 27.546 1.354 -21.513 1.00 97.12 331 TYR A O 1
ATOM 2698 N N . SER A 1 332 ? 25.435 0.895 -20.871 1.00 95.88 332 SER A N 1
ATOM 2699 C CA . SER A 1 332 ? 25.250 -0.300 -21.706 1.00 95.88 332 SER A CA 1
ATOM 2700 C C . SER A 1 332 ? 25.489 0.006 -23.190 1.00 95.88 332 SER A C 1
ATOM 2702 O O . SER A 1 332 ? 26.173 -0.739 -23.892 1.00 95.88 332 SER A O 1
ATOM 2704 N N . THR A 1 333 ? 24.991 1.151 -23.664 1.00 95.56 333 THR A N 1
ATOM 2705 C CA . THR A 1 333 ? 25.178 1.605 -25.048 1.00 95.56 333 THR A CA 1
ATOM 2706 C C . THR A 1 333 ? 26.640 1.914 -25.350 1.00 95.56 333 THR A C 1
ATOM 2708 O O . THR A 1 333 ? 27.157 1.477 -26.380 1.00 95.56 333 THR A O 1
ATOM 2711 N N . ASN A 1 334 ? 27.326 2.632 -24.457 1.00 96.25 334 ASN A N 1
ATOM 2712 C CA . ASN A 1 334 ? 28.732 2.987 -24.640 1.00 96.25 334 ASN A CA 1
ATOM 2713 C C . ASN A 1 334 ? 29.642 1.756 -24.623 1.00 96.25 334 ASN A C 1
ATOM 2715 O O . ASN A 1 334 ? 30.546 1.666 -25.457 1.00 96.25 334 ASN A O 1
ATOM 2719 N N . LEU A 1 335 ? 29.382 0.806 -23.719 1.00 95.06 335 LEU A N 1
ATOM 2720 C CA . LEU A 1 335 ? 30.121 -0.453 -23.619 1.00 95.06 335 LEU A CA 1
ATOM 2721 C C . LEU A 1 335 ? 30.103 -1.198 -24.959 1.00 95.06 335 LEU A C 1
ATOM 2723 O O . LEU A 1 335 ? 31.151 -1.473 -25.547 1.00 95.06 335 LEU A O 1
ATOM 2727 N N . ILE A 1 336 ? 28.905 -1.441 -25.488 1.00 95.19 336 ILE A N 1
ATOM 2728 C CA . ILE A 1 336 ? 28.721 -2.220 -26.712 1.00 95.19 336 ILE A CA 1
ATOM 2729 C C . ILE A 1 336 ? 29.170 -1.461 -27.963 1.00 95.19 336 ILE A C 1
ATOM 2731 O O . ILE A 1 336 ? 29.768 -2.055 -28.858 1.00 95.19 336 ILE A O 1
ATOM 2735 N N . THR A 1 337 ? 28.962 -0.144 -28.021 1.00 93.50 337 THR A N 1
ATOM 2736 C CA . THR A 1 337 ? 29.439 0.680 -29.147 1.00 93.50 337 THR A CA 1
ATOM 2737 C C . THR A 1 337 ? 30.969 0.698 -29.216 1.00 93.50 337 THR A C 1
ATOM 2739 O O . THR A 1 337 ? 31.543 0.585 -30.300 1.00 93.50 337 THR A O 1
ATOM 2742 N N . SER A 1 338 ? 31.641 0.794 -28.063 1.00 91.00 338 SER A N 1
ATOM 2743 C CA . SER A 1 338 ? 33.103 0.725 -27.972 1.00 91.00 338 SER A CA 1
ATOM 2744 C C . SER A 1 338 ? 33.634 -0.631 -28.441 1.00 91.00 338 SER A C 1
ATOM 2746 O O . SER A 1 338 ? 34.562 -0.681 -29.253 1.00 91.00 338 SER A O 1
ATOM 2748 N N . LEU A 1 339 ? 33.011 -1.728 -27.995 1.00 90.06 339 LEU A N 1
ATOM 2749 C CA . LEU A 1 339 ? 33.354 -3.079 -28.439 1.00 90.06 339 LEU A CA 1
ATOM 2750 C C . LEU A 1 339 ? 33.174 -3.246 -29.950 1.00 90.06 339 LEU A C 1
ATOM 2752 O O . LEU A 1 339 ? 34.099 -3.691 -30.627 1.00 90.06 339 LEU A O 1
ATOM 2756 N N . LYS A 1 340 ? 32.015 -2.848 -30.485 1.00 90.81 340 LYS A N 1
ATOM 2757 C CA . LYS A 1 340 ? 31.717 -2.938 -31.918 1.00 90.81 340 LYS A CA 1
ATOM 2758 C C . LYS A 1 340 ? 32.761 -2.206 -32.754 1.00 90.81 340 LYS A C 1
ATOM 2760 O O . LYS A 1 340 ? 33.335 -2.792 -33.662 1.00 90.81 340 LYS A O 1
ATOM 2765 N N . LYS A 1 341 ? 33.116 -0.976 -32.367 1.00 89.62 341 LYS A N 1
ATOM 2766 C CA . LYS A 1 341 ? 34.172 -0.211 -33.043 1.00 89.62 341 LYS A CA 1
ATOM 2767 C C . LYS A 1 341 ? 35.517 -0.946 -33.047 1.00 89.62 341 LYS A C 1
ATOM 2769 O O . LYS A 1 341 ? 36.208 -0.920 -34.063 1.00 89.62 341 LYS A O 1
ATOM 2774 N N . LYS A 1 342 ? 35.909 -1.578 -31.932 1.00 85.44 342 LYS A N 1
ATOM 2775 C CA . LYS A 1 342 ? 37.165 -2.348 -31.854 1.00 85.44 342 LYS A CA 1
ATOM 2776 C C . LYS A 1 342 ? 37.153 -3.544 -32.805 1.00 85.44 342 LYS A C 1
ATOM 2778 O O . LYS A 1 342 ? 38.135 -3.741 -33.510 1.00 85.44 342 LYS A O 1
ATOM 2783 N N . ILE A 1 343 ? 36.051 -4.289 -32.835 1.00 85.00 343 ILE A N 1
ATOM 2784 C CA . ILE A 1 343 ? 35.857 -5.458 -33.702 1.00 85.00 343 ILE A CA 1
ATOM 2785 C C . ILE A 1 343 ? 35.863 -5.061 -35.181 1.00 85.00 343 ILE A C 1
ATOM 2787 O O . ILE A 1 343 ? 36.585 -5.662 -35.974 1.00 85.00 343 ILE A O 1
ATOM 2791 N N . ASP A 1 344 ? 35.121 -4.013 -35.538 1.00 85.12 344 ASP A N 1
ATOM 2792 C CA . ASP A 1 344 ? 35.052 -3.510 -36.913 1.00 85.12 344 ASP A CA 1
ATOM 2793 C C . ASP A 1 344 ? 36.425 -2.995 -37.384 1.00 85.12 344 ASP A C 1
ATOM 2795 O O . ASP A 1 344 ? 36.817 -3.197 -38.531 1.00 85.12 344 ASP A O 1
ATOM 2799 N N . THR A 1 345 ? 37.192 -2.357 -36.487 1.00 84.50 345 THR A N 1
ATOM 2800 C CA . THR A 1 345 ? 38.544 -1.856 -36.798 1.00 84.50 345 THR A CA 1
ATOM 2801 C C . THR A 1 345 ? 39.549 -2.994 -36.967 1.00 84.50 345 THR A C 1
ATOM 2803 O O . THR A 1 345 ? 40.404 -2.921 -37.847 1.00 84.50 345 THR A O 1
ATOM 2806 N N . SER A 1 346 ? 39.477 -4.034 -36.129 1.00 78.62 346 SER A N 1
ATOM 2807 C CA . SER A 1 346 ? 40.404 -5.168 -36.205 1.00 78.62 346 SER A CA 1
ATOM 2808 C C . SER A 1 346 ? 40.070 -6.142 -37.331 1.00 78.62 346 SER A C 1
ATOM 2810 O O . SER A 1 346 ? 40.933 -6.937 -37.695 1.00 78.62 346 SER A O 1
ATOM 2812 N N . ARG A 1 347 ? 38.837 -6.105 -37.861 1.00 78.81 347 ARG A N 1
ATOM 2813 C CA . ARG A 1 347 ? 38.311 -7.065 -38.848 1.00 78.81 347 ARG A CA 1
ATOM 2814 C C . ARG A 1 347 ? 38.443 -8.524 -38.405 1.00 78.81 347 ARG A C 1
ATOM 2816 O O . ARG A 1 347 ? 38.435 -9.430 -39.227 1.00 78.81 347 ARG A O 1
ATOM 2823 N N . ILE A 1 348 ? 38.529 -8.769 -37.095 1.00 76.81 348 ILE A N 1
ATOM 2824 C CA . ILE A 1 348 ? 38.821 -10.101 -36.543 1.00 76.81 348 ILE A CA 1
ATOM 2825 C C . ILE A 1 348 ? 37.722 -11.132 -36.836 1.00 76.81 348 ILE A C 1
ATOM 2827 O O . ILE A 1 348 ? 37.992 -12.325 -36.840 1.00 76.81 348 ILE A O 1
ATOM 2831 N N . LEU A 1 349 ? 36.494 -10.673 -37.101 1.00 79.06 349 LEU A N 1
ATOM 2832 C CA . LEU A 1 349 ? 35.345 -11.517 -37.448 1.00 79.06 349 LEU A CA 1
ATOM 2833 C C . LEU A 1 349 ? 35.134 -11.664 -38.965 1.00 79.06 349 LEU A C 1
ATOM 2835 O O . LEU A 1 349 ? 34.183 -12.326 -39.386 1.00 79.06 349 LEU A O 1
ATOM 2839 N N . GLU A 1 350 ? 35.962 -11.021 -39.792 1.00 78.56 350 GLU A N 1
ATOM 2840 C CA . GLU A 1 350 ? 35.969 -11.257 -41.235 1.00 78.56 350 GLU A CA 1
ATOM 2841 C C . GLU A 1 350 ? 36.726 -12.556 -41.526 1.00 78.56 350 GLU A C 1
ATOM 2843 O O . GLU A 1 350 ? 37.725 -12.873 -40.882 1.00 78.56 350 GLU A O 1
ATOM 2848 N N . GLN A 1 351 ? 36.248 -13.325 -42.502 1.00 69.19 351 GLN A N 1
ATOM 2849 C CA . GLN A 1 351 ? 36.922 -14.548 -42.914 1.00 69.19 351 GLN A CA 1
ATOM 2850 C C . GLN A 1 351 ? 38.239 -14.183 -43.612 1.00 69.19 351 GLN A C 1
ATOM 2852 O O . GLN A 1 351 ? 38.232 -13.647 -44.722 1.00 69.19 351 GLN A O 1
ATOM 2857 N N . THR A 1 352 ? 39.371 -14.454 -42.959 1.00 67.56 352 THR A N 1
ATOM 2858 C CA . THR A 1 352 ? 40.708 -14.249 -43.536 1.00 67.56 352 THR A CA 1
ATOM 2859 C C . THR A 1 352 ? 41.469 -15.568 -43.638 1.00 67.56 352 THR A C 1
ATOM 2861 O O . THR A 1 352 ? 41.166 -16.535 -42.948 1.00 67.56 352 THR A O 1
ATOM 2864 N N . THR A 1 353 ? 42.493 -15.615 -44.492 1.00 60.56 353 THR A N 1
ATOM 2865 C CA . THR A 1 353 ? 43.326 -16.814 -44.701 1.00 60.56 353 THR A CA 1
ATOM 2866 C C . THR A 1 353 ? 44.298 -17.113 -43.554 1.00 60.56 353 THR A C 1
ATOM 2868 O O . THR A 1 353 ? 44.905 -18.179 -43.553 1.00 60.56 353 THR A O 1
ATOM 2871 N N . LEU A 1 354 ? 44.488 -16.183 -42.610 1.00 57.28 354 LEU A N 1
ATOM 2872 C CA . LEU A 1 354 ? 45.427 -16.314 -41.484 1.00 57.28 354 LEU A CA 1
ATOM 2873 C C . LEU A 1 354 ? 44.712 -16.593 -40.155 1.00 57.28 354 LEU A C 1
ATOM 2875 O O . LEU A 1 354 ? 45.225 -17.353 -39.339 1.00 57.28 354 LEU A O 1
ATOM 2879 N N . LEU A 1 355 ? 43.541 -15.985 -39.942 1.00 60.31 355 LEU A N 1
ATOM 2880 C CA . LEU A 1 355 ? 42.700 -16.130 -38.753 1.00 60.31 355 LEU A CA 1
ATOM 2881 C C . LEU A 1 355 ? 41.225 -16.042 -39.181 1.00 60.31 355 LEU A C 1
ATOM 2883 O O . LEU A 1 355 ? 40.812 -15.023 -39.736 1.00 60.31 355 LEU A O 1
ATOM 2887 N N . ASP A 1 356 ? 40.433 -17.086 -38.933 1.00 64.69 356 ASP A N 1
ATOM 2888 C CA . ASP A 1 356 ? 38.999 -17.121 -39.258 1.00 64.69 356 ASP A CA 1
ATOM 2889 C C . ASP A 1 356 ? 38.165 -17.284 -37.981 1.00 64.69 356 ASP A C 1
ATOM 2891 O O . ASP A 1 356 ? 37.997 -18.390 -37.470 1.00 64.69 356 ASP A O 1
ATOM 2895 N N . TYR A 1 357 ? 37.642 -16.166 -37.467 1.00 72.56 357 TYR A N 1
ATOM 2896 C CA . TYR A 1 357 ? 36.704 -16.138 -36.333 1.00 72.56 357 TYR A CA 1
ATOM 2897 C C . TYR A 1 357 ? 35.288 -15.751 -36.761 1.00 72.56 357 TYR A C 1
ATOM 2899 O O . TYR A 1 357 ? 34.477 -15.291 -35.951 1.00 72.56 357 TYR A O 1
ATOM 2907 N N . SER A 1 358 ? 34.958 -15.951 -38.036 1.00 76.06 358 SER A N 1
ATOM 2908 C CA . SER A 1 358 ? 33.618 -15.673 -38.557 1.00 76.06 358 SER A CA 1
ATOM 2909 C C . SER A 1 358 ? 32.520 -16.474 -37.839 1.00 76.06 358 SER A C 1
ATOM 2911 O O . SER A 1 358 ? 31.375 -16.018 -37.774 1.00 76.06 358 SER A O 1
ATOM 2913 N N . SER A 1 359 ? 32.862 -17.608 -37.211 1.00 79.69 359 SER A N 1
ATOM 2914 C CA . SER A 1 359 ? 31.951 -18.409 -36.382 1.00 79.69 359 SER A CA 1
ATOM 2915 C C . SER A 1 359 ? 31.424 -17.670 -35.144 1.00 79.69 359 SER A C 1
ATOM 2917 O O . SER A 1 359 ? 30.302 -17.937 -34.714 1.00 79.69 359 SER A O 1
ATOM 2919 N N . GLU A 1 360 ? 32.178 -16.709 -34.597 1.00 81.56 360 GLU A N 1
ATOM 2920 C CA . GLU A 1 360 ? 31.780 -15.929 -33.414 1.00 81.56 360 GLU A CA 1
ATOM 2921 C C . GLU A 1 360 ? 30.871 -14.742 -33.750 1.00 81.56 360 GLU A C 1
ATOM 2923 O O . GLU A 1 360 ? 30.254 -14.149 -32.863 1.00 81.56 360 GLU A O 1
ATOM 2928 N N . LYS A 1 361 ? 30.718 -14.406 -35.036 1.00 84.75 361 LYS A N 1
ATOM 2929 C CA . LYS A 1 361 ? 29.929 -13.254 -35.494 1.00 84.75 361 LYS A CA 1
ATOM 2930 C C . LYS A 1 361 ? 28.512 -13.233 -34.921 1.00 84.75 361 LYS A C 1
ATOM 2932 O O . LYS A 1 361 ? 28.069 -12.215 -34.396 1.00 84.75 361 LYS A O 1
ATOM 2937 N N . ASN A 1 362 ? 27.840 -14.384 -34.921 1.00 86.75 362 ASN A N 1
ATOM 2938 C CA . ASN A 1 362 ? 26.487 -14.513 -34.378 1.00 86.75 362 ASN A CA 1
ATOM 2939 C C . ASN A 1 362 ? 26.424 -14.211 -32.865 1.00 86.75 362 ASN A C 1
ATOM 2941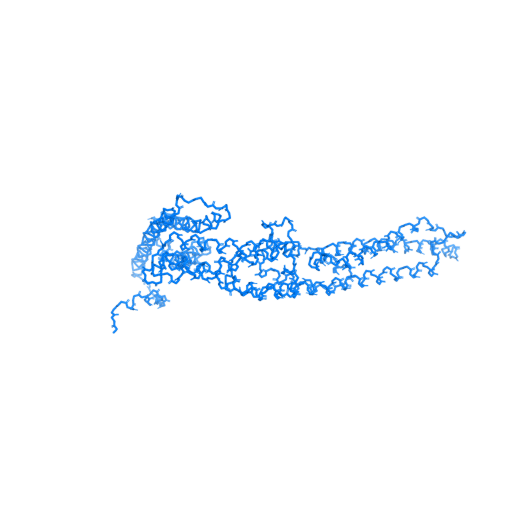 O O . ASN A 1 362 ? 25.422 -13.701 -32.367 1.00 86.75 362 ASN A O 1
ATOM 2945 N N . ASN A 1 363 ? 27.486 -14.502 -32.109 1.00 86.50 363 ASN A N 1
ATOM 2946 C CA . ASN A 1 363 ? 27.527 -14.203 -30.678 1.00 86.50 363 ASN A CA 1
ATOM 2947 C C . ASN A 1 363 ? 27.636 -12.691 -30.418 1.00 86.50 363 ASN A C 1
ATOM 2949 O O . ASN A 1 363 ? 26.972 -12.181 -29.511 1.00 86.50 363 ASN A O 1
ATOM 2953 N N . TYR A 1 364 ? 28.385 -11.960 -31.248 1.00 87.81 364 TYR A N 1
ATOM 2954 C CA . TYR A 1 364 ? 28.442 -10.495 -31.190 1.00 87.81 364 TYR A CA 1
ATOM 2955 C C . TYR A 1 364 ? 27.157 -9.827 -31.689 1.00 87.81 364 TYR A C 1
ATOM 2957 O O . TYR A 1 364 ? 26.684 -8.881 -31.060 1.00 87.81 364 TYR A O 1
ATOM 2965 N N . ASP A 1 365 ? 26.520 -10.355 -32.735 1.00 89.06 365 ASP A N 1
ATOM 2966 C CA . ASP A 1 365 ? 25.227 -9.843 -33.210 1.00 89.06 365 ASP A CA 1
ATOM 2967 C C . ASP A 1 365 ? 24.131 -9.970 -32.131 1.00 89.06 365 ASP A C 1
ATOM 2969 O O . ASP A 1 365 ? 23.323 -9.053 -31.932 1.00 89.06 365 ASP A O 1
ATOM 2973 N N . LYS A 1 366 ? 24.148 -11.058 -31.345 1.00 90.19 366 LYS A N 1
ATOM 2974 C CA . LYS A 1 366 ? 23.279 -11.216 -30.163 1.00 90.19 366 LYS A CA 1
ATOM 2975 C C . LYS A 1 366 ? 23.571 -10.182 -29.073 1.00 90.19 366 LYS A C 1
ATOM 2977 O O . LYS A 1 366 ? 22.631 -9.689 -28.453 1.00 90.19 366 LYS A O 1
ATOM 2982 N N . LEU A 1 367 ? 24.839 -9.833 -28.834 1.00 90.81 367 LEU A N 1
ATOM 2983 C CA . LEU A 1 367 ? 25.211 -8.764 -27.895 1.00 90.81 367 LEU A CA 1
ATOM 2984 C C . LEU A 1 367 ? 24.675 -7.400 -28.349 1.00 90.81 367 LEU A C 1
ATOM 2986 O O . LEU A 1 367 ? 24.148 -6.639 -27.536 1.00 90.81 367 LEU A O 1
ATOM 2990 N N . TYR A 1 368 ? 24.773 -7.098 -29.645 1.00 93.00 368 TYR A N 1
ATOM 2991 C CA . TYR A 1 368 ? 24.252 -5.852 -30.212 1.00 93.00 368 TYR A CA 1
ATOM 2992 C C . TYR A 1 368 ? 22.731 -5.770 -30.075 1.00 93.00 368 TYR A C 1
ATOM 2994 O O . TYR A 1 368 ? 22.216 -4.753 -29.608 1.00 93.00 368 TYR A O 1
ATOM 3002 N N . SER A 1 369 ? 22.039 -6.873 -30.364 1.00 93.00 369 SER A N 1
ATOM 3003 C CA . SER A 1 369 ? 20.585 -6.984 -30.210 1.00 93.00 369 SER A CA 1
ATOM 3004 C C . SER A 1 369 ? 20.147 -6.815 -28.749 1.00 93.00 369 SER A C 1
ATOM 3006 O O . SER A 1 369 ? 19.215 -6.068 -28.462 1.00 93.00 369 SER A O 1
ATOM 3008 N N . ALA A 1 370 ? 20.866 -7.420 -27.797 1.00 92.19 370 ALA A N 1
ATOM 3009 C CA . ALA A 1 370 ? 20.570 -7.283 -26.368 1.00 92.19 370 ALA A CA 1
ATOM 3010 C C . ALA A 1 370 ? 20.694 -5.829 -25.868 1.00 92.19 370 ALA A C 1
ATOM 3012 O O . ALA A 1 370 ? 19.922 -5.396 -25.011 1.00 92.19 370 ALA A O 1
ATOM 3013 N N . LYS A 1 371 ? 21.620 -5.040 -26.429 1.00 95.12 371 LYS A N 1
ATOM 3014 C CA . LYS A 1 371 ? 21.704 -3.594 -26.165 1.00 95.12 371 LYS A CA 1
ATOM 3015 C C . LYS A 1 371 ? 20.473 -2.850 -26.702 1.00 95.12 371 LYS A C 1
ATOM 3017 O O . LYS A 1 371 ? 19.959 -1.969 -26.015 1.00 95.12 371 LYS A O 1
ATOM 3022 N N . ASP A 1 372 ? 19.994 -3.187 -27.898 1.00 92.75 372 ASP A N 1
ATOM 3023 C CA . ASP A 1 372 ? 18.797 -2.562 -28.484 1.00 92.75 372 ASP A CA 1
ATOM 3024 C C . ASP A 1 372 ? 17.519 -2.898 -27.697 1.00 92.75 372 ASP A C 1
ATOM 3026 O O . ASP A 1 372 ? 16.658 -2.031 -27.520 1.00 92.75 372 ASP A O 1
ATOM 3030 N N . GLU A 1 373 ? 17.418 -4.104 -27.132 1.00 92.75 373 GLU A N 1
ATOM 3031 C CA . GLU A 1 373 ? 16.320 -4.471 -26.228 1.00 92.75 373 GLU A CA 1
ATOM 3032 C C . GLU A 1 373 ? 16.268 -3.589 -24.973 1.00 92.75 373 GLU A C 1
ATOM 3034 O O . GLU A 1 373 ? 15.186 -3.158 -24.573 1.00 92.75 373 GLU A O 1
ATOM 3039 N N . ILE A 1 374 ? 17.421 -3.290 -24.359 1.00 94.44 374 ILE A N 1
ATOM 3040 C CA . ILE A 1 374 ? 17.499 -2.413 -23.177 1.00 94.44 374 ILE A CA 1
ATOM 3041 C C . ILE A 1 374 ? 16.999 -1.004 -23.521 1.00 94.44 374 ILE A C 1
ATOM 3043 O O . ILE A 1 374 ? 16.199 -0.431 -22.779 1.00 94.44 374 ILE A O 1
ATOM 3047 N N . VAL A 1 375 ? 17.432 -0.455 -24.661 1.00 93.19 375 VAL A N 1
ATOM 3048 C CA . VAL A 1 375 ? 17.003 0.873 -25.138 1.00 93.19 375 VAL A CA 1
ATOM 3049 C C . VAL A 1 375 ? 15.499 0.895 -25.411 1.00 93.19 375 VAL A C 1
ATOM 3051 O O . VAL A 1 375 ? 14.805 1.827 -24.994 1.00 93.19 375 VAL A O 1
ATOM 3054 N N . THR A 1 376 ? 14.989 -0.146 -26.069 1.00 92.25 376 THR A N 1
ATOM 3055 C CA . THR A 1 376 ? 13.565 -0.282 -26.398 1.00 92.25 376 THR A CA 1
ATOM 3056 C C . THR A 1 376 ? 12.722 -0.350 -25.130 1.00 92.25 376 THR A C 1
ATOM 3058 O O . THR A 1 376 ? 11.769 0.412 -24.989 1.00 92.25 376 THR A O 1
ATOM 3061 N N . HIS A 1 377 ? 13.110 -1.188 -24.164 1.00 91.25 377 HIS A N 1
ATOM 3062 C CA . HIS A 1 377 ? 12.375 -1.333 -22.909 1.00 91.25 377 HIS A CA 1
ATOM 3063 C C . HIS A 1 377 ? 12.409 -0.057 -22.056 1.00 91.25 377 HIS A C 1
ATOM 3065 O O . HIS A 1 377 ? 11.395 0.335 -21.485 1.00 91.25 377 HIS A O 1
ATOM 3071 N N . SER A 1 378 ? 13.545 0.649 -22.019 1.00 90.94 378 SER A N 1
ATOM 3072 C CA . SER A 1 378 ? 13.636 1.948 -21.338 1.00 90.94 378 SER A CA 1
ATOM 3073 C C . SER A 1 378 ? 12.706 3.001 -21.946 1.00 90.94 378 SER A C 1
ATOM 3075 O O . SER A 1 378 ? 12.258 3.901 -21.234 1.00 90.94 378 SER A O 1
ATOM 3077 N N . SER A 1 379 ? 12.414 2.896 -23.242 1.00 89.25 379 SER A N 1
ATOM 3078 C CA . SER A 1 379 ? 11.607 3.867 -23.985 1.00 89.25 379 SER A CA 1
ATOM 3079 C C . SER A 1 379 ? 10.108 3.538 -23.995 1.00 89.25 379 SER A C 1
ATOM 3081 O O . SER A 1 379 ? 9.338 4.276 -24.604 1.00 89.25 379 SER A O 1
ATOM 3083 N N . ASP A 1 380 ? 9.675 2.460 -23.329 1.00 87.75 380 ASP A N 1
ATOM 3084 C CA . ASP A 1 380 ? 8.264 2.059 -23.288 1.00 87.75 380 ASP A CA 1
ATOM 3085 C C . ASP A 1 380 ? 7.416 3.089 -22.525 1.00 87.75 380 ASP A C 1
ATOM 3087 O O . ASP A 1 380 ? 7.515 3.224 -21.307 1.00 87.75 380 ASP A O 1
ATOM 3091 N N . GLY A 1 381 ? 6.576 3.841 -23.235 1.00 83.19 381 GLY A N 1
ATOM 3092 C CA . GLY A 1 381 ? 5.716 4.865 -22.635 1.00 83.19 381 GLY A CA 1
ATOM 3093 C C . GLY A 1 381 ? 4.552 4.314 -21.803 1.00 83.19 381 GLY A C 1
ATOM 3094 O O . GLY A 1 381 ? 3.916 5.087 -21.090 1.00 83.19 381 GLY A O 1
ATOM 3095 N N . ASN A 1 382 ? 4.266 3.010 -21.879 1.00 86.75 382 ASN A N 1
ATOM 3096 C CA . ASN A 1 382 ? 3.131 2.395 -21.183 1.00 86.75 382 ASN A CA 1
ATOM 3097 C C . ASN A 1 382 ? 3.457 1.991 -19.739 1.00 86.75 382 ASN A C 1
ATOM 3099 O O . ASN A 1 382 ? 2.547 1.786 -18.936 1.00 86.75 382 ASN A O 1
ATOM 3103 N N . LEU A 1 383 ? 4.746 1.868 -19.414 1.00 90.88 383 LEU A N 1
ATOM 3104 C CA . LEU A 1 383 ? 5.224 1.455 -18.098 1.00 90.88 383 LEU A CA 1
ATOM 3105 C C . LEU A 1 383 ? 5.765 2.651 -17.319 1.00 90.88 383 LEU A C 1
ATOM 3107 O O . LEU A 1 383 ? 6.359 3.576 -17.880 1.00 90.88 383 LEU A O 1
ATOM 3111 N N . TRP A 1 384 ? 5.619 2.610 -16.000 1.00 94.94 384 TRP A N 1
ATOM 3112 C CA . TRP A 1 384 ? 6.276 3.585 -15.129 1.00 94.94 384 TRP A CA 1
ATOM 3113 C C . TRP A 1 384 ? 7.776 3.304 -15.046 1.00 94.94 384 TRP A C 1
ATOM 3115 O O . TRP A 1 384 ? 8.227 2.175 -15.219 1.00 94.94 384 TRP A O 1
ATOM 3125 N N . GLU A 1 385 ? 8.579 4.306 -14.704 1.00 96.75 385 GLU A N 1
ATOM 3126 C CA . GLU A 1 385 ? 10.030 4.116 -14.565 1.00 96.75 385 GLU A CA 1
ATOM 3127 C C . GLU A 1 385 ? 10.358 3.139 -13.431 1.00 96.75 385 GLU A C 1
ATOM 3129 O O . GLU A 1 385 ? 11.255 2.302 -13.566 1.00 96.75 385 GLU A O 1
ATOM 3134 N N . LEU A 1 386 ? 9.555 3.178 -12.360 1.00 96.75 386 LEU A N 1
ATOM 3135 C CA . LEU A 1 386 ? 9.592 2.204 -11.267 1.00 96.75 386 LEU A CA 1
ATOM 3136 C C . LEU A 1 386 ? 9.296 0.766 -11.731 1.00 96.75 386 LEU A C 1
ATOM 3138 O O . LEU A 1 386 ? 9.809 -0.169 -11.131 1.00 96.75 386 LEU A O 1
ATOM 3142 N N . GLU A 1 387 ? 8.492 0.568 -12.778 1.00 95.00 387 GLU A N 1
ATOM 3143 C CA . GLU A 1 387 ? 8.186 -0.768 -13.319 1.00 95.00 387 GLU A CA 1
ATOM 3144 C C . GLU A 1 387 ? 9.345 -1.301 -14.169 1.00 95.00 387 GLU A C 1
ATOM 3146 O O . GLU A 1 387 ? 9.707 -2.475 -14.081 1.00 95.00 387 GLU A O 1
ATOM 3151 N N . LYS A 1 388 ? 9.965 -0.427 -14.967 1.00 95.44 388 LYS A N 1
ATOM 3152 C CA . LYS A 1 388 ? 11.018 -0.797 -15.925 1.00 95.44 388 LYS A CA 1
ATOM 3153 C C . LYS A 1 388 ? 12.327 -1.203 -15.255 1.00 95.44 388 LYS A C 1
ATOM 3155 O O . LYS A 1 388 ? 13.019 -2.102 -15.735 1.00 95.44 388 LYS A O 1
ATOM 3160 N N . VAL A 1 389 ? 12.696 -0.519 -14.169 1.00 96.56 389 VAL A N 1
ATOM 3161 C CA . VAL A 1 389 ? 14.070 -0.541 -13.638 1.00 96.56 389 VAL A CA 1
ATOM 3162 C C . VAL A 1 389 ? 14.581 -1.940 -13.308 1.00 96.56 389 VAL A C 1
ATOM 3164 O O . VAL A 1 389 ? 15.728 -2.249 -13.616 1.00 96.56 389 VAL A O 1
ATOM 3167 N N . GLY A 1 390 ? 13.742 -2.818 -12.748 1.00 94.75 390 GLY A N 1
ATOM 3168 C CA . GLY A 1 390 ? 14.159 -4.181 -12.404 1.00 94.75 390 GLY A CA 1
ATOM 3169 C C . GLY A 1 390 ? 14.620 -4.975 -13.630 1.00 94.75 390 GLY A C 1
ATOM 3170 O O . GLY A 1 390 ? 15.680 -5.596 -13.610 1.00 94.75 390 GLY A O 1
ATOM 3171 N N . ASN A 1 391 ? 13.865 -4.891 -14.726 1.00 94.25 391 ASN A N 1
ATOM 3172 C CA . ASN A 1 391 ? 14.192 -5.578 -15.972 1.00 94.25 391 ASN A CA 1
ATOM 3173 C C . ASN A 1 391 ? 15.389 -4.931 -16.686 1.00 94.25 391 ASN A C 1
ATOM 3175 O O . ASN A 1 391 ? 16.230 -5.639 -17.235 1.00 94.25 391 ASN A O 1
ATOM 3179 N N . ILE A 1 392 ? 15.507 -3.597 -16.641 1.00 96.69 392 ILE A N 1
ATOM 3180 C CA . ILE A 1 392 ? 16.681 -2.884 -17.173 1.00 96.69 392 ILE A CA 1
ATOM 3181 C C . ILE A 1 392 ? 17.951 -3.344 -16.447 1.00 96.69 392 ILE A C 1
ATOM 3183 O O . ILE A 1 392 ? 18.915 -3.719 -17.109 1.00 96.69 392 ILE A O 1
ATOM 3187 N N . ILE A 1 393 ? 17.940 -3.380 -15.109 1.00 97.62 393 ILE A N 1
ATOM 3188 C CA . ILE A 1 393 ? 19.067 -3.874 -14.302 1.00 97.62 393 ILE A CA 1
ATOM 3189 C C . ILE A 1 393 ? 19.430 -5.302 -14.720 1.00 97.62 393 ILE A C 1
ATOM 3191 O O . ILE A 1 393 ? 20.588 -5.566 -15.044 1.00 97.62 393 ILE A O 1
ATOM 3195 N N . HIS A 1 394 ? 18.447 -6.205 -14.753 1.00 95.88 394 HIS A N 1
ATOM 3196 C CA . HIS A 1 394 ? 18.669 -7.612 -15.077 1.00 95.88 394 HIS A CA 1
ATOM 3197 C C . HIS A 1 394 ? 19.276 -7.796 -16.478 1.00 95.88 394 HIS A C 1
ATOM 3199 O O . HIS A 1 394 ? 20.335 -8.409 -16.627 1.00 95.88 394 HIS A O 1
ATOM 3205 N N . LYS A 1 395 ? 18.673 -7.181 -17.504 1.00 96.12 395 LYS A N 1
ATOM 3206 C CA . LYS A 1 395 ? 19.182 -7.230 -18.884 1.00 96.12 395 LYS A CA 1
ATOM 3207 C C . LYS A 1 395 ? 20.580 -6.623 -19.009 1.00 96.12 395 LYS A C 1
ATOM 3209 O O . LYS A 1 395 ? 21.402 -7.141 -19.765 1.00 96.12 395 LYS A O 1
ATOM 3214 N N . SER A 1 396 ? 20.877 -5.553 -18.272 1.00 97.00 396 SER A N 1
ATOM 3215 C CA . SER A 1 396 ? 22.211 -4.949 -18.262 1.00 97.00 396 SER A CA 1
ATOM 3216 C C . SER A 1 396 ? 23.260 -5.843 -17.606 1.00 97.00 396 SER A C 1
ATOM 3218 O O . SER A 1 396 ? 24.371 -5.926 -18.126 1.00 97.00 396 SER A O 1
ATOM 3220 N N . ILE A 1 397 ? 22.932 -6.549 -16.520 1.00 97.06 397 ILE A N 1
ATOM 3221 C CA . ILE A 1 397 ? 23.843 -7.529 -15.905 1.00 97.06 397 ILE A CA 1
ATOM 3222 C C . ILE A 1 397 ? 24.188 -8.633 -16.904 1.00 97.06 397 ILE A C 1
ATOM 3224 O O . ILE A 1 397 ? 25.368 -8.921 -17.125 1.00 97.06 397 ILE A O 1
ATOM 3228 N N . ASP A 1 398 ? 23.173 -9.198 -17.555 1.00 95.38 398 ASP A N 1
ATOM 3229 C CA . ASP A 1 398 ? 23.353 -10.229 -18.575 1.00 95.38 398 ASP A CA 1
ATOM 3230 C C . ASP A 1 398 ? 24.217 -9.741 -19.741 1.00 95.38 398 ASP A C 1
ATOM 3232 O O . ASP A 1 398 ? 25.122 -10.453 -20.185 1.00 95.38 398 ASP A O 1
ATOM 3236 N N . LEU A 1 399 ? 23.965 -8.523 -20.228 1.00 96.12 399 LEU A N 1
ATOM 3237 C CA . LEU A 1 399 ? 24.738 -7.911 -21.306 1.00 96.12 399 LEU A CA 1
ATOM 3238 C C . LEU A 1 399 ? 26.213 -7.752 -20.919 1.00 96.12 399 LEU A C 1
ATOM 3240 O O . LEU A 1 399 ? 27.087 -8.152 -21.686 1.00 96.12 399 LEU A O 1
ATOM 3244 N N . ILE A 1 400 ? 26.492 -7.195 -19.737 1.00 95.31 400 ILE A N 1
ATOM 3245 C CA . ILE A 1 400 ? 27.859 -6.944 -19.259 1.00 95.31 400 ILE A CA 1
ATOM 3246 C C . ILE A 1 400 ? 28.617 -8.260 -19.075 1.00 95.31 400 ILE A C 1
ATOM 3248 O O . ILE A 1 400 ? 29.776 -8.365 -19.468 1.00 95.31 400 ILE A O 1
ATOM 3252 N N . ASN A 1 401 ? 27.979 -9.284 -18.509 1.00 93.50 401 ASN A N 1
ATOM 3253 C CA . ASN A 1 401 ? 28.622 -10.583 -18.318 1.00 93.50 401 ASN A CA 1
ATOM 3254 C C . ASN A 1 401 ? 28.918 -11.277 -19.655 1.00 93.50 401 ASN A C 1
ATOM 3256 O O . ASN A 1 401 ? 30.012 -11.813 -19.841 1.00 93.50 401 ASN A O 1
ATOM 3260 N N . LYS A 1 402 ? 27.978 -11.234 -20.609 1.00 91.69 402 LYS A N 1
ATOM 3261 C CA . LYS A 1 402 ? 28.206 -11.767 -21.961 1.00 91.69 402 LYS A CA 1
ATOM 3262 C C . LYS A 1 402 ? 29.325 -11.010 -22.675 1.00 91.69 402 LYS A C 1
ATOM 3264 O O . LYS A 1 402 ? 30.160 -11.649 -23.308 1.00 91.69 402 LYS A O 1
ATOM 3269 N N . GLU A 1 403 ? 29.371 -9.685 -22.548 1.00 92.50 403 GLU A N 1
ATOM 3270 C CA . GLU A 1 403 ? 30.444 -8.868 -23.118 1.00 92.50 403 GLU A CA 1
ATOM 3271 C C . GLU A 1 403 ? 31.806 -9.248 -22.535 1.00 92.50 403 GLU A C 1
ATOM 3273 O O . GLU A 1 403 ? 32.722 -9.542 -23.299 1.00 92.50 403 GLU A O 1
ATOM 3278 N N . LYS A 1 404 ? 31.926 -9.341 -21.205 1.00 88.50 404 LYS A N 1
ATOM 3279 C CA . LYS A 1 404 ? 33.175 -9.734 -20.538 1.00 88.50 404 LYS A CA 1
ATOM 3280 C C . LYS A 1 404 ? 33.672 -11.099 -21.000 1.00 88.50 404 LYS A C 1
ATOM 3282 O O . LYS A 1 404 ? 34.860 -11.241 -21.277 1.00 88.50 404 LYS A O 1
ATOM 3287 N N . ASN A 1 405 ? 32.779 -12.081 -21.115 1.00 85.19 405 ASN A N 1
ATOM 3288 C CA . ASN A 1 405 ? 33.137 -13.417 -21.592 1.00 85.19 405 ASN A CA 1
ATOM 3289 C C . ASN A 1 405 ? 33.649 -13.378 -23.038 1.00 85.19 405 ASN A C 1
ATOM 3291 O O . ASN A 1 405 ? 34.692 -13.951 -23.331 1.00 85.19 405 ASN A O 1
ATOM 3295 N N . GLN A 1 406 ? 32.960 -12.649 -23.918 1.00 81.62 406 GLN A N 1
ATOM 3296 C CA . GLN A 1 406 ? 33.355 -12.510 -25.322 1.00 81.62 406 GLN A CA 1
ATOM 3297 C C . GLN A 1 406 ? 34.677 -11.743 -25.483 1.00 81.62 406 GLN A C 1
ATOM 3299 O O . GLN A 1 406 ? 35.529 -12.111 -26.290 1.00 81.62 406 GLN A O 1
ATOM 3304 N N . THR A 1 407 ? 34.901 -10.705 -24.679 1.00 79.44 407 THR A N 1
ATOM 3305 C CA . THR A 1 407 ? 36.171 -9.969 -24.656 1.00 79.44 407 THR A CA 1
ATOM 3306 C C . THR A 1 407 ? 37.314 -10.826 -24.102 1.00 79.44 407 THR A C 1
ATOM 3308 O O . THR A 1 407 ? 38.422 -10.776 -24.637 1.00 79.44 407 THR A O 1
ATOM 3311 N N . ALA A 1 408 ? 37.066 -11.651 -23.080 1.00 74.50 408 ALA A N 1
ATOM 3312 C CA . ALA A 1 408 ? 38.059 -12.584 -22.547 1.00 74.50 408 ALA A CA 1
ATOM 3313 C C . ALA A 1 408 ? 38.457 -13.647 -23.580 1.00 74.50 408 ALA A C 1
ATOM 3315 O O . ALA A 1 408 ? 39.651 -13.868 -23.772 1.00 74.50 408 ALA A O 1
ATOM 3316 N N . SER A 1 409 ? 37.490 -14.226 -24.302 1.00 68.00 409 SER A N 1
ATOM 3317 C CA . SER A 1 409 ? 37.765 -15.147 -25.410 1.00 68.00 409 SER A CA 1
ATOM 3318 C C . SER A 1 409 ? 38.709 -14.516 -26.437 1.00 68.00 409 SER A C 1
ATOM 3320 O O . SER A 1 409 ? 39.730 -15.113 -26.762 1.00 68.00 409 SER A O 1
ATOM 3322 N N . LEU A 1 410 ? 38.464 -13.270 -26.863 1.00 67.81 410 LEU A N 1
ATOM 3323 C CA . LEU A 1 410 ? 39.379 -12.547 -27.763 1.00 67.81 410 LEU A CA 1
ATOM 3324 C C . LEU A 1 410 ? 40.779 -12.312 -27.168 1.00 67.81 410 LEU A C 1
ATOM 3326 O O . LEU A 1 410 ? 41.770 -12.340 -27.899 1.00 67.81 410 LEU A O 1
ATOM 3330 N N . MET A 1 411 ? 40.888 -12.048 -25.862 1.00 60.41 411 MET A N 1
ATOM 3331 C CA . MET A 1 411 ? 42.179 -11.815 -25.201 1.00 60.41 411 MET A CA 1
ATOM 3332 C C . MET A 1 411 ? 43.017 -13.089 -25.077 1.00 60.41 411 MET A C 1
ATOM 3334 O O . MET A 1 411 ? 44.215 -13.037 -25.350 1.00 60.41 411 MET A O 1
ATOM 3338 N N . THR A 1 412 ? 42.408 -14.220 -24.712 1.00 59.56 412 THR A N 1
ATOM 3339 C CA . THR A 1 412 ? 43.086 -15.527 -24.694 1.00 59.56 412 THR A CA 1
ATOM 3340 C C . THR A 1 412 ? 43.608 -15.879 -26.089 1.00 59.56 412 THR A C 1
ATOM 3342 O O . THR A 1 412 ? 44.764 -16.260 -26.235 1.00 59.56 412 THR A O 1
ATOM 3345 N N . LEU A 1 413 ? 42.815 -15.607 -27.128 1.00 55.78 413 LEU A N 1
ATOM 3346 C CA . LEU A 1 413 ? 43.184 -15.859 -28.523 1.00 55.78 413 LEU A CA 1
ATOM 3347 C C . LEU A 1 413 ? 44.365 -14.996 -29.004 1.00 55.78 413 LEU A C 1
ATOM 3349 O O . LEU A 1 413 ? 45.272 -15.502 -29.661 1.00 55.78 413 LEU A O 1
ATOM 3353 N N . ASN A 1 414 ? 44.408 -13.707 -28.646 1.00 53.38 414 ASN A N 1
ATOM 3354 C CA . ASN A 1 414 ? 45.561 -12.848 -28.956 1.00 53.38 414 ASN A CA 1
ATOM 3355 C C . ASN A 1 414 ? 46.847 -13.313 -28.252 1.00 53.38 414 ASN A C 1
ATOM 3357 O O . ASN A 1 414 ? 47.938 -13.138 -28.795 1.00 53.38 414 ASN A O 1
ATOM 3361 N N . PHE A 1 415 ? 46.727 -13.904 -27.060 1.00 49.84 415 PHE A N 1
ATOM 3362 C CA . PHE A 1 415 ? 47.857 -14.460 -26.317 1.00 49.84 415 PHE A CA 1
ATOM 3363 C C . PHE A 1 415 ? 48.397 -15.739 -26.981 1.00 49.84 415 PHE A C 1
ATOM 3365 O O . PHE A 1 415 ? 49.611 -15.876 -27.145 1.00 49.84 415 PHE A O 1
ATOM 3372 N N . ASP A 1 416 ? 47.507 -16.618 -27.452 1.00 49.66 416 ASP A N 1
ATOM 3373 C CA . ASP A 1 416 ? 47.871 -17.850 -28.166 1.00 49.66 416 ASP A CA 1
ATOM 3374 C C . ASP A 1 416 ? 48.535 -17.558 -29.523 1.00 49.66 416 ASP A C 1
ATOM 3376 O O . ASP A 1 416 ? 49.544 -18.172 -29.869 1.00 49.66 416 ASP A O 1
ATOM 3380 N N . ILE A 1 417 ? 48.049 -16.559 -30.269 1.00 53.28 417 ILE A N 1
ATOM 3381 C CA . ILE A 1 417 ? 48.662 -16.120 -31.537 1.00 53.28 417 ILE A CA 1
ATOM 3382 C C . ILE A 1 417 ? 50.071 -15.556 -31.307 1.00 53.28 417 ILE A C 1
ATOM 3384 O O . ILE A 1 417 ? 50.992 -15.862 -32.066 1.00 53.28 417 ILE A O 1
ATOM 3388 N N . PHE A 1 418 ? 50.264 -14.754 -30.254 1.00 51.34 418 PHE A N 1
ATOM 3389 C CA . PHE A 1 418 ? 51.578 -14.198 -29.925 1.00 51.34 418 PHE A CA 1
ATOM 3390 C C . PHE A 1 418 ? 52.582 -15.308 -29.579 1.00 51.34 418 PHE A C 1
ATOM 3392 O O . PHE A 1 418 ? 53.722 -15.273 -30.037 1.00 51.34 418 PHE A O 1
ATOM 3399 N N . PHE A 1 419 ? 52.152 -16.341 -28.850 1.00 47.28 419 PHE A N 1
ATOM 3400 C CA . PHE A 1 419 ? 52.988 -17.501 -28.536 1.00 47.28 419 PHE A CA 1
ATOM 3401 C C . PHE A 1 419 ? 53.292 -18.368 -29.768 1.00 47.28 419 PHE A C 1
ATOM 3403 O O . PHE A 1 419 ? 54.435 -18.764 -29.967 1.00 47.28 419 PHE A O 1
ATOM 3410 N N . VAL A 1 420 ? 52.314 -18.638 -30.634 1.00 49.97 420 VAL A N 1
ATOM 3411 C CA . VAL A 1 420 ? 52.519 -19.496 -31.816 1.00 49.97 420 VAL A CA 1
ATOM 3412 C C . VAL A 1 420 ? 53.389 -18.819 -32.883 1.00 49.97 420 VAL A C 1
ATOM 3414 O O . VAL A 1 420 ? 54.176 -19.494 -33.542 1.00 49.97 420 VAL A O 1
ATOM 3417 N N . ILE A 1 421 ? 53.294 -17.495 -33.041 1.00 51.91 421 ILE A N 1
ATOM 3418 C CA . ILE A 1 421 ? 54.037 -16.757 -34.077 1.00 51.91 421 ILE A CA 1
ATOM 3419 C C . ILE A 1 421 ? 55.427 -16.310 -33.597 1.00 51.91 421 ILE A C 1
ATOM 3421 O O . ILE A 1 421 ? 56.366 -16.325 -34.391 1.00 51.91 421 ILE A O 1
ATOM 3425 N N . PHE A 1 422 ? 55.596 -15.928 -32.324 1.00 43.53 422 PHE A N 1
ATOM 3426 C CA . PHE A 1 422 ? 56.857 -15.337 -31.845 1.00 43.53 422 PHE A CA 1
ATOM 3427 C C . PHE A 1 422 ? 57.751 -16.275 -31.024 1.00 43.53 422 PHE A C 1
ATOM 3429 O O . PHE A 1 422 ? 58.947 -16.003 -30.915 1.00 43.53 422 PHE A O 1
ATOM 3436 N N . LEU A 1 423 ? 57.243 -17.390 -30.487 1.00 40.00 423 LEU A N 1
ATOM 3437 C CA . LEU A 1 423 ? 58.087 -18.377 -29.796 1.00 40.00 423 LEU A CA 1
ATOM 3438 C C . LEU A 1 423 ? 59.066 -19.133 -30.730 1.00 40.00 423 LEU A C 1
ATOM 3440 O O . LEU A 1 423 ? 60.183 -19.397 -30.289 1.00 40.00 423 LEU A O 1
ATOM 3444 N N . PRO A 1 424 ? 58.753 -19.418 -32.016 1.00 45.25 424 PRO A N 1
ATOM 3445 C CA . PRO A 1 424 ? 59.706 -20.059 -32.931 1.00 45.25 424 PRO A CA 1
ATOM 3446 C C . PRO A 1 424 ? 60.846 -19.145 -33.405 1.00 45.25 424 PRO A C 1
ATOM 3448 O O . PRO A 1 424 ? 61.712 -19.598 -34.142 1.00 45.25 424 PRO A O 1
ATOM 3451 N N . ILE A 1 425 ? 60.838 -17.857 -33.043 1.00 49.59 425 ILE A N 1
ATOM 3452 C CA . ILE A 1 425 ? 61.881 -16.893 -33.439 1.00 49.59 425 ILE A CA 1
ATOM 3453 C C . ILE A 1 425 ? 63.020 -16.848 -32.393 1.00 49.59 425 ILE A C 1
ATOM 3455 O O . ILE A 1 425 ? 64.071 -16.265 -32.646 1.00 49.59 425 ILE A O 1
ATOM 3459 N N . TYR A 1 426 ? 62.842 -17.494 -31.232 1.00 45.88 426 TYR A N 1
ATOM 3460 C CA . TYR A 1 426 ? 63.797 -17.486 -30.112 1.00 45.88 426 TYR A CA 1
ATOM 3461 C C . TYR A 1 426 ? 64.262 -18.883 -29.642 1.00 45.88 426 TYR A C 1
ATOM 3463 O O . TYR A 1 426 ? 64.893 -18.987 -28.588 1.00 45.88 426 TYR A O 1
ATOM 3471 N N . LEU A 1 427 ? 63.996 -19.935 -30.421 1.00 39.41 427 LEU A N 1
ATOM 3472 C CA . LEU A 1 427 ? 64.611 -21.269 -30.313 1.00 39.41 427 LEU A CA 1
ATOM 3473 C C . LEU A 1 427 ? 65.367 -21.560 -31.607 1.00 39.41 427 LEU A C 1
ATOM 3475 O O . LEU A 1 427 ? 66.473 -22.138 -31.510 1.00 39.41 427 LEU A O 1
#

Sequence (427 aa):
MTRKNKKIIEITAGIASGIVGTISIGTIAGASVDHSNYKKIKQEFDKKIDNFTKFNKKLKQNHDDLVNIIKDEPLEDEVKAQLNMILDSYNKQMQLNKELSDELINIQKSQDKYKVGHHFGNNSFLRAKKNLKQYKFIKERIPEAVVETETILNVSQVEHLQKIFDTTEKLANELYNLRESDNFLIKSIENKDVKFDELKSAVNEYKTQKERDEFKNEKKLTKDFILTGLKLLSEDYKIWDEGVLAKLNEDKTTNSISKSLINNKDVEVLQTISGLDISKFQQAKNILTKYFTSEGKIIKYKPSLSRSHILNDLKIANDTISEYNKDIVKYSTNLITSLKKKIDTSRILEQTTLLDYSSEKNNYDKLYSAKDEIVTHSSDGNLWELEKVGNIIHKSIDLINKEKNQTASLMTLNFDIFFVIFLPIYL

Foldseek 3Di:
DDPPPVVPPVVPPDDDDDDDDDDDCCVVVQQVVQVVLQVVVLVVLVVLLVVLVVLLVQLVVLLVVVCVQCVPDDDDPLLVVLNVVVSVLSVVLNVLSVVLNVVSVVLCVVCVPDDRCCHPSHPVNCPPPVNVVVVCSVPPVSVVSVVVSCVCRVAPSLRVLVVLLVLLLVQLVLVLVCCPPPQPLSVQFPVSVVLSVQLVVLSVQLVVVCPDCCCVPVVDDHSSNSSSSSSNVSSSCCCPVVGSCQQLACVRDPPHLLLCLLPDPLLVVLCVLQVDDCVLSVQLNVLSVVAADNSSHGPPPCSPDHPVVNSVSNVSSLVSLLVVLVSLLVSLVVLLVVVVVVCVVVVQLPQDPVHHNVVCVVLSVVLVVLSVVSVVLSPDPVDGSSRSNSVNSVSSSVSSVSSVVVVVVVVVVVVVVCCVPPVVVPD

Secondary structure (DSSP, 8-state):
--GGGGTTTTTS-----------SSHHHHHHHHHHHHHHHHHHHHHHHHHHHHHHHHHHHHHHHHHHHHHTT----HHHHHHHHHHHHHHHHHHHHHHHHHHHHHHHHHHT-S--TT-STT-HHHHHSGGGHHHHHIIIIIHHHHHHHHHHHHSS-HHHHHHHHHHHHHHHHHHHHHTTT---HHHHT-TTHHHHHHHHHHHHHHHHHHHTSHHHHTT----HHHHHHHHHHHHHHHHHIIIIITGGG-TTTSTT-HHHHHHT--HHHHHHHHH----HHHHHHHHHHTTTB-TTS-B-TT-TTS-HHHHHHHHHHHHHHHHHHHHHHHHHHHHHHHHHHHHHHHHTTTS--SS---GGGHHHHHHHHHHHHHHHHHHT-TTS-HHHHHHHHHHHHHHHHHHHHHHHHHHHHHHHHHHHHHHGGG--